Protein AF-A0A7C2QPD0-F1 (afdb_monomer_lite)

Secondary structure (DSSP, 8-state):
---HHHHHHHHHHHHHHHHHHHHHHHHHTTHHHHHHHHIIIIIHHHT-HHHHHHHHHHHHHHHHHHHHHHHHHHHHHHHHHHHHHHHHHHHHHHHHHHHT--HHHHHHHHHHHHHHHHHHHTTTTHHHHHHTTHHHHHHHHHHH-HHHHHHHHHHHHHHHHHHHHHHHHHHHHHHHHHHHHHHHHHHHHHHHTT-S-SS-HHHHHHHHHHHHHHHHHHHHHHHHHHHHHHHHHHHHHHHHHHHHHHHHHHHHTTSS-HHHHHHHHHHHHHHHHHHHHHHHHHHHHHHHHHHHHHHHTTPPP--------GGGGGS-PPPPPPP---HHHHHHHHHHHHHHHHHHHHHHHHTTS--TTSSS-------EE--PPPS----EEE---TT-EE-TT-EEEEE--HHHHHHHHHHHHHHHHHHHHHHHHHHHHHHHHTTTTT-HHHHHHHHHHHHHHHHHHHHHHHHHHHHHHHHHHHHTTEEEPSS-EEEEEEEE----TTS----EEEEEE----TTHHHH-SPP------PPPP-

pLDDT: mean 78.25, std 19.65, range [29.42, 98.0]

Foldseek 3Di:
DDWLVVLVVLLVVLLVLLLVLLLLLLVLLLLVLVLLLCCVVPCVVVVDPVVVVVSVVVNVLSVVLSVLSVVLSLVSLQLSLVLQLVQVLVVLVVCCVVVVNDPVVSVLLNVLSNLLSCCSNVVLCSLVSSLVCLVVLLVVLVVQPPVLSVLLVVLLVVLVVLLVCLVPPLPVLVVQLVVLVVVLVVLVVCVVVCVDPPPDPVSVVVSVVSVVSNCVSVCVSCVSLVVSLVVNVVSLVVSLVVLLVVLVVCVVVVNHDPSSSVSSSSSSNSSSVSSSSCSVSVVSVVSNVVSSCVSNVPGDDPDPPPDDDVVVPVPDDPDDRDRSPSPVSSVSSVVSVVVVVVVVVVVVVVVVDVPCDDDPDRDDPFPWPFDFDDDDADAKDAPDDAFDWAAFFAFGIAGPCVVLVVVLVVLVVVLVVLVVVLVVLVVVLVVLVVVVVPDVVSVVVNVVSVVVNVVSVVVNVVSVVVSVVSVVVVVVRTDGHNHTAGWHDWDFPPPPPPDDDTGTTTTGDDDDDPPVVVVPDDDDPPDDDDDDDD

Structure (mmCIF, N/CA/C/O backbone):
data_AF-A0A7C2QPD0-F1
#
_entry.id   AF-A0A7C2QPD0-F1
#
loop_
_atom_site.group_PDB
_atom_site.id
_atom_site.type_symbol
_atom_site.label_atom_id
_atom_site.label_alt_id
_atom_site.label_comp_id
_atom_site.label_asym_id
_atom_site.label_entity_id
_atom_site.label_seq_id
_atom_site.pdbx_PDB_ins_code
_atom_site.Cartn_x
_atom_site.Cartn_y
_atom_site.Cartn_z
_atom_site.occupancy
_atom_site.B_iso_or_equiv
_atom_site.auth_seq_id
_atom_site.auth_comp_id
_atom_site.auth_asym_id
_atom_site.auth_atom_id
_atom_site.pdbx_PDB_model_num
ATOM 1 N N . MET A 1 1 ? 4.799 -20.841 -35.575 1.00 41.41 1 MET A N 1
ATOM 2 C CA . MET A 1 1 ? 5.253 -19.435 -35.485 1.00 41.41 1 MET A CA 1
ATOM 3 C C . MET A 1 1 ? 4.624 -18.821 -34.237 1.00 41.41 1 MET A C 1
ATOM 5 O O . MET A 1 1 ? 3.403 -18.747 -34.174 1.00 41.41 1 MET A O 1
ATOM 9 N N . TYR A 1 2 ? 5.396 -18.494 -33.196 1.00 49.56 2 TYR A N 1
ATOM 10 C CA . TYR A 1 2 ? 4.813 -18.019 -31.934 1.00 49.56 2 TYR A CA 1
ATOM 11 C C . TYR A 1 2 ? 4.486 -16.518 -32.009 1.00 49.56 2 TYR A C 1
ATOM 13 O O . TYR A 1 2 ? 5.311 -15.688 -32.401 1.00 49.56 2 TYR A O 1
ATOM 21 N N . LYS A 1 3 ? 3.243 -16.165 -31.673 1.00 58.84 3 LYS A N 1
ATOM 22 C CA . LYS A 1 3 ? 2.810 -14.771 -31.524 1.00 58.84 3 LYS A CA 1
ATOM 23 C C . LYS A 1 3 ? 3.420 -14.210 -30.230 1.00 58.84 3 LYS A C 1
ATOM 25 O O . LYS A 1 3 ? 3.575 -14.941 -29.256 1.00 58.84 3 LYS A O 1
ATOM 30 N N . SER A 1 4 ? 3.769 -12.929 -30.208 1.00 61.91 4 SER A N 1
ATOM 31 C CA . SER A 1 4 ? 4.230 -12.237 -28.992 1.00 61.91 4 SER A CA 1
ATOM 32 C C . SER A 1 4 ? 3.077 -12.047 -27.990 1.00 61.91 4 SER A C 1
ATOM 34 O O . SER A 1 4 ? 3.295 -12.115 -26.780 1.00 61.91 4 SER A O 1
ATOM 36 N N . GLY A 1 5 ? 1.837 -11.922 -28.477 1.00 71.25 5 GLY A N 1
ATOM 37 C CA . GLY A 1 5 ? 0.610 -11.819 -27.687 1.00 71.25 5 GLY A CA 1
ATOM 38 C C . GLY A 1 5 ? 0.409 -12.882 -26.599 1.00 71.25 5 GLY A C 1
ATOM 39 O O . GLY A 1 5 ? 0.185 -12.498 -25.454 1.00 71.25 5 GLY A O 1
ATOM 40 N N . PRO A 1 6 ? 0.517 -14.202 -26.861 1.00 77.88 6 PRO A N 1
ATOM 41 C CA . PRO A 1 6 ? 0.337 -15.227 -25.829 1.00 77.88 6 PRO A CA 1
ATOM 42 C C . PRO A 1 6 ? 1.372 -15.161 -24.696 1.00 77.88 6 PRO A C 1
ATOM 44 O O . PRO A 1 6 ? 1.030 -15.512 -23.566 1.00 77.88 6 PRO A O 1
ATOM 47 N N . ILE A 1 7 ? 2.599 -14.691 -24.958 1.00 81.38 7 ILE A N 1
ATOM 48 C CA . ILE A 1 7 ? 3.638 -14.520 -23.925 1.00 81.38 7 ILE A CA 1
ATOM 49 C C . ILE A 1 7 ? 3.271 -13.337 -23.017 1.00 81.38 7 ILE A C 1
ATOM 51 O O . ILE A 1 7 ? 3.192 -13.475 -21.795 1.00 81.38 7 ILE A O 1
ATOM 55 N N . LEU A 1 8 ? 2.946 -12.191 -23.623 1.00 83.00 8 LEU A N 1
ATOM 56 C CA . LEU A 1 8 ? 2.502 -10.986 -22.914 1.00 83.00 8 LEU A CA 1
ATOM 57 C C . LEU A 1 8 ? 1.200 -11.231 -22.132 1.00 83.00 8 LEU A C 1
ATOM 59 O O . LEU A 1 8 ? 1.041 -10.743 -21.015 1.00 83.00 8 LEU A O 1
ATOM 63 N N . HIS A 1 9 ? 0.284 -12.042 -22.666 1.00 86.06 9 HIS A N 1
ATOM 64 C CA . HIS A 1 9 ? -0.959 -12.423 -21.992 1.00 86.06 9 HIS A CA 1
ATOM 65 C C . HIS A 1 9 ? -0.722 -13.255 -20.727 1.00 86.06 9 HIS A C 1
ATOM 67 O O . HIS A 1 9 ? -1.377 -13.027 -19.709 1.00 86.06 9 HIS A O 1
ATOM 73 N N . GLN A 1 10 ? 0.239 -14.186 -20.744 1.00 86.88 10 GLN A N 1
ATOM 74 C CA . GLN A 1 10 ? 0.616 -14.941 -19.541 1.00 86.88 10 GLN A CA 1
ATOM 75 C C . GLN A 1 10 ? 1.220 -14.032 -18.464 1.00 86.88 10 GLN A C 1
ATOM 77 O O . GLN A 1 10 ? 0.851 -14.154 -17.296 1.00 86.88 10 GLN A O 1
ATOM 82 N N . ALA A 1 11 ? 2.064 -13.070 -18.849 1.00 86.56 11 ALA A N 1
ATOM 83 C CA . ALA A 1 11 ? 2.591 -12.075 -17.916 1.00 86.56 11 ALA A CA 1
ATOM 84 C C . ALA A 1 11 ? 1.470 -11.208 -17.306 1.00 86.56 11 ALA A C 1
ATOM 86 O O . ALA A 1 11 ? 1.447 -10.993 -16.096 1.00 86.56 11 ALA A O 1
ATOM 87 N N . ARG A 1 12 ? 0.475 -10.782 -18.101 1.00 89.38 12 ARG A N 1
ATOM 88 C CA . ARG A 1 12 ? -0.701 -10.042 -17.592 1.00 89.38 12 ARG A CA 1
ATOM 89 C C . ARG A 1 12 ? -1.521 -10.859 -16.597 1.00 89.38 12 ARG A C 1
ATOM 91 O O . ARG A 1 12 ? -1.946 -10.317 -15.581 1.00 89.38 12 ARG A O 1
ATOM 98 N N . ARG A 1 13 ? -1.718 -12.157 -16.851 1.00 91.19 13 ARG A N 1
ATOM 99 C CA . ARG A 1 13 ? -2.384 -13.067 -15.901 1.00 91.19 13 ARG A CA 1
ATOM 100 C C . ARG A 1 13 ? -1.611 -13.189 -14.589 1.00 91.19 13 ARG A C 1
ATOM 102 O O . ARG A 1 13 ? -2.234 -13.218 -13.535 1.00 91.19 13 ARG A O 1
ATOM 109 N N . ALA A 1 14 ? -0.279 -13.214 -14.641 1.00 91.88 14 ALA A N 1
ATOM 110 C CA . ALA A 1 14 ? 0.558 -13.219 -13.443 1.00 91.88 14 ALA A CA 1
ATOM 111 C C . ALA A 1 14 ? 0.399 -11.926 -12.626 1.00 91.88 14 ALA A C 1
ATOM 113 O O . ALA A 1 14 ? 0.211 -11.987 -11.414 1.00 91.88 14 ALA A O 1
ATOM 114 N N . VAL A 1 15 ? 0.401 -10.767 -13.294 1.00 93.62 15 VAL A N 1
ATOM 115 C CA . VAL A 1 15 ? 0.155 -9.464 -12.651 1.00 93.62 15 VAL A CA 1
ATOM 116 C C . VAL A 1 15 ? -1.249 -9.405 -12.041 1.00 93.62 15 VAL A C 1
ATOM 118 O O . VAL A 1 15 ? -1.397 -8.944 -10.914 1.00 93.62 15 VAL A O 1
ATOM 121 N N . LEU A 1 16 ? -2.271 -9.925 -12.731 1.00 95.06 16 LEU A N 1
ATOM 122 C CA . LEU A 1 16 ? -3.634 -10.010 -12.197 1.00 95.06 16 LEU A CA 1
ATOM 123 C C . LEU A 1 16 ? -3.716 -10.926 -10.966 1.00 95.06 16 LEU A C 1
ATOM 125 O O . LEU A 1 16 ? -4.346 -10.567 -9.978 1.00 95.06 16 LEU A O 1
ATOM 129 N N . ALA A 1 17 ? -3.055 -12.085 -10.988 1.00 93.38 17 ALA A N 1
ATOM 130 C CA . ALA A 1 17 ? -3.003 -12.974 -9.829 1.00 93.38 17 ALA A CA 1
ATOM 131 C C . ALA A 1 17 ? -2.316 -12.301 -8.628 1.00 93.38 17 ALA A C 1
ATOM 133 O O . ALA A 1 17 ? -2.823 -12.362 -7.509 1.00 93.38 17 ALA A O 1
ATOM 134 N N . ALA A 1 18 ? -1.202 -11.601 -8.865 1.00 94.75 18 ALA A N 1
ATOM 135 C CA . ALA A 1 18 ? -0.532 -10.809 -7.837 1.00 94.75 18 ALA A CA 1
ATOM 136 C C . ALA A 1 18 ? -1.420 -9.664 -7.310 1.00 94.75 18 ALA A C 1
ATOM 138 O O . ALA A 1 18 ? -1.370 -9.374 -6.118 1.00 94.75 18 ALA A O 1
ATOM 139 N N . PHE A 1 19 ? -2.261 -9.055 -8.157 1.00 95.75 19 PHE A N 1
ATOM 140 C CA . PHE A 1 19 ? -3.236 -8.029 -7.762 1.00 95.75 19 PHE A CA 1
ATOM 141 C C . PHE A 1 19 ? -4.303 -8.575 -6.823 1.00 95.75 19 PHE A C 1
ATOM 143 O O . PHE A 1 19 ? -4.539 -7.991 -5.771 1.00 95.75 19 PHE A O 1
ATOM 150 N N . VAL A 1 20 ? -4.901 -9.716 -7.163 1.00 95.31 20 VAL A N 1
ATOM 151 C CA . VAL A 1 20 ? -5.933 -10.341 -6.327 1.00 95.31 20 VAL A CA 1
ATOM 152 C C . VAL A 1 20 ? -5.361 -10.733 -4.961 1.00 95.31 20 VAL A C 1
ATOM 154 O O . VAL A 1 20 ? -5.935 -10.374 -3.936 1.00 95.31 20 VAL A O 1
ATOM 157 N N . LEU A 1 21 ? -4.196 -11.392 -4.925 1.00 94.50 21 LEU A N 1
ATOM 158 C CA . LEU A 1 21 ? -3.529 -11.737 -3.661 1.00 94.50 21 LEU A CA 1
ATOM 159 C C . LEU A 1 21 ? -3.105 -10.490 -2.868 1.00 94.50 21 LEU A C 1
ATOM 161 O O . LEU A 1 21 ? -3.245 -10.460 -1.646 1.00 94.50 21 LEU A O 1
ATOM 165 N N . GLY A 1 22 ? -2.623 -9.450 -3.556 1.00 93.06 22 GLY A N 1
ATOM 166 C CA . GLY A 1 22 ? -2.299 -8.153 -2.960 1.00 93.06 22 GLY A CA 1
ATOM 167 C C . GLY A 1 22 ? -3.514 -7.448 -2.358 1.00 93.06 22 GLY A C 1
ATOM 168 O O . GLY A 1 22 ? -3.383 -6.789 -1.331 1.00 93.06 22 GLY A O 1
ATOM 169 N N . GLY A 1 23 ? -4.700 -7.660 -2.930 1.00 93.56 23 GLY A N 1
ATOM 170 C CA . GLY A 1 23 ? -5.963 -7.207 -2.362 1.00 93.56 23 GLY A CA 1
ATOM 171 C C . GLY A 1 23 ? -6.265 -7.844 -1.020 1.00 93.56 23 GLY A C 1
ATOM 172 O O . GLY A 1 23 ? -6.415 -7.132 -0.034 1.00 93.56 23 GLY A O 1
ATOM 173 N N . PHE A 1 24 ? -6.247 -9.176 -0.936 1.00 94.75 24 PHE A N 1
ATOM 174 C CA . PHE A 1 24 ? -6.425 -9.866 0.348 1.00 94.75 24 PHE A CA 1
ATOM 175 C C . PHE A 1 24 ? -5.377 -9.436 1.381 1.00 94.75 24 PHE A C 1
ATOM 177 O O . PHE A 1 24 ? -5.726 -9.161 2.526 1.00 94.75 24 PHE A O 1
ATOM 184 N N . ALA A 1 25 ? -4.114 -9.294 0.969 1.00 94.44 25 ALA A N 1
ATOM 185 C CA . ALA A 1 25 ? -3.067 -8.746 1.828 1.00 94.44 25 ALA A CA 1
ATOM 186 C C . ALA A 1 25 ? -3.374 -7.304 2.282 1.00 94.44 25 ALA A C 1
ATOM 188 O O . ALA A 1 25 ? -3.113 -6.950 3.426 1.00 94.44 25 ALA A O 1
ATOM 189 N N . SER A 1 26 ? -3.954 -6.464 1.423 1.00 94.38 26 SER A N 1
ATOM 190 C CA . SER A 1 26 ? -4.369 -5.106 1.795 1.00 94.38 26 SER A CA 1
ATOM 191 C C . SER A 1 26 ? -5.485 -5.120 2.835 1.00 94.38 26 SER A C 1
ATOM 193 O O . SER A 1 26 ? -5.367 -4.435 3.846 1.00 94.38 26 SER A O 1
ATOM 195 N N . LEU A 1 27 ? -6.517 -5.953 2.665 1.00 92.88 27 LEU A N 1
ATOM 196 C CA . LEU A 1 27 ? -7.580 -6.077 3.667 1.00 92.88 27 LEU A CA 1
ATOM 197 C C . LEU A 1 27 ? -7.049 -6.603 5.008 1.00 92.88 27 LEU A C 1
ATOM 199 O O . LEU A 1 27 ? -7.440 -6.103 6.059 1.00 92.88 27 LEU A O 1
ATOM 203 N N . LEU A 1 28 ? -6.126 -7.569 4.991 1.00 94.44 28 LEU A N 1
ATOM 204 C CA . LEU A 1 28 ? -5.553 -8.142 6.212 1.00 94.44 28 LEU A CA 1
ATOM 205 C C . LEU A 1 28 ? -4.758 -7.134 7.049 1.00 94.44 28 LEU A C 1
ATOM 207 O O . LEU A 1 28 ? -4.637 -7.313 8.259 1.00 94.44 28 LEU A O 1
ATOM 211 N N . GLN A 1 29 ? -4.255 -6.054 6.447 1.00 94.94 29 GLN A N 1
ATOM 212 C CA . GLN A 1 29 ? -3.592 -4.983 7.197 1.00 94.94 29 GLN A CA 1
ATOM 213 C C . GLN A 1 29 ? -4.542 -4.267 8.170 1.00 94.94 29 GLN A C 1
ATOM 215 O O . GLN A 1 29 ? -4.069 -3.662 9.130 1.00 94.94 29 GLN A O 1
ATOM 220 N N . LEU A 1 30 ? -5.863 -4.373 7.980 1.00 94.00 30 LEU A N 1
ATOM 221 C CA . LEU A 1 30 ? -6.857 -3.853 8.921 1.00 94.00 30 LEU A CA 1
ATOM 222 C C . LEU A 1 30 ? -6.935 -4.658 10.226 1.00 94.00 30 LEU A C 1
ATOM 224 O O . LEU A 1 30 ? -7.460 -4.142 11.210 1.00 94.00 30 LEU A O 1
ATOM 228 N N . ALA A 1 31 ? -6.387 -5.877 10.274 1.00 92.88 31 ALA A N 1
ATOM 229 C CA . ALA A 1 31 ? -6.432 -6.717 11.471 1.00 92.88 31 ALA A CA 1
ATOM 230 C C . ALA A 1 31 ? -5.805 -6.030 12.696 1.00 92.88 31 ALA A C 1
ATOM 232 O O . ALA A 1 31 ? -6.354 -6.112 13.791 1.00 92.88 31 ALA A O 1
ATOM 233 N N . LEU A 1 32 ? -4.692 -5.308 12.515 1.00 92.38 32 LEU A N 1
ATOM 234 C CA . LEU A 1 32 ? -4.007 -4.622 13.613 1.00 92.38 32 LEU A CA 1
ATOM 235 C C . LEU A 1 32 ? -4.788 -3.396 14.142 1.00 92.38 32 LEU A C 1
ATOM 237 O O . LEU A 1 32 ? -4.926 -3.265 15.355 1.00 92.38 32 LEU A O 1
ATOM 241 N N . PRO A 1 33 ? -5.346 -2.505 13.303 1.00 93.06 33 PRO A N 1
ATOM 242 C CA . PRO A 1 33 ? -6.289 -1.499 13.786 1.00 93.06 33 PRO A CA 1
ATOM 243 C C . PRO A 1 33 ? -7.522 -2.075 14.493 1.00 93.06 33 PRO A C 1
ATOM 245 O O . PRO A 1 33 ? -7.914 -1.566 15.540 1.00 93.06 33 PRO A O 1
ATOM 248 N N . PHE A 1 34 ? -8.115 -3.154 13.967 1.00 90.38 34 PHE A N 1
ATOM 249 C CA . PHE A 1 34 ? -9.255 -3.803 14.622 1.00 90.38 34 PHE A CA 1
ATOM 250 C C . PHE A 1 34 ? -8.878 -4.407 15.977 1.00 90.38 34 PHE A C 1
ATOM 252 O O . PHE A 1 34 ? -9.668 -4.323 16.915 1.00 90.38 34 PHE A O 1
ATOM 259 N N . TYR A 1 35 ? -7.667 -4.954 16.104 1.00 89.12 35 TYR A N 1
ATOM 260 C CA . TYR A 1 35 ? -7.107 -5.392 17.382 1.00 89.12 35 TYR A CA 1
ATOM 261 C C . TYR A 1 35 ? -7.059 -4.261 18.404 1.00 89.12 35 TYR A C 1
ATOM 263 O O . TYR A 1 35 ? -7.524 -4.431 19.527 1.00 89.12 35 TYR A O 1
ATOM 271 N N . ALA A 1 36 ? -6.527 -3.102 18.003 1.00 89.44 36 ALA A N 1
ATOM 272 C CA . ALA A 1 36 ? -6.412 -1.939 18.877 1.00 89.44 36 ALA A CA 1
ATOM 273 C C . ALA A 1 36 ? -7.783 -1.461 19.385 1.00 89.44 36 ALA A C 1
ATOM 275 O O . ALA A 1 36 ? -7.899 -1.083 20.549 1.00 89.44 36 ALA A O 1
ATOM 276 N N . LEU A 1 37 ? -8.818 -1.542 18.539 1.00 87.44 37 LEU A N 1
ATOM 277 C CA . LEU A 1 37 ? -10.197 -1.252 18.932 1.00 87.44 37 LEU A CA 1
ATOM 278 C C . LEU A 1 37 ? -10.697 -2.246 20.002 1.00 87.44 37 LEU A C 1
ATOM 280 O O . LEU A 1 37 ? -11.118 -1.848 21.085 1.00 87.44 37 LEU A O 1
ATOM 284 N N . HIS A 1 38 ? -10.577 -3.549 19.726 1.00 85.38 38 HIS A N 1
ATOM 285 C CA . HIS A 1 38 ? -11.170 -4.605 20.556 1.00 85.38 38 HIS A CA 1
ATOM 286 C C . HIS A 1 38 ? -10.423 -4.866 21.869 1.00 85.38 38 HIS A C 1
ATOM 288 O O . HIS A 1 38 ? -11.054 -5.215 22.864 1.00 85.38 38 HIS A O 1
ATOM 294 N N . VAL A 1 39 ? -9.096 -4.714 21.907 1.00 84.06 39 VAL A N 1
ATOM 295 C CA . VAL A 1 39 ? -8.308 -4.916 23.137 1.00 84.06 39 VAL A CA 1
ATOM 296 C C . VAL A 1 39 ? -8.798 -4.011 24.253 1.00 84.06 39 VAL A C 1
ATOM 298 O O . VAL A 1 39 ? -9.044 -4.471 25.365 1.00 84.06 39 VAL A O 1
ATOM 301 N N . VAL A 1 40 ? -8.938 -2.723 23.956 1.00 77.06 40 VAL A N 1
ATOM 302 C CA . VAL A 1 40 ? -9.286 -1.721 24.962 1.00 77.06 40 VAL A CA 1
ATOM 303 C C . VAL A 1 40 ? -10.757 -1.845 25.355 1.00 77.06 40 VAL A C 1
ATOM 305 O O . VAL A 1 40 ? -11.081 -1.744 26.533 1.00 77.06 40 VAL A O 1
ATOM 308 N N . GLU A 1 41 ? -11.642 -2.124 24.399 1.00 74.19 41 GLU A N 1
ATOM 309 C CA . GLU A 1 41 ? -13.083 -2.197 24.663 1.00 74.19 41 GLU A CA 1
ATOM 310 C C . GLU A 1 41 ? -13.515 -3.510 25.324 1.00 74.19 41 GLU A C 1
ATOM 312 O O . GLU A 1 41 ? -14.395 -3.499 26.175 1.00 74.19 41 GLU A O 1
ATOM 317 N N . SER A 1 42 ? -12.906 -4.643 24.965 1.00 71.06 42 SER A N 1
ATOM 318 C CA . SER A 1 42 ? -13.308 -5.958 25.485 1.00 71.06 42 SER A CA 1
ATOM 319 C C . SER A 1 42 ? -12.341 -6.508 26.528 1.00 71.06 42 SER A C 1
ATOM 321 O O . SER A 1 42 ? -12.769 -6.855 27.623 1.00 71.06 42 SER A O 1
ATOM 323 N N . ALA A 1 43 ? -11.040 -6.580 26.232 1.00 63.66 43 ALA A N 1
ATOM 324 C CA . ALA A 1 43 ? -10.093 -7.256 27.125 1.00 63.66 43 ALA A CA 1
ATOM 325 C C . ALA A 1 43 ? -9.789 -6.438 28.389 1.00 63.66 43 ALA A C 1
ATOM 327 O O . ALA A 1 43 ? -9.750 -6.994 29.486 1.00 63.66 43 ALA A O 1
ATOM 328 N N . LEU A 1 44 ? -9.621 -5.116 28.257 1.00 64.88 44 LEU A N 1
ATOM 329 C CA . LEU A 1 44 ? -9.412 -4.239 29.415 1.00 64.88 44 LEU A CA 1
ATOM 330 C C . LEU A 1 44 ? -10.693 -4.078 30.245 1.00 64.88 44 LEU A C 1
ATOM 332 O O . LEU A 1 44 ? -10.612 -4.047 31.469 1.00 64.88 44 LEU A O 1
ATOM 336 N N . SER A 1 45 ? -11.864 -4.022 29.603 1.00 68.50 45 SER A N 1
ATOM 337 C CA . SER A 1 45 ? -13.145 -3.896 30.311 1.00 68.50 45 SER A CA 1
ATOM 338 C C . SER A 1 45 ? -13.516 -5.165 31.086 1.00 68.50 45 SER A C 1
ATOM 340 O O . SER A 1 45 ? -13.993 -5.070 32.214 1.00 68.50 45 SER A O 1
ATOM 342 N N . GLN A 1 46 ? -13.260 -6.349 30.519 1.00 69.81 46 GLN A N 1
ATOM 343 C CA . GLN A 1 46 ? -13.544 -7.637 31.167 1.00 69.81 46 GLN A CA 1
ATOM 344 C C . GLN A 1 46 ? -12.426 -8.104 32.113 1.00 69.81 46 GLN A C 1
ATOM 346 O O . GLN A 1 46 ? -12.600 -9.113 32.794 1.00 69.81 46 GLN A O 1
ATOM 351 N N . ALA A 1 47 ? -11.279 -7.410 32.135 1.00 70.12 47 ALA A N 1
ATOM 352 C CA . ALA A 1 47 ? -10.064 -7.803 32.856 1.00 70.12 47 ALA A CA 1
ATOM 353 C C . ALA A 1 47 ? -9.668 -9.282 32.641 1.00 70.12 47 ALA A C 1
ATOM 355 O O . ALA A 1 47 ? -9.087 -9.919 33.522 1.00 70.12 47 ALA A O 1
ATOM 356 N N . SER A 1 48 ? -9.987 -9.846 31.471 1.00 78.19 48 SER A N 1
ATOM 357 C CA . SER A 1 48 ? -9.803 -11.264 31.175 1.00 78.19 48 SER A CA 1
ATOM 358 C C . SER A 1 48 ? -8.574 -11.482 30.293 1.00 78.19 48 SER A C 1
ATOM 360 O O . SER A 1 48 ? -8.501 -11.083 29.126 1.00 78.19 48 SER A O 1
ATOM 362 N N . LEU A 1 49 ? -7.580 -12.164 30.860 1.00 82.56 49 LEU A N 1
ATOM 363 C CA . LEU A 1 49 ? -6.365 -12.545 30.139 1.00 82.56 49 LEU A CA 1
ATOM 364 C C . LEU A 1 49 ? -6.672 -13.529 28.996 1.00 82.56 49 LEU A C 1
ATOM 366 O O . LEU A 1 49 ? -5.996 -13.519 27.971 1.00 82.56 49 LEU A O 1
ATOM 370 N N . GLU A 1 50 ? -7.735 -14.322 29.134 1.00 77.88 50 GLU A N 1
ATOM 371 C CA . GLU A 1 50 ? -8.202 -15.266 28.115 1.00 77.88 50 GLU A CA 1
ATOM 372 C C . GLU A 1 50 ? -8.649 -14.561 26.824 1.00 77.88 50 GLU A C 1
ATOM 374 O O . GLU A 1 50 ? -8.166 -14.906 25.744 1.00 77.88 50 GLU A O 1
ATOM 379 N N . THR A 1 51 ? -9.492 -13.523 26.916 1.00 80.81 51 THR A N 1
ATOM 380 C CA . THR A 1 51 ? -9.935 -12.741 25.746 1.00 80.81 51 THR A CA 1
ATOM 381 C C . THR A 1 51 ? -8.756 -12.035 25.078 1.00 80.81 51 THR A C 1
ATOM 383 O O . THR A 1 51 ? -8.669 -11.995 23.848 1.00 80.81 51 THR A O 1
ATOM 386 N N . LEU A 1 52 ? -7.814 -11.517 25.876 1.00 81.31 52 LEU A N 1
ATOM 387 C CA . LEU A 1 52 ? -6.597 -10.890 25.364 1.00 81.31 52 LEU A CA 1
ATOM 388 C C . LEU A 1 52 ? -5.747 -11.882 24.557 1.00 81.31 52 LEU A C 1
ATOM 390 O O . LEU A 1 52 ? -5.347 -11.572 23.434 1.00 81.31 52 LEU A O 1
ATOM 394 N N . LEU A 1 53 ? -5.492 -13.074 25.108 1.00 84.69 53 LEU A N 1
ATOM 395 C CA . LEU A 1 53 ? -4.716 -14.120 24.441 1.00 84.69 53 LEU A CA 1
ATOM 396 C C . LEU A 1 53 ? -5.398 -14.602 23.161 1.00 84.69 53 LEU A C 1
ATOM 398 O O . LEU A 1 53 ? -4.737 -14.708 22.128 1.00 84.69 53 LEU A O 1
ATOM 402 N N . LEU A 1 54 ? -6.710 -14.848 23.201 1.00 84.69 54 LEU A N 1
ATOM 403 C CA . LEU A 1 54 ? -7.478 -15.256 22.026 1.00 84.69 54 LEU A CA 1
ATOM 404 C C . LEU A 1 54 ? -7.339 -14.229 20.897 1.00 84.69 54 LEU A C 1
ATOM 406 O O . LEU A 1 54 ? -7.020 -14.575 19.758 1.00 84.69 54 LEU A O 1
ATOM 410 N N . LEU A 1 55 ? -7.541 -12.953 21.220 1.00 84.38 55 LEU A N 1
ATOM 411 C CA . LEU A 1 55 ? -7.472 -11.879 20.244 1.00 84.38 55 LEU A CA 1
ATOM 412 C C . LEU A 1 55 ? -6.040 -11.695 19.702 1.00 84.38 55 LEU A C 1
ATOM 414 O O . LEU A 1 55 ? -5.856 -11.498 18.498 1.00 84.38 55 LEU A O 1
ATOM 418 N N . ALA A 1 56 ? -5.022 -11.837 20.556 1.00 87.44 56 ALA A N 1
ATOM 419 C CA . ALA A 1 56 ? -3.622 -11.822 20.142 1.00 87.44 56 ALA A CA 1
ATOM 420 C C . ALA A 1 56 ? -3.292 -12.973 19.175 1.00 87.44 56 ALA A C 1
ATOM 422 O O . ALA A 1 56 ? -2.636 -12.744 18.159 1.00 87.44 56 ALA A O 1
ATOM 423 N N . VAL A 1 57 ? -3.787 -14.191 19.432 1.00 90.00 57 VAL A N 1
ATOM 424 C CA . VAL A 1 57 ? -3.607 -15.352 18.541 1.00 90.00 57 VAL A CA 1
ATOM 425 C C . VAL A 1 57 ? -4.275 -15.122 17.185 1.00 90.00 57 VAL A C 1
ATOM 427 O O . VAL A 1 57 ? -3.661 -15.394 16.151 1.00 90.00 57 VAL A O 1
ATOM 430 N N . ILE A 1 58 ? -5.492 -14.571 17.159 1.00 87.38 58 ILE A N 1
ATOM 431 C CA . ILE A 1 58 ? -6.199 -14.244 15.909 1.00 87.38 58 ILE A CA 1
ATOM 432 C C . ILE A 1 58 ? -5.382 -13.256 15.070 1.00 87.38 58 ILE A C 1
ATOM 434 O O . ILE A 1 58 ? -5.187 -13.458 13.869 1.00 87.38 58 ILE A O 1
ATOM 438 N N . VAL A 1 59 ? -4.863 -12.200 15.695 1.00 90.62 59 VAL A N 1
ATOM 439 C CA . VAL A 1 59 ? -4.106 -11.147 15.002 1.00 90.62 59 VAL A CA 1
ATOM 440 C C . VAL A 1 59 ? -2.723 -11.634 14.586 1.00 90.62 59 VAL A C 1
ATOM 442 O O . VAL A 1 59 ? -2.269 -11.301 13.491 1.00 90.62 59 VAL A O 1
ATOM 445 N N . ALA A 1 60 ? -2.079 -12.483 15.388 1.00 93.12 60 ALA A N 1
ATOM 446 C CA . ALA A 1 60 ? -0.851 -13.171 15.001 1.00 93.12 60 ALA A CA 1
ATOM 447 C C . ALA A 1 60 ? -1.083 -14.082 13.782 1.00 93.12 60 ALA A C 1
ATOM 449 O O . ALA A 1 60 ? -0.300 -14.048 12.831 1.00 93.12 60 ALA A O 1
ATOM 450 N N . GLY A 1 61 ? -2.193 -14.828 13.756 1.00 93.69 61 GLY A N 1
ATOM 451 C CA . GLY A 1 61 ? -2.615 -15.630 12.606 1.00 93.69 61 GLY A CA 1
ATOM 452 C C . GLY A 1 61 ? -2.875 -14.782 11.357 1.00 93.69 61 GLY A C 1
ATOM 453 O O . GLY A 1 61 ? -2.390 -15.113 10.272 1.00 93.69 61 GLY A O 1
ATOM 454 N N . ALA A 1 62 ? -3.558 -13.642 11.503 1.00 92.69 62 ALA A N 1
ATOM 455 C CA . ALA A 1 62 ? -3.752 -12.680 10.418 1.00 92.69 62 ALA A CA 1
ATOM 456 C C . ALA A 1 62 ? -2.415 -12.103 9.918 1.00 92.69 62 ALA A C 1
ATOM 458 O O . ALA A 1 62 ? -2.205 -11.994 8.711 1.00 92.69 62 ALA A O 1
ATOM 459 N N . GLY A 1 63 ? -1.474 -11.802 10.817 1.00 95.19 63 GLY A N 1
ATOM 460 C CA . GLY A 1 63 ? -0.119 -11.366 10.472 1.00 95.19 63 GLY A CA 1
ATOM 461 C C . GLY A 1 63 ? 0.675 -12.431 9.707 1.00 95.19 63 GLY A C 1
ATOM 462 O O . GLY A 1 63 ? 1.304 -12.127 8.691 1.00 95.19 63 GLY A O 1
ATOM 463 N N . ALA A 1 64 ? 0.597 -13.695 10.130 1.00 96.19 64 ALA A N 1
ATOM 464 C CA . ALA A 1 64 ? 1.221 -14.816 9.428 1.00 96.19 64 ALA A CA 1
ATOM 465 C C . ALA A 1 64 ? 0.628 -15.004 8.023 1.00 96.19 64 ALA A C 1
ATOM 467 O O . ALA A 1 64 ? 1.359 -15.178 7.042 1.00 96.19 64 ALA A O 1
ATOM 468 N N . ALA A 1 65 ? -0.695 -14.901 7.898 1.00 95.88 65 ALA A N 1
ATOM 469 C CA . ALA A 1 65 ? -1.372 -14.987 6.615 1.00 95.88 65 ALA A CA 1
ATOM 470 C C . ALA A 1 65 ? -1.038 -13.799 5.695 1.00 95.88 65 ALA A C 1
ATOM 472 O O . ALA A 1 65 ? -0.798 -13.995 4.502 1.00 95.88 65 ALA A O 1
ATOM 473 N N . LEU A 1 66 ? -0.930 -12.585 6.247 1.00 95.69 66 LEU A N 1
ATOM 474 C CA . LEU A 1 66 ? -0.467 -11.396 5.531 1.00 95.69 66 LEU A CA 1
ATOM 475 C C . LEU A 1 66 ? 0.932 -11.623 4.945 1.00 95.69 66 LEU A C 1
ATOM 477 O O . LEU A 1 66 ? 1.148 -11.370 3.759 1.00 95.69 66 LEU A O 1
ATOM 481 N N . ALA A 1 67 ? 1.865 -12.150 5.744 1.00 95.88 67 ALA A N 1
ATOM 482 C CA . ALA A 1 67 ? 3.220 -12.468 5.297 1.00 95.88 67 ALA A CA 1
ATOM 483 C C . ALA A 1 67 ? 3.232 -13.542 4.194 1.00 95.88 67 ALA A C 1
ATOM 485 O O . ALA A 1 67 ? 3.957 -13.408 3.204 1.00 95.88 67 ALA A O 1
ATOM 486 N N . CYS A 1 68 ? 2.394 -14.577 4.314 1.00 96.56 68 CYS A N 1
ATOM 487 C CA . CYS A 1 68 ? 2.259 -15.622 3.296 1.00 96.56 68 CYS A CA 1
ATOM 488 C C . CYS A 1 68 ? 1.729 -15.063 1.967 1.00 96.56 68 CYS A C 1
ATOM 490 O O . CYS A 1 68 ? 2.320 -15.319 0.915 1.00 96.56 68 CYS A O 1
ATOM 492 N N . LEU A 1 69 ? 0.666 -14.254 2.004 1.00 95.94 69 LEU A N 1
ATOM 493 C CA . LEU A 1 69 ? 0.091 -13.611 0.818 1.00 95.94 69 LEU A CA 1
ATOM 494 C C . LEU A 1 69 ? 1.073 -12.632 0.167 1.00 95.94 69 LEU A C 1
ATOM 496 O O . LEU A 1 69 ? 1.236 -12.644 -1.056 1.00 95.94 69 LEU A O 1
ATOM 500 N N . ALA A 1 70 ? 1.772 -11.831 0.977 1.00 94.56 70 ALA A N 1
ATOM 501 C CA . ALA A 1 70 ? 2.813 -10.922 0.509 1.00 94.56 70 ALA A CA 1
ATOM 502 C C . ALA A 1 70 ? 3.981 -11.683 -0.150 1.00 94.56 70 ALA A C 1
ATOM 504 O O . ALA A 1 70 ? 4.439 -11.316 -1.231 1.00 94.56 70 ALA A O 1
ATOM 505 N N . SER A 1 71 ? 4.417 -12.803 0.432 1.00 95.31 71 SER A N 1
ATOM 506 C CA . SER A 1 71 ? 5.464 -13.636 -0.171 1.00 95.31 71 SER A CA 1
ATOM 507 C C . SER A 1 71 ? 4.996 -14.290 -1.475 1.00 95.31 71 SER A C 1
ATOM 509 O O . SER A 1 71 ? 5.739 -14.328 -2.459 1.00 95.31 71 SER A O 1
ATOM 511 N N . ALA A 1 72 ? 3.755 -14.781 -1.517 1.00 94.44 72 ALA A N 1
ATOM 512 C CA . ALA A 1 72 ? 3.167 -15.383 -2.707 1.00 94.44 72 ALA A CA 1
ATOM 513 C C . ALA A 1 72 ? 3.099 -14.385 -3.873 1.00 94.44 72 ALA A C 1
ATOM 515 O O . ALA A 1 72 ? 3.581 -14.701 -4.967 1.00 94.44 72 ALA A O 1
ATOM 516 N N . ARG A 1 73 ? 2.573 -13.169 -3.645 1.00 95.56 73 ARG A N 1
ATOM 517 C CA . ARG A 1 73 ? 2.495 -12.126 -4.687 1.00 95.56 73 ARG A CA 1
ATOM 518 C C . ARG A 1 73 ? 3.884 -11.710 -5.183 1.00 95.56 73 ARG A C 1
ATOM 520 O O . ARG A 1 73 ? 4.089 -11.623 -6.393 1.00 95.56 73 ARG A O 1
ATOM 527 N N . ASP A 1 74 ? 4.856 -11.552 -4.283 1.00 94.06 74 ASP A N 1
ATOM 528 C CA . ASP A 1 74 ? 6.217 -11.137 -4.637 1.00 94.06 74 ASP A CA 1
ATOM 529 C C . ASP A 1 74 ? 6.917 -12.190 -5.501 1.00 94.06 74 ASP A C 1
ATOM 531 O O . ASP A 1 74 ? 7.530 -11.869 -6.522 1.00 94.06 74 ASP A O 1
ATOM 535 N N . ARG A 1 75 ? 6.775 -13.472 -5.138 1.00 94.00 75 ARG A N 1
ATOM 536 C CA . ARG A 1 75 ? 7.321 -14.596 -5.913 1.00 94.00 75 ARG A CA 1
ATOM 537 C C . ARG A 1 75 ? 6.665 -14.718 -7.287 1.00 94.00 75 ARG A C 1
ATOM 539 O O . ARG A 1 75 ? 7.355 -15.074 -8.242 1.00 94.00 75 ARG A O 1
ATOM 546 N N . ILE A 1 76 ? 5.364 -14.440 -7.406 1.00 94.62 76 ILE A N 1
ATOM 547 C CA . ILE A 1 76 ? 4.657 -14.442 -8.698 1.00 94.62 76 ILE A CA 1
ATOM 548 C C . ILE A 1 76 ? 5.246 -13.379 -9.626 1.00 94.62 76 ILE A C 1
ATOM 550 O O . ILE A 1 76 ? 5.584 -13.703 -10.764 1.00 94.62 76 ILE A O 1
ATOM 554 N N . LEU A 1 77 ? 5.414 -12.143 -9.147 1.00 94.81 77 LEU A N 1
ATOM 555 C CA . LEU A 1 77 ? 5.967 -11.050 -9.954 1.00 94.81 77 LEU A CA 1
ATOM 556 C C . LEU A 1 77 ? 7.432 -11.288 -10.328 1.00 94.81 77 LEU A C 1
ATOM 558 O O . LEU A 1 77 ? 7.798 -11.106 -11.489 1.00 94.81 77 LEU A O 1
ATOM 562 N N . LEU A 1 78 ? 8.243 -11.781 -9.387 1.00 94.62 78 LEU A N 1
ATOM 563 C CA . LEU A 1 78 ? 9.635 -12.147 -9.645 1.00 94.62 78 LEU A CA 1
ATOM 564 C C . LEU A 1 78 ? 9.744 -13.214 -10.741 1.00 94.62 78 LEU A C 1
ATOM 566 O O . LEU A 1 78 ? 10.466 -13.029 -11.720 1.00 94.62 78 LEU A O 1
ATOM 570 N N . ARG A 1 79 ? 8.996 -14.317 -10.607 1.00 93.81 79 ARG A N 1
ATOM 571 C CA . ARG A 1 79 ? 8.992 -15.396 -11.605 1.00 93.81 79 ARG A CA 1
ATOM 572 C C . ARG A 1 79 ? 8.466 -14.918 -12.952 1.00 93.81 79 ARG A C 1
ATOM 574 O O . ARG A 1 79 ? 9.022 -15.305 -13.972 1.00 93.81 79 ARG A O 1
ATOM 581 N N . ALA A 1 80 ? 7.426 -14.085 -12.962 1.00 92.81 80 ALA A N 1
ATOM 582 C CA . ALA A 1 80 ? 6.888 -13.511 -14.189 1.00 92.81 80 ALA A CA 1
ATOM 583 C C . ALA A 1 80 ? 7.918 -12.627 -14.905 1.00 92.81 80 ALA A C 1
ATOM 585 O O . ALA A 1 80 ? 8.052 -12.744 -16.118 1.00 92.81 80 ALA A O 1
ATOM 586 N N . GLY A 1 81 ? 8.666 -11.799 -14.168 1.00 92.88 81 GLY A N 1
ATOM 587 C CA . GLY A 1 81 ? 9.725 -10.955 -14.722 1.00 92.88 81 GLY A CA 1
ATOM 588 C C . GLY A 1 81 ? 10.874 -11.759 -15.331 1.00 92.88 81 GLY A C 1
ATOM 589 O O . GLY A 1 81 ? 11.205 -11.545 -16.492 1.00 92.88 81 GLY A O 1
ATOM 590 N N . LEU A 1 82 ? 11.421 -12.734 -14.594 1.00 92.94 82 LEU A N 1
ATOM 591 C CA . LEU A 1 82 ? 12.511 -13.599 -15.079 1.00 92.94 82 LEU A CA 1
ATOM 592 C C . LEU A 1 82 ? 12.091 -14.450 -16.283 1.00 92.94 82 LEU A C 1
ATOM 594 O O . LEU A 1 82 ? 12.831 -14.603 -17.250 1.00 92.94 82 LEU A O 1
ATOM 598 N N . TRP A 1 83 ? 10.880 -15.003 -16.235 1.00 93.06 83 TRP A N 1
ATOM 599 C CA . TRP A 1 83 ? 10.338 -15.783 -17.339 1.00 93.06 83 TRP A CA 1
ATOM 600 C C . TRP A 1 83 ? 10.100 -14.932 -18.585 1.00 93.06 83 TRP A C 1
ATOM 602 O O . TRP A 1 83 ? 10.366 -15.396 -19.696 1.00 93.06 83 TRP A O 1
ATOM 612 N N . LEU A 1 84 ? 9.596 -13.707 -18.407 1.00 91.25 84 LEU A N 1
ATOM 613 C CA . LEU A 1 84 ? 9.388 -12.767 -19.500 1.00 91.25 84 LEU A CA 1
ATOM 614 C C . LEU A 1 84 ? 10.724 -12.410 -20.151 1.00 91.25 84 LEU A C 1
ATOM 616 O O . LEU A 1 84 ? 10.814 -12.484 -21.370 1.00 91.25 84 LEU A O 1
ATOM 620 N N . ASP A 1 85 ? 11.744 -12.096 -19.352 1.00 91.31 85 ASP A N 1
ATOM 621 C CA . ASP A 1 85 ? 13.096 -11.784 -19.823 1.00 91.31 85 ASP A CA 1
ATOM 622 C C . ASP A 1 85 ? 13.681 -12.925 -20.667 1.00 91.31 85 ASP A C 1
ATOM 624 O O . ASP A 1 85 ? 14.020 -12.745 -21.836 1.00 91.31 85 ASP A O 1
ATOM 628 N N . HIS A 1 86 ? 13.668 -14.147 -20.132 1.00 89.81 86 HIS A N 1
ATOM 629 C CA . HIS A 1 86 ? 14.196 -15.317 -20.828 1.00 89.81 86 HIS A CA 1
ATOM 630 C C . HIS A 1 86 ? 13.405 -15.664 -22.104 1.00 89.81 86 HIS A C 1
ATOM 632 O O . HIS A 1 86 ? 13.970 -15.825 -23.187 1.00 89.81 86 HIS A O 1
ATOM 638 N N . THR A 1 87 ? 12.077 -15.767 -21.994 1.00 87.94 87 THR A N 1
ATOM 639 C CA . THR A 1 87 ? 11.222 -16.293 -23.072 1.00 87.94 87 THR A CA 1
ATOM 640 C C . THR A 1 87 ? 11.017 -15.269 -24.182 1.00 87.94 87 THR A C 1
ATOM 642 O O . THR A 1 87 ? 11.075 -15.608 -25.366 1.00 87.94 87 THR A O 1
ATOM 645 N N . LEU A 1 88 ? 10.761 -14.008 -23.820 1.00 86.06 88 LEU A N 1
ATOM 646 C CA . LEU A 1 88 ? 10.585 -12.945 -24.804 1.00 86.06 88 LEU A CA 1
ATOM 647 C C . LEU A 1 88 ? 11.935 -12.535 -25.404 1.00 86.06 88 LEU A C 1
ATOM 649 O O . LEU A 1 88 ? 11.974 -12.230 -26.592 1.00 86.06 88 LEU A O 1
ATOM 653 N N . GLY A 1 89 ? 13.033 -12.606 -24.644 1.00 87.00 89 GLY A N 1
ATOM 654 C CA . GLY A 1 89 ? 14.387 -12.344 -25.139 1.00 87.00 89 GLY A CA 1
ATOM 655 C C . GLY A 1 89 ? 14.804 -13.307 -26.248 1.00 87.00 89 GLY A C 1
ATOM 656 O O . GLY A 1 89 ? 15.138 -12.866 -27.350 1.00 87.00 89 GLY A O 1
ATOM 657 N N . ALA A 1 90 ? 14.678 -14.619 -26.012 1.00 86.44 90 ALA A N 1
ATOM 658 C CA . ALA A 1 90 ? 14.952 -15.638 -27.031 1.00 86.44 90 ALA A CA 1
ATOM 659 C C . ALA A 1 90 ? 14.104 -15.426 -28.298 1.00 86.44 90 ALA A C 1
ATOM 661 O O . ALA A 1 90 ? 14.586 -15.532 -29.427 1.00 86.44 90 ALA A O 1
ATOM 662 N N . HIS A 1 91 ? 12.833 -15.063 -28.114 1.00 84.25 91 HIS A N 1
ATOM 663 C CA . HIS A 1 91 ? 11.910 -14.800 -29.214 1.00 84.25 91 HIS A CA 1
ATOM 664 C C . HIS A 1 91 ? 12.281 -13.557 -30.036 1.00 84.25 91 HIS A C 1
ATOM 666 O O . HIS A 1 91 ? 12.186 -13.583 -31.264 1.00 84.25 91 HIS A O 1
ATOM 672 N N . LEU A 1 92 ? 12.717 -12.475 -29.385 1.00 85.12 92 LEU A N 1
ATOM 673 C CA . LEU A 1 92 ? 13.175 -11.259 -30.063 1.00 85.12 92 LEU A CA 1
ATOM 674 C C . LEU A 1 92 ? 14.452 -11.516 -30.874 1.00 85.12 92 LEU A C 1
ATOM 676 O O . LEU A 1 92 ? 14.529 -11.081 -32.021 1.00 85.12 92 LEU A O 1
ATOM 680 N N . LEU A 1 93 ? 15.406 -12.278 -30.330 1.00 85.94 93 LEU A N 1
ATOM 681 C CA . LEU A 1 93 ? 16.662 -12.605 -31.014 1.00 85.94 93 LEU A CA 1
ATOM 682 C C . LEU A 1 93 ? 16.443 -13.503 -32.246 1.00 85.94 93 LEU A C 1
ATOM 684 O O . LEU A 1 93 ? 16.982 -13.245 -33.325 1.00 85.94 93 LEU A O 1
ATOM 688 N N . HIS A 1 94 ? 15.586 -14.521 -32.126 1.00 83.44 94 HIS A N 1
ATOM 689 C CA . HIS A 1 94 ? 15.205 -15.366 -33.264 1.00 83.44 94 HIS A CA 1
ATOM 690 C C . HIS A 1 94 ? 14.473 -14.595 -34.367 1.00 83.44 94 HIS A C 1
ATOM 692 O O . HIS A 1 94 ? 14.596 -14.928 -35.544 1.00 83.44 94 HIS A O 1
ATOM 698 N N . ARG A 1 95 ? 13.690 -13.572 -34.008 1.00 78.69 95 ARG A N 1
ATOM 699 C CA . ARG A 1 95 ? 13.054 -12.698 -35.000 1.00 78.69 95 ARG A CA 1
ATOM 700 C C . ARG A 1 95 ? 14.066 -11.789 -35.680 1.00 78.69 95 ARG A C 1
ATOM 702 O O . ARG A 1 95 ? 14.031 -11.691 -36.898 1.00 78.69 95 ARG A O 1
ATOM 709 N N . ALA A 1 96 ? 14.951 -11.157 -34.914 1.00 83.00 96 ALA A N 1
ATOM 710 C CA . ALA A 1 96 ? 15.950 -10.243 -35.455 1.00 83.00 96 ALA A CA 1
ATOM 711 C C . ALA A 1 96 ? 16.896 -10.940 -36.443 1.00 83.00 96 ALA A C 1
ATOM 713 O O . ALA A 1 96 ? 17.128 -10.416 -37.526 1.00 83.00 96 ALA A O 1
ATOM 714 N N . SER A 1 97 ? 17.346 -12.156 -36.116 1.00 82.12 97 SER A N 1
ATOM 715 C CA . SER A 1 97 ? 18.181 -12.972 -37.013 1.00 82.12 97 SER A CA 1
ATOM 716 C C . SER A 1 97 ? 17.478 -13.365 -38.316 1.00 82.12 97 SER A C 1
ATOM 718 O O . SER A 1 97 ? 18.114 -13.391 -39.361 1.00 82.12 97 SER A O 1
ATOM 720 N N . ARG A 1 98 ? 16.167 -13.640 -38.286 1.00 78.81 98 ARG A N 1
ATOM 721 C CA . ARG A 1 98 ? 15.392 -13.995 -39.490 1.00 78.81 98 ARG A CA 1
ATOM 722 C C . ARG A 1 98 ? 14.962 -12.801 -40.333 1.00 78.81 98 ARG A C 1
ATOM 724 O O . ARG A 1 98 ? 14.828 -12.938 -41.540 1.00 78.81 98 ARG A O 1
ATOM 731 N N . ALA A 1 99 ? 14.686 -11.670 -39.696 1.00 78.25 99 ALA A N 1
ATOM 732 C CA . ALA A 1 99 ? 14.221 -10.464 -40.371 1.00 78.25 99 ALA A CA 1
ATOM 733 C C . ALA A 1 99 ? 15.370 -9.574 -40.871 1.00 78.25 99 ALA A C 1
ATOM 735 O O . ALA A 1 99 ? 15.091 -8.550 -41.483 1.00 78.25 99 ALA A O 1
ATOM 736 N N . GLY A 1 100 ? 16.631 -9.923 -40.575 1.00 76.94 100 GLY A N 1
ATOM 737 C CA . GLY A 1 100 ? 17.777 -9.052 -40.847 1.00 76.94 100 GLY A CA 1
ATOM 738 C C . GLY A 1 100 ? 17.655 -7.707 -40.128 1.00 76.94 100 GLY A C 1
ATOM 739 O O . GLY A 1 100 ? 17.959 -6.673 -40.708 1.00 76.94 100 GLY A O 1
ATOM 740 N N . ALA A 1 101 ? 17.124 -7.707 -38.900 1.00 76.25 101 ALA A N 1
ATOM 741 C CA . ALA A 1 101 ? 16.811 -6.467 -38.198 1.00 76.25 101 ALA A CA 1
ATOM 742 C C . ALA A 1 101 ? 18.080 -5.656 -37.898 1.00 76.25 101 ALA A C 1
ATOM 744 O O . ALA A 1 101 ? 19.081 -6.209 -37.438 1.00 76.25 101 ALA A O 1
ATOM 745 N N . GLU A 1 102 ? 17.990 -4.340 -38.088 1.00 81.62 102 GLU A N 1
ATOM 746 C CA . GLU A 1 102 ? 19.071 -3.403 -37.786 1.00 81.62 102 GLU A CA 1
ATOM 747 C C . GLU A 1 102 ? 19.542 -3.542 -36.321 1.00 81.62 102 GLU A C 1
ATOM 749 O O . GLU A 1 102 ? 18.704 -3.647 -35.408 1.00 81.62 102 GLU A O 1
ATOM 754 N N . PRO A 1 103 ? 20.862 -3.494 -36.042 1.00 78.50 103 PRO A N 1
ATOM 755 C CA . PRO A 1 103 ? 21.406 -3.632 -34.687 1.00 78.50 103 PRO A CA 1
ATOM 756 C C . PRO A 1 103 ? 20.803 -2.641 -33.683 1.00 78.50 103 PRO A C 1
ATOM 758 O O . PRO A 1 103 ? 20.593 -2.970 -32.511 1.00 78.50 103 PRO A O 1
ATOM 761 N N . GLU A 1 104 ? 20.472 -1.431 -34.142 1.00 79.94 104 GLU A N 1
ATOM 762 C CA . GLU A 1 104 ? 19.852 -0.399 -33.312 1.00 79.94 104 GLU A CA 1
ATOM 763 C C . GLU A 1 104 ? 18.422 -0.776 -32.887 1.00 79.94 104 GLU A C 1
ATOM 765 O O . GLU A 1 104 ? 18.009 -0.539 -31.747 1.00 79.94 104 GLU A O 1
ATOM 770 N N . GLU A 1 105 ? 17.655 -1.414 -33.774 1.00 82.06 105 GLU A N 1
ATOM 771 C CA . GLU A 1 105 ? 16.296 -1.855 -33.470 1.00 82.06 105 GLU A CA 1
ATOM 772 C C . GLU A 1 105 ? 16.273 -3.030 -32.493 1.00 82.06 105 GLU A C 1
ATOM 774 O O . GLU A 1 105 ? 15.401 -3.084 -31.610 1.00 82.06 105 GLU A O 1
ATOM 779 N N . LEU A 1 106 ? 17.231 -3.951 -32.623 1.00 84.38 106 LEU A N 1
ATOM 780 C CA . LEU A 1 106 ? 17.413 -5.058 -31.690 1.00 84.38 106 LEU A CA 1
ATOM 781 C C . LEU A 1 106 ? 17.794 -4.537 -30.299 1.00 84.38 106 LEU A C 1
ATOM 783 O O . LEU A 1 106 ? 17.127 -4.891 -29.325 1.00 84.38 106 LEU A O 1
ATOM 787 N N . SER A 1 107 ? 18.773 -3.630 -30.217 1.00 84.56 107 SER A N 1
ATOM 788 C CA . SER A 1 107 ? 19.191 -2.985 -28.963 1.00 84.56 107 SER A CA 1
ATOM 789 C C . SER A 1 107 ? 18.020 -2.275 -28.270 1.00 84.56 107 SER A C 1
ATOM 791 O O . SER A 1 107 ? 17.700 -2.548 -27.113 1.00 84.56 107 SER A O 1
ATOM 793 N N . ARG A 1 108 ? 17.244 -1.481 -29.022 1.00 85.38 108 ARG A N 1
ATOM 794 C CA . ARG A 1 108 ? 16.042 -0.796 -28.511 1.00 85.38 108 ARG A CA 1
ATOM 795 C C . ARG A 1 108 ? 14.989 -1.764 -27.954 1.00 85.38 108 ARG A C 1
ATOM 797 O O . ARG A 1 108 ? 14.270 -1.421 -27.011 1.00 85.38 108 ARG A O 1
ATOM 804 N N . SER A 1 109 ? 14.862 -2.949 -28.553 1.00 88.06 109 SER A N 1
ATOM 805 C CA . SER A 1 109 ? 13.929 -3.998 -28.117 1.00 88.06 109 SER A CA 1
ATOM 806 C C . SER A 1 109 ? 14.421 -4.709 -26.858 1.00 88.06 109 SER A C 1
ATOM 808 O O . SER A 1 109 ? 13.619 -4.959 -25.958 1.00 88.06 109 SER A O 1
ATOM 810 N N . ALA A 1 110 ? 15.724 -4.986 -26.779 1.00 89.06 110 ALA A N 1
ATOM 811 C CA . ALA A 1 110 ? 16.372 -5.559 -25.604 1.00 89.06 110 ALA A CA 1
ATOM 812 C C . ALA A 1 110 ? 16.266 -4.613 -24.396 1.00 89.06 110 ALA A C 1
ATOM 814 O O . ALA A 1 110 ? 15.812 -5.028 -23.332 1.00 89.06 110 ALA A O 1
ATOM 815 N N . ASP A 1 111 ? 16.528 -3.317 -24.584 1.00 89.44 111 ASP A N 1
ATOM 816 C CA . ASP A 1 111 ? 16.360 -2.294 -23.543 1.00 89.44 111 ASP A CA 1
ATOM 817 C C . ASP A 1 111 ? 14.913 -2.179 -23.047 1.00 89.44 111 ASP A C 1
ATOM 819 O O . ASP A 1 111 ? 14.650 -1.866 -21.882 1.00 89.44 111 ASP A O 1
ATOM 823 N N . ALA A 1 112 ? 13.938 -2.342 -23.946 1.00 91.25 112 ALA A N 1
ATOM 824 C CA . ALA A 1 112 ? 12.527 -2.343 -23.577 1.00 91.25 112 ALA A CA 1
ATOM 825 C C . ALA A 1 112 ? 12.178 -3.593 -22.757 1.00 91.25 112 ALA A C 1
ATOM 827 O O . ALA A 1 112 ? 11.522 -3.480 -21.720 1.00 91.25 112 ALA A O 1
ATOM 828 N N . LEU A 1 113 ? 12.645 -4.767 -23.186 1.00 92.94 113 LEU A N 1
ATOM 829 C CA . LEU A 1 113 ? 12.461 -6.016 -22.453 1.00 92.94 113 LEU A CA 1
ATOM 830 C C . LEU A 1 113 ? 13.066 -5.932 -21.048 1.00 92.94 113 LEU A C 1
ATOM 832 O O . LEU A 1 113 ? 12.350 -6.185 -20.081 1.00 92.94 113 LEU A O 1
ATOM 836 N N . GLY A 1 114 ? 14.320 -5.487 -20.938 1.00 93.06 114 GLY A N 1
ATOM 837 C CA . GLY A 1 114 ? 15.017 -5.336 -19.662 1.00 93.06 114 GLY A CA 1
ATOM 838 C C . GLY A 1 114 ? 14.269 -4.411 -18.703 1.00 93.06 114 GLY A C 1
ATOM 839 O O . GLY A 1 114 ? 14.025 -4.780 -17.558 1.00 93.06 114 GLY A O 1
ATOM 840 N N . ARG A 1 115 ? 13.784 -3.252 -19.177 1.00 92.62 115 ARG A N 1
ATOM 841 C CA . ARG A 1 115 ? 12.971 -2.330 -18.357 1.00 92.62 115 ARG A CA 1
ATOM 842 C C . ARG A 1 115 ? 11.656 -2.949 -17.882 1.00 92.62 115 ARG A C 1
ATOM 844 O O . ARG A 1 115 ? 11.262 -2.746 -16.734 1.00 92.62 115 ARG A O 1
ATOM 851 N N . LEU A 1 116 ? 10.968 -3.698 -18.744 1.00 94.19 116 LEU A N 1
ATOM 852 C CA . LEU A 1 116 ? 9.710 -4.359 -18.392 1.00 94.19 116 LEU A CA 1
ATOM 853 C C . LEU A 1 116 ? 9.931 -5.509 -17.397 1.00 94.19 116 LEU A C 1
ATOM 855 O O . LEU A 1 116 ? 9.202 -5.610 -16.409 1.00 94.19 116 LEU A O 1
ATOM 859 N N . ALA A 1 117 ? 10.943 -6.346 -17.628 1.00 94.19 117 ALA A N 1
ATOM 860 C CA . ALA A 1 117 ? 11.319 -7.430 -16.729 1.00 94.19 117 ALA A CA 1
ATOM 861 C C . ALA A 1 117 ? 11.771 -6.889 -15.367 1.00 94.19 117 ALA A C 1
ATOM 863 O O . ALA A 1 117 ? 11.271 -7.342 -14.338 1.00 94.19 117 ALA A O 1
ATOM 864 N N . GLN A 1 118 ? 12.628 -5.863 -15.355 1.00 94.31 118 GLN A N 1
ATOM 865 C CA . GLN A 1 118 ? 13.099 -5.198 -14.141 1.00 94.31 118 GLN A CA 1
ATOM 866 C C . GLN A 1 118 ? 11.942 -4.616 -13.323 1.00 94.31 118 GLN A C 1
ATOM 868 O O . GLN A 1 118 ? 11.922 -4.762 -12.103 1.00 94.31 118 GLN A O 1
ATOM 873 N N . ALA A 1 119 ? 10.943 -4.008 -13.966 1.00 95.06 119 ALA A N 1
ATOM 874 C CA . ALA A 1 119 ? 9.782 -3.477 -13.255 1.00 95.06 119 ALA A CA 1
ATOM 875 C C . ALA A 1 119 ? 8.985 -4.564 -12.511 1.00 95.06 119 ALA A C 1
ATOM 877 O O . ALA A 1 119 ? 8.477 -4.313 -11.414 1.00 95.06 119 ALA A O 1
ATOM 878 N N . LEU A 1 120 ? 8.903 -5.773 -13.076 1.00 94.31 120 LEU A N 1
ATOM 879 C CA . LEU A 1 120 ? 8.253 -6.921 -12.441 1.00 94.31 120 LEU A CA 1
ATOM 880 C C . LEU A 1 120 ? 9.127 -7.538 -11.341 1.00 94.31 120 LEU A C 1
ATOM 882 O O . LEU A 1 120 ? 8.639 -7.758 -10.233 1.00 94.31 120 LEU A O 1
ATOM 886 N N . THR A 1 121 ? 10.416 -7.771 -11.603 1.00 94.50 121 THR A N 1
ATOM 887 C CA . THR A 1 121 ? 11.330 -8.385 -10.624 1.00 94.50 121 THR A CA 1
ATOM 888 C C . THR A 1 121 ? 11.577 -7.488 -9.411 1.00 94.50 121 THR A C 1
ATOM 890 O O . THR A 1 121 ? 11.653 -7.981 -8.286 1.00 94.50 121 THR A O 1
ATOM 893 N N . GLN A 1 122 ? 11.616 -6.168 -9.611 1.00 94.12 122 GLN A N 1
ATOM 894 C CA . GLN A 1 122 ? 11.767 -5.172 -8.547 1.00 94.12 122 GLN A CA 1
ATOM 895 C C . GLN A 1 122 ? 10.435 -4.762 -7.901 1.00 94.12 122 GLN A C 1
ATOM 897 O O . GLN A 1 122 ? 10.424 -3.875 -7.052 1.00 94.12 122 GLN A O 1
ATOM 902 N N . ARG A 1 123 ? 9.310 -5.407 -8.256 1.00 93.19 123 ARG A N 1
ATOM 903 C CA . ARG A 1 123 ? 7.977 -5.158 -7.666 1.00 93.19 123 ARG A CA 1
ATOM 904 C C . ARG A 1 123 ? 7.533 -3.692 -7.769 1.00 93.19 123 ARG A C 1
ATOM 906 O O . ARG A 1 123 ? 6.819 -3.184 -6.911 1.00 93.19 123 ARG A O 1
ATOM 913 N N . MET A 1 124 ? 7.904 -2.999 -8.844 1.00 93.31 124 MET A N 1
ATOM 914 C CA . MET A 1 124 ? 7.653 -1.556 -8.984 1.00 93.31 124 MET A CA 1
ATOM 915 C C . MET A 1 124 ? 6.165 -1.220 -9.166 1.00 93.31 124 MET A C 1
ATOM 917 O O . MET A 1 124 ? 5.772 -0.067 -9.029 1.00 93.31 124 MET A O 1
ATOM 921 N N . LEU A 1 125 ? 5.334 -2.222 -9.466 1.00 92.62 125 LEU A N 1
ATOM 922 C CA . LEU A 1 125 ? 3.886 -2.079 -9.616 1.00 92.62 125 LEU A CA 1
ATOM 923 C C . LEU A 1 125 ? 3.131 -2.211 -8.281 1.00 92.62 125 LEU A C 1
ATOM 925 O O . LEU A 1 125 ? 1.981 -1.782 -8.213 1.00 92.62 125 LEU A O 1
ATOM 929 N N . LEU A 1 126 ? 3.747 -2.766 -7.225 1.00 92.81 126 LEU A N 1
ATOM 930 C CA . LEU A 1 126 ? 3.067 -3.040 -5.947 1.00 92.81 126 LEU A CA 1
ATOM 931 C C . LEU A 1 126 ? 2.407 -1.800 -5.332 1.00 92.81 126 LEU A C 1
ATOM 933 O O . LEU A 1 126 ? 1.224 -1.879 -5.015 1.00 92.81 126 LEU A O 1
ATOM 937 N N . PRO A 1 127 ? 3.090 -0.643 -5.217 1.00 94.06 127 PRO A N 1
ATOM 938 C CA . PRO A 1 127 ? 2.472 0.544 -4.631 1.00 94.06 127 PRO A CA 1
ATOM 939 C C . PRO A 1 127 ? 1.231 1.013 -5.398 1.00 94.06 127 PRO A C 1
ATOM 941 O O . PRO A 1 127 ? 0.258 1.445 -4.791 1.00 94.06 127 PRO A O 1
ATOM 944 N N . ALA A 1 128 ? 1.232 0.887 -6.730 1.00 93.50 128 ALA A N 1
ATOM 945 C CA . ALA A 1 128 ? 0.076 1.223 -7.558 1.00 93.50 128 ALA A CA 1
ATOM 946 C C . ALA A 1 128 ? -1.086 0.239 -7.360 1.00 93.50 128 ALA A C 1
ATOM 948 O O . ALA A 1 128 ? -2.242 0.649 -7.365 1.00 93.50 128 ALA A O 1
ATOM 949 N N . MET A 1 129 ? -0.777 -1.047 -7.183 1.00 94.19 129 MET A N 1
ATOM 950 C CA . MET A 1 129 ? -1.761 -2.102 -6.927 1.00 94.19 129 MET A CA 1
ATOM 951 C C . MET A 1 129 ? -2.406 -1.929 -5.548 1.00 94.19 129 MET A C 1
ATOM 953 O O . MET A 1 129 ? -3.628 -1.989 -5.436 1.00 94.19 129 MET A O 1
ATOM 957 N N . ASP A 1 130 ? -1.597 -1.647 -4.526 1.00 94.00 130 ASP A N 1
ATOM 958 C CA . ASP A 1 130 ? -2.058 -1.436 -3.153 1.00 94.00 130 ASP A CA 1
ATOM 959 C C . ASP A 1 130 ? -2.826 -0.097 -3.021 1.00 94.00 130 ASP A C 1
ATOM 961 O O . ASP A 1 130 ? -3.800 -0.011 -2.276 1.00 94.00 130 ASP A O 1
ATOM 965 N N . ALA A 1 131 ? -2.484 0.930 -3.815 1.00 94.00 131 ALA A N 1
ATOM 966 C CA . ALA A 1 131 ? -3.202 2.211 -3.839 1.00 94.00 131 ALA A CA 1
ATOM 967 C C . ALA A 1 131 ? -4.670 2.103 -4.298 1.00 94.00 131 ALA A C 1
ATOM 969 O O . ALA A 1 131 ? -5.483 2.944 -3.916 1.00 94.00 131 ALA A O 1
ATOM 970 N N . VAL A 1 132 ? -5.043 1.071 -5.070 1.00 95.38 132 VAL A N 1
ATOM 971 C CA . VAL A 1 132 ? -6.444 0.829 -5.477 1.00 95.38 132 VAL A CA 1
ATOM 972 C C . VAL A 1 132 ? -7.341 0.532 -4.270 1.00 95.38 132 VAL A C 1
ATOM 974 O O . VAL A 1 132 ? -8.538 0.800 -4.320 1.00 95.38 132 VAL A O 1
ATOM 977 N N . TRP A 1 133 ? -6.768 0.031 -3.173 1.00 95.00 133 TRP A N 1
ATOM 978 C CA . TRP A 1 133 ? -7.493 -0.319 -1.948 1.00 95.00 133 TRP A CA 1
ATOM 979 C C . TRP A 1 133 ? -7.665 0.855 -0.983 1.00 95.00 133 TRP A C 1
ATOM 981 O O . TRP A 1 133 ? -8.368 0.721 0.016 1.00 95.00 133 TRP A O 1
ATOM 991 N N . LEU A 1 134 ? -7.098 2.026 -1.294 1.00 95.88 134 LEU A N 1
ATOM 992 C CA . LEU A 1 134 ? -7.269 3.252 -0.512 1.00 95.88 134 LEU A CA 1
ATOM 993 C C . LEU A 1 134 ? -8.741 3.562 -0.161 1.00 95.88 134 LEU A C 1
ATOM 995 O O . LEU A 1 134 ? -8.992 3.878 1.002 1.00 95.88 134 LEU A O 1
ATOM 999 N N . PRO A 1 135 ? -9.728 3.451 -1.079 1.00 96.56 135 PRO A N 1
ATOM 1000 C CA . PRO A 1 135 ? -11.126 3.726 -0.748 1.00 96.56 135 PRO A CA 1
ATOM 1001 C C . PRO A 1 135 ? -11.671 2.826 0.364 1.00 96.56 135 PRO A C 1
ATOM 1003 O O . PRO A 1 135 ? -12.479 3.285 1.160 1.00 96.56 135 PRO A O 1
ATOM 1006 N N . VAL A 1 136 ? -11.202 1.577 0.466 1.00 96.19 136 VAL A N 1
ATOM 1007 C CA . VAL A 1 136 ? -11.605 0.654 1.540 1.00 96.19 136 VAL A CA 1
ATOM 1008 C C . VAL A 1 136 ? -11.085 1.143 2.893 1.00 96.19 136 VAL A C 1
ATOM 1010 O O . VAL A 1 136 ? -11.834 1.151 3.865 1.00 96.19 136 VAL A O 1
ATOM 1013 N N . PHE A 1 137 ? -9.837 1.621 2.957 1.00 95.44 137 PHE A N 1
ATOM 1014 C CA . PHE A 1 137 ? -9.284 2.212 4.182 1.00 95.44 137 PHE A CA 1
ATOM 1015 C C . PHE A 1 137 ? -9.981 3.521 4.566 1.00 95.44 137 PHE A C 1
ATOM 1017 O O . PHE A 1 137 ? -10.262 3.735 5.741 1.00 95.44 137 PHE A O 1
ATOM 1024 N N . LEU A 1 138 ? -10.287 4.384 3.591 1.00 97.31 138 LEU A N 1
ATOM 1025 C CA . LEU A 1 138 ? -11.025 5.626 3.838 1.00 97.31 138 LEU A CA 1
ATOM 1026 C C . LEU A 1 138 ? -12.461 5.353 4.292 1.00 97.31 138 LEU A C 1
ATOM 1028 O O . LEU A 1 138 ? -12.938 6.030 5.195 1.00 97.31 138 LEU A O 1
ATOM 1032 N N . ALA A 1 139 ? -13.129 4.350 3.719 1.00 97.31 139 ALA A N 1
ATOM 1033 C CA . ALA A 1 139 ? -14.450 3.918 4.163 1.00 97.31 139 ALA A CA 1
ATOM 1034 C C . ALA A 1 139 ? -14.400 3.374 5.597 1.00 97.31 139 ALA A C 1
ATOM 1036 O O . ALA A 1 139 ? -15.213 3.774 6.422 1.00 97.31 139 ALA A O 1
ATOM 1037 N N . ALA A 1 140 ? -13.412 2.535 5.924 1.00 94.88 140 ALA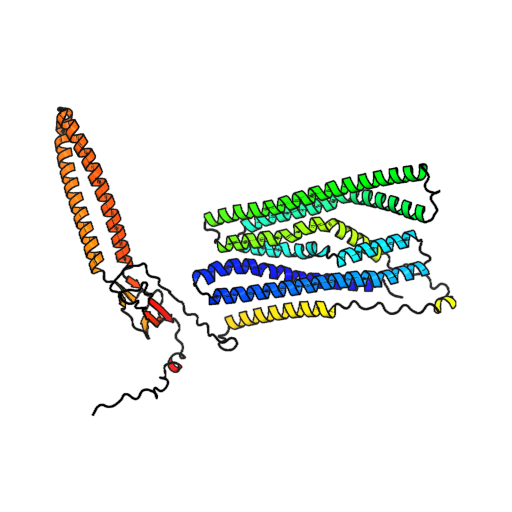 A N 1
ATOM 1038 C CA . ALA A 1 140 ? -13.218 2.043 7.287 1.00 94.88 140 ALA A CA 1
ATOM 1039 C C . ALA A 1 140 ? -12.958 3.190 8.283 1.00 94.88 140 ALA A C 1
ATOM 1041 O O . ALA A 1 140 ? -13.567 3.223 9.346 1.00 94.88 140 ALA A O 1
ATOM 1042 N N . LEU A 1 141 ? -12.130 4.174 7.917 1.00 96.00 141 LEU A N 1
ATOM 1043 C CA . LEU A 1 141 ? -11.930 5.391 8.712 1.00 96.00 141 LEU A CA 1
ATOM 1044 C C . LEU A 1 141 ? -13.208 6.222 8.846 1.00 96.00 141 LEU A C 1
ATOM 1046 O O . LEU A 1 141 ? -13.447 6.779 9.910 1.00 96.00 141 LEU A O 1
ATOM 1050 N N . ALA A 1 142 ? -14.026 6.314 7.796 1.00 96.25 142 ALA A N 1
ATOM 1051 C CA . ALA A 1 142 ? -15.271 7.079 7.821 1.00 96.25 142 ALA A CA 1
ATOM 1052 C C . ALA A 1 142 ? -16.317 6.432 8.735 1.00 96.25 142 ALA A C 1
ATOM 1054 O O . ALA A 1 142 ? -17.083 7.155 9.366 1.00 96.25 142 ALA A O 1
ATOM 1055 N N . LEU A 1 143 ? -16.308 5.096 8.837 1.00 95.00 143 LEU A N 1
ATOM 1056 C CA . LEU A 1 143 ? -17.109 4.350 9.809 1.00 95.00 143 LEU A CA 1
ATOM 1057 C C . LEU A 1 143 ? -16.674 4.624 11.255 1.00 95.00 143 LEU A C 1
ATOM 1059 O O . LEU A 1 143 ? -17.523 4.597 12.137 1.00 95.00 143 LEU A O 1
ATOM 1063 N N . LEU A 1 144 ? -15.384 4.889 11.500 1.00 92.75 144 LEU A N 1
ATOM 1064 C CA . LEU A 1 144 ? -14.910 5.339 12.814 1.00 92.75 144 LEU A CA 1
ATOM 1065 C C . LEU A 1 144 ? -15.312 6.795 13.061 1.00 92.75 144 LEU A C 1
ATOM 1067 O O . LEU A 1 144 ? -15.976 7.096 14.045 1.00 92.75 144 LEU A O 1
ATOM 1071 N N . HIS A 1 145 ? -14.885 7.704 12.183 1.00 95.62 145 HIS A N 1
ATOM 1072 C CA . HIS A 1 145 ? -15.273 9.106 12.240 1.00 95.62 145 HIS A CA 1
ATOM 1073 C C . HIS A 1 145 ? -15.049 9.809 10.885 1.00 95.62 145 HIS A C 1
ATOM 1075 O O . HIS A 1 145 ? -13.917 9.836 10.379 1.00 95.62 145 HIS A O 1
ATOM 1081 N N . PRO A 1 146 ? -16.065 10.476 10.303 1.00 96.56 146 PRO A N 1
ATOM 1082 C CA . PRO A 1 146 ? -15.961 11.090 8.976 1.00 96.56 146 PRO A CA 1
ATOM 1083 C C . PRO A 1 146 ? -14.890 12.187 8.895 1.00 96.56 146 PRO A C 1
ATOM 1085 O O . PRO A 1 146 ? -14.240 12.331 7.860 1.00 96.56 146 PRO A O 1
ATOM 1088 N N . ALA A 1 147 ? -14.635 12.924 9.983 1.00 96.19 147 ALA A N 1
ATOM 1089 C CA . ALA A 1 147 ? -13.583 13.946 9.996 1.00 96.19 147 ALA A CA 1
ATOM 1090 C C . ALA A 1 147 ? -12.171 13.352 9.818 1.00 96.19 147 ALA A C 1
ATOM 1092 O O . ALA A 1 147 ? -11.347 13.929 9.112 1.00 96.19 147 ALA A O 1
ATOM 1093 N N . LEU A 1 148 ? -11.892 12.173 10.388 1.00 97.12 148 LEU A N 1
ATOM 1094 C CA . LEU A 1 148 ? -10.587 11.510 10.249 1.00 97.12 148 LEU A CA 1
ATOM 1095 C C . LEU A 1 148 ? -10.388 10.956 8.835 1.00 97.12 148 LEU A C 1
ATOM 1097 O O . LEU A 1 148 ? -9.292 11.044 8.269 1.00 97.12 148 LEU A O 1
ATOM 1101 N N . ALA A 1 149 ? -11.466 10.450 8.230 1.00 97.69 149 ALA A N 1
ATOM 1102 C CA . ALA A 1 149 ? -11.477 10.083 6.820 1.00 97.69 149 ALA A CA 1
ATOM 1103 C C . ALA A 1 149 ? -11.260 11.299 5.911 1.00 97.69 149 ALA A C 1
ATOM 1105 O O . ALA A 1 149 ? -10.516 11.192 4.939 1.00 97.69 149 ALA A O 1
ATOM 1106 N N . ALA A 1 150 ? -11.841 12.457 6.238 1.00 97.62 150 ALA A N 1
ATOM 1107 C CA . ALA A 1 150 ? -11.634 13.694 5.489 1.00 97.62 150 ALA A CA 1
ATOM 1108 C C . ALA A 1 150 ? -10.177 14.180 5.571 1.00 97.62 150 ALA A C 1
ATOM 1110 O O . ALA A 1 150 ? -9.589 14.498 4.539 1.00 97.62 150 ALA A O 1
ATOM 1111 N N . VAL A 1 151 ? -9.560 14.163 6.761 1.00 97.88 151 VAL A N 1
ATOM 1112 C CA . VAL A 1 151 ? -8.136 14.509 6.940 1.00 97.88 151 VAL A CA 1
ATOM 1113 C C . VAL A 1 151 ? -7.246 13.564 6.132 1.00 97.88 151 VAL A C 1
ATOM 1115 O O . VAL A 1 151 ? -6.456 14.012 5.301 1.00 97.88 151 VAL A O 1
ATOM 1118 N N . THR A 1 152 ? -7.407 12.249 6.308 1.00 97.81 152 THR A N 1
ATOM 1119 C CA . THR A 1 152 ? -6.624 11.249 5.561 1.00 97.81 152 THR A CA 1
ATOM 1120 C C . THR A 1 152 ? -6.866 11.371 4.054 1.00 97.81 152 THR A C 1
ATOM 1122 O O . THR A 1 152 ? -5.925 11.318 3.265 1.00 97.81 152 THR A O 1
ATOM 1125 N N . GLY A 1 153 ? -8.115 11.594 3.645 1.00 97.69 153 GLY A N 1
ATOM 1126 C CA . GLY A 1 153 ? -8.521 11.799 2.259 1.00 97.69 153 GLY A CA 1
ATOM 1127 C C . GLY A 1 153 ? -7.900 13.046 1.632 1.00 97.69 153 GLY A C 1
ATOM 1128 O O . GLY A 1 153 ? -7.461 12.986 0.486 1.00 97.69 153 GLY A O 1
ATOM 1129 N N . ALA A 1 154 ? -7.779 14.148 2.377 1.00 98.00 154 ALA A N 1
ATOM 1130 C CA . ALA A 1 154 ? -7.126 15.369 1.910 1.00 98.00 154 ALA A CA 1
ATOM 1131 C C . ALA A 1 154 ? -5.631 15.141 1.633 1.00 98.00 154 ALA A C 1
ATOM 1133 O O . ALA A 1 154 ? -5.135 15.502 0.563 1.00 98.00 154 ALA A O 1
ATOM 1134 N N . PHE A 1 155 ? -4.918 14.469 2.542 1.00 97.56 155 PHE A N 1
ATOM 1135 C CA . PHE A 1 155 ? -3.516 14.102 2.316 1.00 97.56 155 PHE A CA 1
ATOM 1136 C C . PHE A 1 155 ? -3.357 13.065 1.201 1.00 97.56 155 PHE A C 1
ATOM 1138 O O . PHE A 1 155 ? -2.428 13.160 0.398 1.00 97.56 155 PHE A O 1
ATOM 1145 N N . ALA A 1 156 ? -4.280 12.111 1.088 1.00 97.19 156 ALA A N 1
ATOM 1146 C CA . ALA A 1 156 ? -4.296 11.169 -0.020 1.00 97.19 156 ALA A CA 1
ATOM 1147 C C . ALA A 1 156 ? -4.480 11.883 -1.368 1.00 97.19 156 ALA A C 1
ATOM 1149 O O . ALA A 1 156 ? -3.742 11.614 -2.316 1.00 97.19 156 ALA A O 1
ATOM 1150 N N . ALA A 1 157 ? -5.411 12.837 -1.445 1.00 96.62 157 ALA A N 1
ATOM 1151 C CA . ALA A 1 157 ? -5.633 13.666 -2.623 1.00 96.62 157 ALA A CA 1
ATOM 1152 C C . ALA A 1 157 ? -4.403 14.523 -2.955 1.00 96.62 157 ALA A C 1
ATOM 1154 O O . ALA A 1 157 ? -4.026 14.612 -4.122 1.00 96.62 157 ALA A O 1
ATOM 1155 N N . LEU A 1 158 ? -3.729 15.086 -1.947 1.00 95.94 158 LEU A N 1
ATOM 1156 C CA . LEU A 1 158 ? -2.477 15.827 -2.118 1.00 95.94 158 LEU A CA 1
ATOM 1157 C C . LEU A 1 158 ? -1.369 14.945 -2.717 1.00 95.94 158 LEU A C 1
ATOM 1159 O O . LEU A 1 158 ? -0.706 15.350 -3.674 1.00 95.94 158 LEU A O 1
ATOM 1163 N N . LEU A 1 159 ? -1.189 13.725 -2.203 1.00 94.88 159 LEU A N 1
ATOM 1164 C CA . LEU A 1 159 ? -0.211 12.769 -2.732 1.00 94.88 159 LEU A CA 1
ATOM 1165 C C . LEU A 1 159 ? -0.569 12.323 -4.156 1.00 94.88 159 LEU A C 1
ATOM 1167 O O . LEU A 1 159 ? 0.296 12.286 -5.032 1.00 94.88 159 LEU A O 1
ATOM 1171 N N . LEU A 1 160 ? -1.844 12.042 -4.427 1.00 94.06 160 LEU A N 1
ATOM 1172 C CA . LEU A 1 160 ? -2.314 11.730 -5.777 1.00 94.06 160 LEU A CA 1
ATOM 1173 C C . LEU A 1 160 ? -2.066 12.902 -6.733 1.00 94.06 160 LEU A C 1
ATOM 1175 O O . LEU A 1 160 ? -1.542 12.695 -7.827 1.00 94.06 160 LEU A O 1
ATOM 1179 N N . LEU A 1 161 ? -2.356 14.136 -6.319 1.00 93.44 161 LEU A N 1
ATOM 1180 C CA . LEU A 1 161 ? -2.084 15.335 -7.107 1.00 93.44 161 LEU A CA 1
ATOM 1181 C C . LEU A 1 161 ? -0.588 15.488 -7.397 1.00 93.44 161 LEU A C 1
ATOM 1183 O O . LEU A 1 161 ? -0.217 15.770 -8.537 1.00 93.44 161 LEU A O 1
ATOM 1187 N N . ALA A 1 162 ? 0.279 15.242 -6.413 1.00 92.56 162 ALA A N 1
ATOM 1188 C CA . ALA A 1 162 ? 1.725 15.254 -6.606 1.00 92.56 162 ALA A CA 1
ATOM 1189 C C . ALA A 1 162 ? 2.176 14.179 -7.616 1.00 92.56 162 ALA A C 1
ATOM 1191 O O . ALA A 1 162 ? 2.9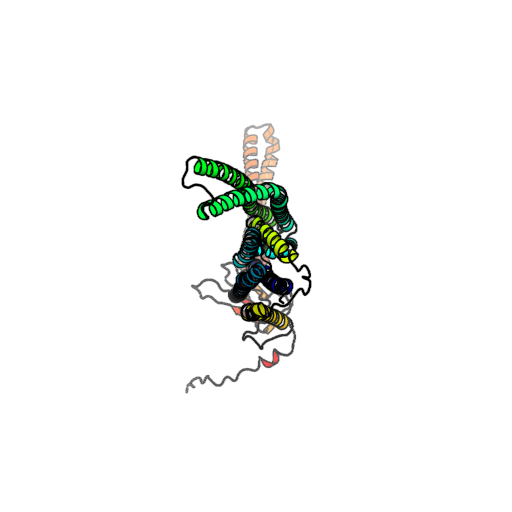76 14.472 -8.510 1.00 92.56 162 ALA A O 1
ATOM 1192 N N . ALA A 1 163 ? 1.601 12.971 -7.562 1.00 91.81 163 ALA A N 1
ATOM 1193 C CA . ALA A 1 163 ? 1.839 11.921 -8.554 1.00 91.81 163 ALA A CA 1
ATOM 1194 C C . ALA A 1 163 ? 1.362 12.333 -9.962 1.00 91.81 163 ALA A C 1
ATOM 1196 O O . ALA A 1 163 ? 2.079 12.132 -10.948 1.00 91.81 163 ALA A O 1
ATOM 1197 N N . LEU A 1 164 ? 0.190 12.968 -10.081 1.00 91.12 164 LEU A N 1
ATOM 1198 C CA . LEU A 1 164 ? -0.320 13.508 -11.348 1.00 91.12 164 LEU A CA 1
ATOM 1199 C C . LEU A 1 164 ? 0.578 14.630 -11.890 1.00 91.12 164 LEU A C 1
ATOM 1201 O O . LEU A 1 164 ? 0.878 14.665 -13.089 1.00 91.12 164 LEU A O 1
ATOM 1205 N N . LEU A 1 165 ? 1.044 15.531 -11.024 1.00 90.00 165 LEU A N 1
ATOM 1206 C CA . LEU A 1 165 ? 1.942 16.623 -11.387 1.00 90.00 165 LEU A CA 1
ATOM 1207 C C . LEU A 1 165 ? 3.286 16.078 -11.876 1.00 90.00 165 LEU A C 1
ATOM 1209 O O . LEU A 1 165 ? 3.774 16.500 -12.928 1.00 90.00 165 LEU A O 1
ATOM 1213 N N . GLN A 1 166 ? 3.848 15.082 -11.187 1.00 90.12 166 GLN A N 1
ATOM 1214 C CA . GLN A 1 166 ? 5.031 14.349 -11.636 1.00 90.12 166 GLN A CA 1
ATOM 1215 C C . GLN A 1 166 ? 4.778 13.694 -13.001 1.00 90.12 166 GLN A C 1
ATOM 1217 O O . GLN A 1 166 ? 5.612 13.791 -13.906 1.00 90.12 166 GLN A O 1
ATOM 1222 N N . ALA A 1 167 ? 3.608 13.077 -13.194 1.00 86.81 167 ALA A N 1
ATOM 1223 C CA . ALA A 1 167 ? 3.252 12.429 -14.449 1.00 86.81 167 ALA A CA 1
ATOM 1224 C C . ALA A 1 167 ? 3.187 13.420 -15.629 1.00 86.81 167 ALA A C 1
ATOM 1226 O O . ALA A 1 167 ? 3.708 13.139 -16.716 1.00 86.81 167 ALA A O 1
ATOM 1227 N N . ARG A 1 168 ? 2.594 14.600 -15.435 1.00 85.31 168 ARG A N 1
ATOM 1228 C CA . ARG A 1 168 ? 2.470 15.602 -16.505 1.00 85.31 168 ARG A CA 1
ATOM 1229 C C . ARG A 1 168 ? 3.770 16.341 -16.776 1.00 85.31 168 ARG A C 1
ATOM 1231 O O . ARG A 1 168 ? 4.165 16.507 -17.927 1.00 85.31 168 ARG A O 1
ATOM 1238 N N . THR A 1 169 ? 4.454 16.766 -15.726 1.00 79.69 169 THR A N 1
ATOM 1239 C CA . THR A 1 169 ? 5.524 17.752 -15.858 1.00 79.69 169 THR A CA 1
ATOM 1240 C C . THR A 1 169 ? 6.906 17.145 -16.075 1.00 79.69 169 THR A C 1
ATOM 1242 O O . THR A 1 169 ? 7.737 17.735 -16.766 1.00 79.69 169 THR A O 1
ATOM 1245 N N . ALA A 1 170 ? 7.144 15.928 -15.575 1.00 80.88 170 ALA A N 1
ATOM 1246 C CA . ALA A 1 170 ? 8.406 15.230 -15.798 1.00 80.88 170 ALA A CA 1
ATOM 1247 C C . ALA A 1 170 ? 8.497 14.602 -17.199 1.00 80.88 170 ALA A C 1
ATOM 1249 O O . ALA A 1 170 ? 9.563 14.137 -17.575 1.00 80.88 170 ALA A O 1
ATOM 1250 N N . GLY A 1 171 ? 7.418 14.583 -17.994 1.00 80.00 171 GLY A N 1
ATOM 1251 C CA . GLY A 1 171 ? 7.402 13.911 -19.299 1.00 80.00 171 GLY A CA 1
ATOM 1252 C C . GLY A 1 171 ? 8.392 14.496 -20.313 1.00 80.00 171 GLY A C 1
ATOM 1253 O O . GLY A 1 171 ? 9.105 13.741 -20.970 1.00 80.00 171 GLY A O 1
ATOM 1254 N N . ARG A 1 172 ? 8.472 15.831 -20.419 1.00 84.50 172 ARG A N 1
ATOM 1255 C CA . ARG A 1 172 ? 9.409 16.512 -21.335 1.00 84.50 172 ARG A CA 1
ATOM 1256 C C . ARG A 1 172 ? 10.863 16.323 -20.896 1.00 84.50 172 ARG A C 1
ATOM 1258 O O . ARG A 1 172 ? 11.668 15.849 -21.690 1.00 84.50 172 ARG A O 1
ATOM 1265 N N . LEU A 1 173 ? 11.160 16.591 -19.622 1.00 87.38 173 LEU A N 1
ATOM 1266 C CA . LEU A 1 173 ? 12.501 16.406 -19.056 1.00 87.38 173 LEU A CA 1
ATOM 1267 C C . LEU A 1 173 ? 12.946 14.936 -19.124 1.00 87.38 173 LEU A C 1
ATOM 1269 O O . LEU A 1 173 ? 14.095 14.657 -19.432 1.00 87.38 173 LEU A O 1
ATOM 1273 N N . SER A 1 174 ? 12.034 13.983 -18.908 1.00 88.38 174 SER A N 1
ATOM 1274 C CA . SER A 1 174 ? 12.335 12.550 -19.012 1.00 88.38 174 SER A CA 1
ATOM 1275 C C . SER A 1 174 ? 12.678 12.129 -20.437 1.00 88.38 174 SER A C 1
ATOM 1277 O O . SER A 1 174 ? 13.524 11.258 -20.618 1.00 88.38 174 SER A O 1
ATOM 1279 N N . ARG A 1 175 ? 12.050 12.738 -21.453 1.00 87.44 175 ARG A N 1
ATOM 1280 C CA . ARG A 1 175 ? 12.421 12.512 -22.857 1.00 87.44 175 ARG A CA 1
ATOM 1281 C C . ARG A 1 175 ? 13.791 13.108 -23.167 1.00 87.44 175 ARG A C 1
ATOM 1283 O O . ARG A 1 175 ? 14.603 12.407 -23.750 1.00 87.44 175 ARG A O 1
ATOM 1290 N N . GLN A 1 176 ? 14.059 14.344 -22.743 1.00 90.81 176 GLN A N 1
ATOM 1291 C CA . GLN A 1 176 ? 15.360 14.999 -22.939 1.00 90.81 176 GLN A CA 1
ATOM 1292 C C . GLN A 1 176 ? 16.498 14.220 -22.271 1.00 90.81 176 GLN A C 1
ATOM 1294 O O . GLN A 1 176 ? 17.475 13.883 -22.930 1.00 90.81 176 GLN A O 1
ATOM 1299 N N . ALA A 1 177 ? 16.337 13.851 -20.997 1.00 91.81 177 ALA A N 1
ATOM 1300 C CA . ALA A 1 177 ? 17.309 13.030 -20.280 1.00 91.81 177 ALA A CA 1
ATOM 1301 C C . ALA A 1 177 ? 17.486 11.652 -20.936 1.00 91.81 177 ALA A C 1
ATOM 1303 O O . ALA A 1 177 ? 18.606 11.159 -21.042 1.00 91.81 177 ALA A O 1
ATOM 1304 N N . GLY A 1 178 ? 16.397 11.044 -21.419 1.00 89.69 178 GLY A N 1
ATOM 1305 C CA . GLY A 1 178 ? 16.441 9.772 -22.140 1.00 89.69 178 GLY A CA 1
ATOM 1306 C C . GLY A 1 178 ? 17.178 9.853 -23.480 1.00 89.69 178 GLY A C 1
ATOM 1307 O O . GLY A 1 178 ? 17.934 8.940 -23.797 1.00 89.69 178 GLY A O 1
ATOM 1308 N N . LEU A 1 179 ? 16.990 10.930 -24.250 1.00 90.62 179 LEU A N 1
ATOM 1309 C CA . LEU A 1 179 ? 17.719 11.175 -25.500 1.00 90.62 179 LEU A CA 1
ATOM 1310 C C . LEU A 1 179 ? 19.206 11.408 -25.234 1.00 90.62 179 LEU A C 1
ATOM 1312 O O . LEU A 1 179 ? 20.019 10.680 -25.788 1.00 90.62 179 LEU A O 1
ATOM 1316 N N . ALA A 1 180 ? 19.552 12.309 -24.310 1.00 93.12 180 ALA A N 1
ATOM 1317 C CA . ALA A 1 180 ? 20.945 12.576 -23.956 1.00 93.12 180 ALA A CA 1
ATOM 1318 C C . ALA A 1 180 ? 21.658 11.314 -23.432 1.00 93.12 180 ALA A C 1
ATOM 1320 O O . ALA A 1 180 ? 22.793 11.036 -23.799 1.00 93.12 180 ALA A O 1
ATOM 1321 N N . THR A 1 181 ? 20.968 10.485 -22.638 1.00 92.69 181 THR A N 1
ATOM 1322 C CA . THR A 1 181 ? 21.517 9.198 -22.172 1.00 92.69 181 THR A CA 1
ATOM 1323 C C . THR A 1 181 ? 21.775 8.231 -23.331 1.00 92.69 181 THR A C 1
ATOM 1325 O O . THR A 1 181 ? 22.796 7.546 -23.337 1.00 92.69 181 THR A O 1
ATOM 1328 N N . ARG A 1 182 ? 20.880 8.176 -24.327 1.00 89.75 182 ARG A N 1
ATOM 1329 C CA . ARG A 1 182 ? 21.065 7.340 -25.525 1.00 89.75 182 ARG A CA 1
ATOM 1330 C C . ARG A 1 182 ? 22.185 7.849 -26.418 1.00 89.75 182 ARG A C 1
ATOM 1332 O O . ARG A 1 182 ? 22.952 7.032 -26.909 1.00 89.75 182 ARG A O 1
ATOM 1339 N N . GLU A 1 183 ? 22.302 9.159 -26.604 1.00 91.00 183 GLU A N 1
ATOM 1340 C CA . GLU A 1 183 ? 23.394 9.762 -27.372 1.00 91.00 183 GLU A CA 1
ATOM 1341 C C . GLU A 1 183 ? 24.747 9.410 -26.748 1.00 91.00 183 GLU A C 1
ATOM 1343 O O . GLU A 1 183 ? 25.610 8.863 -27.437 1.00 91.00 183 GLU A O 1
ATOM 1348 N N . THR A 1 184 ? 24.908 9.584 -25.431 1.00 92.94 184 THR A N 1
ATOM 1349 C CA . THR A 1 184 ? 26.136 9.176 -24.729 1.00 92.94 184 THR A CA 1
ATOM 1350 C C . THR A 1 184 ? 26.390 7.667 -24.834 1.00 92.94 184 THR A C 1
ATOM 1352 O O . THR A 1 184 ? 27.527 7.254 -25.056 1.00 92.94 184 THR A O 1
ATOM 1355 N N . ALA A 1 185 ? 25.357 6.822 -24.727 1.00 89.50 185 ALA A N 1
ATOM 1356 C CA . ALA A 1 185 ? 25.503 5.372 -24.895 1.00 89.50 185 ALA A CA 1
ATOM 1357 C C . ALA A 1 185 ? 25.911 4.981 -26.329 1.00 89.50 185 ALA A C 1
ATOM 1359 O O . ALA A 1 185 ? 26.761 4.112 -26.520 1.00 89.50 185 ALA A O 1
ATOM 1360 N N . SER A 1 186 ? 25.348 5.647 -27.342 1.00 88.38 186 SER A N 1
ATOM 1361 C CA . SER A 1 186 ? 25.690 5.431 -28.752 1.00 88.38 186 SER A CA 1
ATOM 1362 C C . SER A 1 186 ? 27.121 5.865 -29.079 1.00 88.38 186 SER A C 1
ATOM 1364 O O . SER A 1 186 ? 27.799 5.210 -29.877 1.00 88.38 186 SER A O 1
ATOM 1366 N N . TRP A 1 187 ? 27.609 6.917 -28.410 1.00 91.25 187 TRP A N 1
ATOM 1367 C CA . TRP A 1 187 ? 28.998 7.352 -28.494 1.00 91.25 187 TRP A CA 1
ATOM 1368 C C . TRP A 1 187 ? 29.937 6.275 -27.939 1.00 91.25 187 TRP A C 1
ATOM 1370 O O . TRP A 1 187 ? 30.852 5.857 -28.644 1.00 91.25 187 TRP A O 1
ATOM 1380 N N . TRP A 1 188 ? 29.649 5.728 -26.750 1.00 89.44 188 TRP A N 1
ATOM 1381 C CA . TRP A 1 188 ? 30.423 4.618 -26.173 1.00 89.44 188 TRP A CA 1
ATOM 1382 C C . TRP A 1 188 ? 30.435 3.375 -27.065 1.00 89.44 188 TRP A C 1
ATOM 1384 O O . TRP A 1 188 ? 31.495 2.804 -27.314 1.00 89.44 188 TRP A O 1
ATOM 1394 N N . ALA A 1 189 ? 29.277 2.979 -27.598 1.00 87.50 189 ALA A N 1
ATOM 1395 C CA . ALA A 1 189 ? 29.185 1.845 -28.517 1.00 87.50 189 ALA A CA 1
ATOM 1396 C C . ALA A 1 189 ? 30.008 2.070 -29.799 1.00 87.50 189 ALA A C 1
ATOM 1398 O O . ALA A 1 189 ? 30.589 1.133 -30.345 1.00 87.50 189 ALA A O 1
ATOM 1399 N N . SER A 1 190 ? 30.078 3.312 -30.281 1.00 87.12 190 SER A N 1
ATOM 1400 C CA . SER A 1 190 ? 30.881 3.677 -31.453 1.00 87.12 190 SER A CA 1
ATOM 1401 C C . SER A 1 190 ? 32.376 3.733 -31.149 1.00 87.12 190 SER A C 1
ATOM 1403 O O . SER A 1 190 ? 33.167 3.307 -31.987 1.00 87.12 190 SER A O 1
ATOM 1405 N N . ALA A 1 191 ? 32.761 4.185 -29.954 1.00 87.75 191 ALA A N 1
ATOM 1406 C CA . ALA A 1 191 ? 34.148 4.184 -29.501 1.00 87.75 191 ALA A CA 1
ATOM 1407 C C . ALA A 1 191 ? 34.697 2.757 -29.357 1.00 87.75 191 ALA A C 1
ATOM 1409 O O . ALA A 1 191 ? 35.748 2.447 -29.910 1.00 87.75 191 ALA A O 1
ATOM 1410 N N . VAL A 1 192 ? 33.947 1.860 -28.705 1.00 86.00 192 VAL A N 1
ATOM 1411 C CA . VAL A 1 192 ? 34.315 0.436 -28.581 1.00 86.00 192 VAL A CA 1
ATOM 1412 C C . VAL A 1 192 ? 34.345 -0.257 -29.946 1.00 86.00 192 VAL A C 1
ATOM 1414 O O . VAL A 1 192 ? 35.211 -1.087 -30.199 1.00 86.00 192 VAL A O 1
ATOM 1417 N N . GLY A 1 193 ? 33.435 0.111 -30.852 1.00 84.94 193 GLY A N 1
ATOM 1418 C CA . GLY A 1 193 ? 33.393 -0.410 -32.219 1.00 84.94 193 GLY A CA 1
ATOM 1419 C C . GLY A 1 193 ? 34.485 0.124 -33.154 1.00 84.94 193 GLY A C 1
ATOM 1420 O O . GLY A 1 193 ? 34.396 -0.121 -34.354 1.00 84.94 193 GLY A O 1
ATOM 1421 N N . GLY A 1 194 ? 35.459 0.896 -32.652 1.00 82.62 194 GLY A N 1
ATOM 1422 C CA . GLY A 1 194 ? 36.559 1.451 -33.449 1.00 82.62 194 GLY A CA 1
ATOM 1423 C C . GLY A 1 194 ? 36.143 2.538 -34.447 1.00 82.62 194 GLY A C 1
ATOM 1424 O O . GLY A 1 194 ? 36.936 2.924 -35.300 1.00 82.62 194 GLY A O 1
ATOM 1425 N N . ARG A 1 195 ? 34.906 3.048 -34.355 1.00 81.12 195 ARG A N 1
ATOM 1426 C CA . ARG A 1 195 ? 34.377 4.110 -35.233 1.00 81.12 195 ARG A CA 1
ATOM 1427 C C . ARG A 1 195 ? 34.767 5.516 -34.777 1.00 81.12 195 ARG A C 1
ATOM 1429 O O . ARG A 1 195 ? 34.516 6.478 -35.495 1.00 81.12 195 ARG A O 1
ATOM 1436 N N . VAL A 1 196 ? 35.352 5.640 -33.586 1.00 83.12 196 VAL A N 1
ATOM 1437 C CA . VAL A 1 196 ? 35.934 6.886 -33.078 1.00 83.12 196 VAL A CA 1
ATOM 1438 C C . VAL A 1 196 ? 37.458 6.767 -33.191 1.00 83.12 196 VAL A C 1
ATOM 1440 O O . VAL A 1 196 ? 38.008 5.781 -32.696 1.00 83.12 196 VAL A O 1
ATOM 1443 N N . PRO A 1 197 ? 38.150 7.721 -33.841 1.00 70.50 197 PRO A N 1
ATOM 1444 C CA . PRO A 1 197 ? 39.596 7.665 -34.035 1.00 70.50 197 PRO A CA 1
ATOM 1445 C C . PRO A 1 197 ? 40.342 7.861 -32.706 1.00 70.50 197 PRO A C 1
ATOM 1447 O O . PRO A 1 197 ? 40.669 8.986 -32.331 1.00 70.50 197 PRO A O 1
ATOM 1450 N N . GLY A 1 198 ? 40.589 6.747 -32.006 1.00 72.25 198 GLY A N 1
ATOM 1451 C CA . GLY A 1 198 ? 41.442 6.625 -30.818 1.00 72.25 198 GLY A CA 1
ATOM 1452 C C . GLY A 1 198 ? 41.122 7.579 -29.653 1.00 72.25 198 GLY A C 1
ATOM 1453 O O . GLY A 1 198 ? 40.185 8.378 -29.715 1.00 72.25 198 GLY A O 1
ATOM 1454 N N . PRO A 1 199 ? 41.898 7.525 -28.555 1.00 72.25 199 PRO A N 1
ATOM 1455 C CA . PRO A 1 199 ? 41.860 8.550 -27.517 1.00 72.25 199 PRO A CA 1
ATOM 1456 C C . PRO A 1 199 ? 42.501 9.843 -28.051 1.00 72.25 199 PRO A C 1
ATOM 1458 O O . PRO A 1 199 ? 43.673 10.122 -27.817 1.00 72.25 199 PRO A O 1
ATOM 1461 N N . SER A 1 200 ? 41.736 10.613 -28.823 1.00 84.19 200 SER A N 1
ATOM 1462 C CA . SER A 1 200 ? 42.116 11.939 -29.318 1.00 84.19 200 SER A CA 1
ATOM 1463 C C . SER A 1 200 ? 41.474 13.047 -28.479 1.00 84.19 200 SER A C 1
ATOM 1465 O O . SER A 1 200 ? 40.371 12.879 -27.954 1.00 84.19 200 SER A O 1
ATOM 1467 N N . THR A 1 201 ? 42.122 14.213 -28.392 1.00 87.12 201 THR A N 1
ATOM 1468 C CA . THR A 1 201 ? 41.574 15.391 -27.691 1.00 87.12 201 THR A CA 1
ATOM 1469 C C . THR A 1 201 ? 40.190 15.771 -28.230 1.00 87.12 201 THR A C 1
ATOM 1471 O O . THR A 1 201 ? 39.278 16.032 -27.455 1.00 87.12 201 THR A O 1
ATOM 1474 N N . ALA A 1 202 ? 39.982 15.678 -29.549 1.00 88.06 202 ALA A N 1
ATOM 1475 C CA . ALA A 1 202 ? 38.687 15.936 -30.181 1.00 88.06 202 ALA A CA 1
ATOM 1476 C C . ALA A 1 202 ? 37.590 14.934 -29.764 1.00 88.06 202 ALA A C 1
ATOM 1478 O O . ALA A 1 202 ? 36.441 15.331 -29.554 1.00 88.06 202 ALA A O 1
ATOM 1479 N N . ALA A 1 203 ? 37.926 13.645 -29.619 1.00 89.56 203 ALA A N 1
ATOM 1480 C CA . ALA A 1 203 ? 36.988 12.627 -29.146 1.00 89.56 203 ALA A CA 1
ATOM 1481 C C . ALA A 1 203 ? 36.609 12.846 -27.672 1.00 89.56 203 ALA A C 1
ATOM 1483 O O . ALA A 1 203 ? 35.433 12.729 -27.322 1.00 89.56 203 ALA A O 1
ATOM 1484 N N . ILE A 1 204 ? 37.583 13.217 -26.833 1.00 90.00 204 ILE A N 1
ATOM 1485 C CA . ILE A 1 204 ? 37.362 13.561 -25.421 1.00 90.00 204 ILE A CA 1
ATOM 1486 C C . ILE A 1 204 ? 36.460 14.793 -25.317 1.00 90.00 204 ILE A C 1
ATOM 1488 O O . ILE A 1 204 ? 35.440 14.738 -24.637 1.00 90.00 204 ILE A O 1
ATOM 1492 N N . GLU A 1 205 ? 36.752 15.870 -26.048 1.00 92.75 205 GLU A N 1
ATOM 1493 C CA . GLU A 1 205 ? 35.919 17.079 -26.058 1.00 92.75 205 GLU A CA 1
ATOM 1494 C C . GLU A 1 205 ? 34.490 16.807 -26.544 1.00 92.75 205 GLU A C 1
ATOM 1496 O O . GLU A 1 205 ? 33.522 17.357 -26.009 1.00 92.75 205 GLU A O 1
ATOM 1501 N N . GLN A 1 206 ? 34.329 15.959 -27.565 1.00 92.00 206 GLN A N 1
ATOM 1502 C CA . GLN A 1 206 ? 33.009 15.556 -28.042 1.00 92.00 206 GLN A CA 1
ATOM 1503 C C . GLN A 1 206 ? 32.241 14.789 -26.964 1.00 92.00 206 GLN A C 1
ATOM 1505 O O . GLN A 1 206 ? 31.073 15.103 -26.717 1.00 92.00 206 GLN A O 1
ATOM 1510 N N . TRP A 1 207 ? 32.883 13.813 -26.321 1.00 92.31 207 TRP A N 1
ATOM 1511 C CA . TRP A 1 207 ? 32.289 13.079 -25.211 1.00 92.31 207 TRP A CA 1
ATOM 1512 C C . TRP A 1 207 ? 31.918 14.010 -24.062 1.00 92.31 207 TRP A C 1
ATOM 1514 O O . TRP A 1 207 ? 30.785 13.957 -23.599 1.00 92.31 207 TRP A O 1
ATOM 1524 N N . GLU A 1 208 ? 32.806 14.919 -23.661 1.00 94.94 208 GLU A N 1
ATOM 1525 C CA . GLU A 1 208 ? 32.532 15.879 -22.594 1.00 94.94 208 GLU A CA 1
ATOM 1526 C C . GLU A 1 208 ? 31.315 16.756 -22.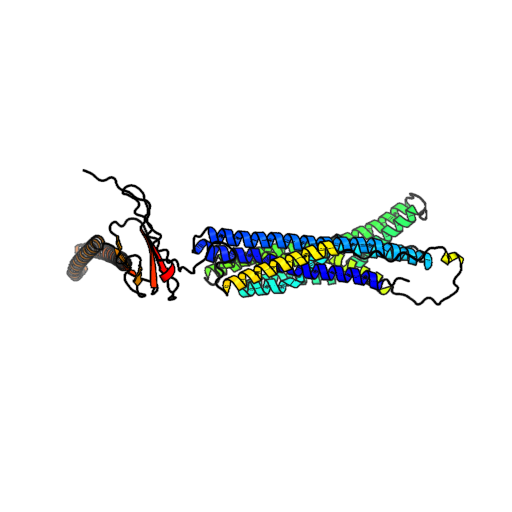902 1.00 94.94 208 GLU A C 1
ATOM 1528 O O . GLU A 1 208 ? 30.518 17.045 -22.011 1.00 94.94 208 GLU A O 1
ATOM 1533 N N . ARG A 1 209 ? 31.133 17.193 -24.158 1.00 95.81 209 ARG A N 1
ATOM 1534 C CA . ARG A 1 209 ? 29.931 17.946 -24.556 1.00 95.81 209 ARG A CA 1
ATOM 1535 C C . ARG A 1 209 ? 28.661 17.111 -24.378 1.00 95.81 209 ARG A C 1
ATOM 1537 O O . ARG A 1 209 ? 27.692 17.611 -23.804 1.00 95.81 209 ARG A O 1
ATOM 1544 N N . LEU A 1 210 ? 28.672 15.858 -24.836 1.00 95.38 210 LEU A N 1
ATOM 1545 C CA . LEU A 1 210 ? 27.541 14.937 -24.679 1.00 95.38 210 LEU A CA 1
ATOM 1546 C C . LEU A 1 210 ? 27.275 14.622 -23.203 1.00 95.38 210 LEU A C 1
ATOM 1548 O O . LEU A 1 210 ? 26.125 14.596 -22.767 1.00 95.38 210 LEU A O 1
ATOM 1552 N N . ASP A 1 211 ? 28.331 14.422 -22.420 1.00 95.62 211 ASP A N 1
ATOM 1553 C CA . ASP A 1 211 ? 28.234 14.082 -21.009 1.00 95.62 211 ASP A CA 1
ATOM 1554 C C . ASP A 1 211 ? 27.724 15.259 -20.173 1.00 95.62 211 ASP A C 1
ATOM 1556 O O . ASP A 1 211 ? 26.792 15.087 -19.389 1.00 95.62 211 ASP A O 1
ATOM 1560 N N . ARG A 1 212 ? 28.214 16.482 -20.418 1.00 96.88 212 ARG A N 1
ATOM 1561 C CA . ARG A 1 212 ? 27.674 17.704 -19.796 1.00 96.88 212 ARG A CA 1
ATOM 1562 C C . ARG A 1 212 ? 26.185 17.879 -20.101 1.00 96.88 212 ARG A C 1
ATOM 1564 O O . ARG A 1 212 ? 25.409 18.171 -19.190 1.00 96.88 212 ARG A O 1
ATOM 1571 N N . ALA A 1 213 ? 25.763 17.648 -21.348 1.00 95.25 213 ALA A N 1
ATOM 1572 C CA . ALA A 1 213 ? 24.350 17.702 -21.728 1.00 95.25 213 ALA A CA 1
ATOM 1573 C C . ALA A 1 213 ? 23.514 16.622 -21.012 1.00 95.25 213 ALA A C 1
ATOM 1575 O O . ALA A 1 213 ? 22.438 16.918 -20.481 1.00 95.25 213 ALA A O 1
ATOM 1576 N N . ARG A 1 214 ? 24.026 15.386 -20.929 1.00 96.56 214 ARG A N 1
ATOM 1577 C CA . ARG A 1 214 ? 23.400 14.275 -20.196 1.00 96.56 214 ARG A CA 1
ATOM 1578 C C . ARG A 1 214 ? 23.273 14.578 -18.706 1.00 96.56 214 ARG A C 1
ATOM 1580 O O . ARG A 1 214 ? 22.180 14.428 -18.160 1.00 96.56 214 ARG A O 1
ATOM 1587 N N . ILE A 1 215 ? 24.349 15.018 -18.055 1.00 96.62 215 ILE A N 1
ATOM 1588 C CA . ILE A 1 215 ? 24.366 15.376 -16.631 1.00 96.62 215 ILE A CA 1
ATOM 1589 C C . ILE A 1 215 ? 23.353 16.486 -16.361 1.00 96.62 215 ILE A C 1
ATOM 1591 O O . ILE A 1 215 ? 22.529 16.334 -15.461 1.00 96.62 215 ILE A O 1
ATOM 1595 N N . ALA A 1 216 ? 23.345 17.556 -17.161 1.00 96.25 216 ALA A N 1
ATOM 1596 C CA . ALA A 1 216 ? 22.401 18.659 -16.994 1.00 96.25 216 ALA A CA 1
ATOM 1597 C C . ALA A 1 216 ? 20.937 18.197 -17.128 1.00 96.25 216 ALA A C 1
ATOM 1599 O O . ALA A 1 216 ? 20.095 18.543 -16.294 1.00 96.25 216 ALA A O 1
ATOM 1600 N N . ALA A 1 217 ? 20.630 17.371 -18.135 1.00 94.19 217 ALA A N 1
ATOM 1601 C CA . ALA A 1 217 ? 19.281 16.859 -18.362 1.00 94.19 217 ALA A CA 1
ATOM 1602 C C . ALA A 1 217 ? 18.813 15.899 -17.249 1.00 94.19 217 ALA A C 1
ATOM 1604 O O . ALA A 1 217 ? 17.680 16.011 -16.770 1.00 94.19 217 ALA A O 1
ATOM 1605 N N . VAL A 1 218 ? 19.678 14.977 -16.808 1.00 93.56 218 VAL A N 1
ATOM 1606 C CA . VAL A 1 218 ? 19.388 14.042 -15.707 1.00 93.56 218 VAL A CA 1
ATOM 1607 C C . VAL A 1 218 ? 19.243 14.791 -14.384 1.00 93.56 218 VAL A C 1
ATOM 1609 O O . VAL A 1 218 ? 18.286 14.544 -13.651 1.00 93.56 218 VAL A O 1
ATOM 1612 N N . TYR A 1 219 ? 20.126 15.751 -14.100 1.00 95.31 219 TYR A N 1
ATOM 1613 C CA . TYR A 1 219 ? 20.056 16.575 -12.897 1.00 95.31 219 TYR A CA 1
ATOM 1614 C C . TYR A 1 219 ? 18.761 17.389 -12.842 1.00 95.31 219 TYR A C 1
ATOM 1616 O O . TYR A 1 219 ? 18.068 17.361 -11.828 1.00 95.31 219 TYR A O 1
ATOM 1624 N N . ALA A 1 220 ? 18.374 18.065 -13.929 1.00 93.00 220 ALA A N 1
ATOM 1625 C CA . ALA A 1 220 ? 17.124 18.824 -13.972 1.00 93.00 220 ALA A CA 1
ATOM 1626 C C . ALA A 1 220 ? 15.894 17.928 -13.731 1.00 93.00 220 ALA A C 1
ATOM 1628 O O . ALA A 1 220 ? 14.959 18.312 -13.020 1.00 93.00 220 ALA A O 1
ATOM 1629 N N . LEU A 1 221 ? 15.898 16.717 -14.300 1.00 92.69 221 LEU A N 1
ATOM 1630 C CA . LEU A 1 221 ? 14.837 15.731 -14.108 1.00 92.69 221 LEU A CA 1
ATOM 1631 C C . LEU A 1 221 ? 14.763 15.239 -12.659 1.00 92.69 221 LEU A C 1
ATOM 1633 O O . LEU A 1 221 ? 13.679 15.248 -12.068 1.00 92.69 221 LEU A O 1
ATOM 1637 N N . GLU A 1 222 ? 15.889 14.809 -12.090 1.00 92.12 222 GLU A N 1
ATOM 1638 C CA . GLU A 1 222 ? 15.932 14.259 -10.735 1.00 92.12 222 GLU A CA 1
ATOM 1639 C C . GLU A 1 222 ? 15.767 15.336 -9.667 1.00 92.12 222 GLU A C 1
ATOM 1641 O O . GLU A 1 222 ? 15.081 15.075 -8.689 1.00 92.12 222 GLU A O 1
ATOM 1646 N N . ARG A 1 223 ? 16.235 16.573 -9.874 1.00 93.06 223 ARG A N 1
ATOM 1647 C CA . ARG A 1 223 ? 15.922 17.704 -8.983 1.00 93.06 223 ARG A CA 1
ATOM 1648 C C . ARG A 1 223 ? 14.412 17.911 -8.872 1.00 93.06 223 ARG A C 1
ATOM 1650 O O . ARG A 1 223 ? 13.882 18.092 -7.779 1.00 93.06 223 ARG A O 1
ATOM 1657 N N . ARG A 1 224 ? 13.696 17.839 -9.999 1.00 89.56 224 ARG A N 1
ATOM 1658 C CA . ARG A 1 224 ? 12.237 18.005 -10.022 1.00 89.56 224 ARG A CA 1
ATOM 1659 C C . ARG A 1 224 ? 11.493 16.819 -9.410 1.00 89.56 224 ARG A C 1
ATOM 1661 O O . ARG A 1 224 ? 10.525 17.020 -8.682 1.00 89.56 224 ARG A O 1
ATOM 1668 N N . ARG A 1 225 ? 11.920 15.588 -9.709 1.00 90.69 225 ARG A N 1
ATOM 1669 C CA . ARG A 1 225 ? 11.342 14.372 -9.109 1.00 90.69 225 ARG A CA 1
ATOM 1670 C C . ARG A 1 225 ? 11.634 14.298 -7.611 1.00 90.69 225 ARG A C 1
ATOM 1672 O O . ARG A 1 225 ? 10.731 13.971 -6.853 1.00 90.69 225 ARG A O 1
ATOM 1679 N N . GLY A 1 226 ? 12.859 14.623 -7.208 1.00 90.44 226 GLY A N 1
ATOM 1680 C CA . GLY A 1 226 ? 13.327 14.671 -5.826 1.00 90.44 226 GLY A CA 1
ATOM 1681 C C . GLY A 1 226 ? 12.481 15.618 -4.990 1.00 90.44 226 GLY A C 1
ATOM 1682 O O . GLY A 1 226 ? 11.834 15.157 -4.060 1.00 90.44 226 GLY A O 1
ATOM 1683 N N . GLY A 1 227 ? 12.330 16.876 -5.420 1.00 90.56 227 GLY A N 1
ATOM 1684 C CA . GLY A 1 227 ? 11.494 17.843 -4.700 1.00 90.56 227 GLY A CA 1
ATOM 1685 C C . GLY A 1 227 ? 10.044 17.379 -4.496 1.00 90.56 227 GLY A C 1
ATOM 1686 O O . GLY A 1 227 ? 9.484 17.565 -3.421 1.00 90.56 227 GLY A O 1
ATOM 1687 N N . LEU A 1 228 ? 9.435 16.707 -5.483 1.00 90.31 228 LEU A N 1
ATOM 1688 C CA . LEU A 1 228 ? 8.090 16.131 -5.325 1.00 90.31 228 LEU A CA 1
ATOM 1689 C C . LEU A 1 228 ? 8.058 14.946 -4.346 1.00 90.31 228 LEU A C 1
ATOM 1691 O O . LEU A 1 228 ? 7.100 14.818 -3.586 1.00 90.31 228 LEU A O 1
ATOM 1695 N N . ARG A 1 229 ? 9.088 14.089 -4.342 1.00 90.00 229 ARG A N 1
ATOM 1696 C CA . ARG A 1 229 ? 9.211 12.987 -3.371 1.00 90.00 229 ARG A CA 1
ATOM 1697 C C . ARG A 1 229 ? 9.426 13.517 -1.950 1.00 90.00 229 ARG A C 1
ATOM 1699 O O . ARG A 1 229 ? 8.836 12.974 -1.018 1.00 90.00 229 ARG A O 1
ATOM 1706 N N . ASP A 1 230 ? 10.215 14.575 -1.790 1.00 91.56 230 ASP A N 1
ATOM 1707 C CA . ASP A 1 230 ? 10.480 15.207 -0.495 1.00 91.56 230 ASP A CA 1
ATOM 1708 C C . ASP A 1 230 ? 9.215 15.871 0.060 1.00 91.56 230 ASP A C 1
ATOM 1710 O O . ASP A 1 230 ? 8.846 15.632 1.209 1.00 91.56 230 ASP A O 1
ATOM 1714 N N . LEU A 1 231 ? 8.472 16.601 -0.782 1.00 91.56 231 LEU A N 1
ATOM 1715 C CA . LEU A 1 231 ? 7.159 17.147 -0.425 1.00 91.56 231 LEU A CA 1
ATOM 1716 C C . LEU A 1 231 ? 6.153 16.049 -0.057 1.00 91.56 231 LEU A C 1
ATOM 1718 O O . LEU A 1 231 ? 5.396 16.210 0.894 1.00 91.56 231 LEU A O 1
ATOM 1722 N N . ALA A 1 232 ? 6.150 14.918 -0.765 1.00 90.62 232 ALA A N 1
ATOM 1723 C CA . ALA A 1 232 ? 5.288 13.787 -0.425 1.00 90.62 232 ALA A CA 1
ATOM 1724 C C . ALA A 1 232 ? 5.667 13.134 0.911 1.00 90.62 232 ALA A C 1
ATOM 1726 O O . ALA A 1 232 ? 4.787 12.748 1.680 1.00 90.62 232 ALA A O 1
ATOM 1727 N N . ARG A 1 233 ? 6.964 13.041 1.225 1.00 90.62 233 ARG A N 1
ATOM 1728 C CA . ARG A 1 233 ? 7.432 12.569 2.534 1.00 90.62 233 ARG A CA 1
ATOM 1729 C C . ARG A 1 233 ? 6.999 13.526 3.645 1.00 90.62 233 ARG A C 1
ATOM 1731 O O . ARG A 1 233 ? 6.493 13.066 4.665 1.00 90.62 233 ARG A O 1
ATOM 1738 N N . LEU A 1 234 ? 7.140 14.834 3.424 1.00 94.12 234 LEU A N 1
ATOM 1739 C CA . LEU A 1 234 ? 6.659 15.858 4.350 1.00 94.12 234 LEU A CA 1
ATOM 1740 C C . LEU A 1 234 ? 5.141 15.762 4.545 1.00 94.12 234 LEU A C 1
ATOM 1742 O O . LEU A 1 234 ? 4.675 15.785 5.678 1.00 94.12 234 LEU A O 1
ATOM 1746 N N . ALA A 1 235 ? 4.376 15.582 3.466 1.00 93.44 235 ALA A N 1
ATOM 1747 C CA . ALA A 1 235 ? 2.930 15.396 3.528 1.00 93.44 235 ALA A CA 1
ATOM 1748 C C . ALA A 1 235 ? 2.535 14.137 4.316 1.00 93.44 235 ALA A C 1
ATOM 1750 O O . ALA A 1 235 ? 1.571 14.181 5.068 1.00 93.44 235 ALA A O 1
ATOM 1751 N N . ALA A 1 236 ? 3.280 13.034 4.199 1.00 90.50 236 ALA A N 1
ATOM 1752 C CA . ALA A 1 236 ? 3.018 11.820 4.975 1.00 90.50 236 ALA A CA 1
ATOM 1753 C C . ALA A 1 236 ? 3.237 12.032 6.485 1.00 90.50 236 ALA A C 1
ATOM 1755 O O . ALA A 1 236 ? 2.415 11.602 7.292 1.00 90.50 236 ALA A O 1
ATOM 1756 N N . VAL A 1 237 ? 4.308 12.737 6.868 1.00 94.25 237 VAL A N 1
ATOM 1757 C CA . VAL A 1 237 ? 4.553 13.114 8.273 1.00 94.25 237 VAL A CA 1
ATOM 1758 C C . VAL A 1 237 ? 3.495 14.110 8.757 1.00 94.25 237 VAL A C 1
ATOM 1760 O O . VAL A 1 237 ? 2.934 13.941 9.837 1.00 94.25 237 VAL A O 1
ATOM 1763 N N . GLY A 1 238 ? 3.160 15.106 7.934 1.00 95.94 238 GLY A N 1
ATOM 1764 C CA . GLY A 1 238 ? 2.105 16.079 8.213 1.00 95.94 238 GLY A CA 1
ATOM 1765 C C . GLY A 1 238 ? 0.738 15.424 8.407 1.00 95.94 238 GLY A C 1
ATOM 1766 O O . GLY A 1 238 ? 0.011 15.808 9.317 1.00 95.94 238 GLY A O 1
ATOM 1767 N N . ALA A 1 239 ? 0.422 14.386 7.631 1.00 95.50 239 ALA A N 1
ATOM 1768 C CA . ALA A 1 239 ? -0.795 13.603 7.803 1.00 95.50 239 ALA A CA 1
ATOM 1769 C C . ALA A 1 239 ? -0.837 12.906 9.162 1.00 95.50 239 ALA A C 1
ATOM 1771 O O . ALA A 1 239 ? -1.880 12.897 9.804 1.00 95.50 239 ALA A O 1
ATOM 1772 N N . GLN A 1 240 ? 0.290 12.360 9.627 1.00 95.75 240 GLN A N 1
ATOM 1773 C CA . GLN A 1 240 ? 0.368 11.722 10.938 1.00 95.75 240 GLN A CA 1
ATOM 1774 C C . GLN A 1 240 ? 0.164 12.735 12.072 1.00 95.75 240 GLN A C 1
ATOM 1776 O O . GLN A 1 240 ? -0.605 12.468 12.990 1.00 95.75 240 GLN A O 1
ATOM 1781 N N . ILE A 1 241 ? 0.779 13.918 11.978 1.00 96.69 241 ILE A N 1
ATOM 1782 C CA . ILE A 1 241 ? 0.583 15.009 12.948 1.00 96.69 241 ILE A CA 1
ATOM 1783 C C . ILE A 1 241 ? -0.876 15.486 12.940 1.00 96.69 241 ILE A C 1
ATOM 1785 O O . ILE A 1 241 ? -1.493 15.599 13.997 1.00 96.69 241 ILE A O 1
ATOM 1789 N N . ALA A 1 242 ? -1.446 15.727 11.756 1.00 97.00 242 ALA A N 1
ATOM 1790 C CA . ALA A 1 242 ? -2.828 16.173 11.602 1.00 97.00 242 ALA A CA 1
ATOM 1791 C C . ALA A 1 242 ? -3.825 15.137 12.132 1.00 97.00 242 ALA A C 1
ATOM 1793 O O . ALA A 1 242 ? -4.792 15.500 12.793 1.00 97.00 242 ALA A O 1
ATOM 1794 N N . MET A 1 243 ? -3.569 13.852 11.885 1.00 96.69 243 MET A N 1
ATOM 1795 C CA . MET A 1 243 ? -4.363 12.754 12.422 1.00 96.69 243 MET A CA 1
ATOM 1796 C C . MET A 1 243 ? -4.292 12.721 13.953 1.00 96.69 243 MET A C 1
ATOM 1798 O O . MET A 1 243 ? -5.340 12.660 14.590 1.00 96.69 243 MET A O 1
ATOM 1802 N N . ILE A 1 244 ? -3.103 12.843 14.554 1.00 96.19 244 ILE A N 1
ATOM 1803 C CA . ILE A 1 244 ? -2.956 12.882 16.019 1.00 96.19 244 ILE A CA 1
ATOM 1804 C C . ILE A 1 244 ? -3.729 14.070 16.605 1.00 96.19 244 ILE A C 1
ATOM 1806 O O . ILE A 1 244 ? -4.502 13.886 17.541 1.00 96.19 244 ILE A O 1
ATOM 1810 N N . GLY A 1 245 ? -3.569 15.268 16.033 1.00 96.31 245 GLY A N 1
ATOM 1811 C CA . GLY A 1 245 ? -4.260 16.474 16.494 1.00 96.31 245 GLY A CA 1
ATOM 1812 C C . GLY A 1 245 ? -5.782 16.387 16.351 1.00 96.31 245 GLY A C 1
ATOM 1813 O O . GLY A 1 245 ? -6.505 16.635 17.313 1.00 96.31 245 GLY A O 1
ATOM 1814 N N . ALA A 1 246 ? -6.276 15.982 15.176 1.00 96.38 246 ALA A N 1
ATOM 1815 C CA . ALA A 1 246 ? -7.708 15.814 14.927 1.00 96.38 246 ALA A CA 1
ATOM 1816 C C . ALA A 1 246 ? -8.310 14.716 15.812 1.00 96.38 246 ALA A C 1
ATOM 1818 O O . ALA A 1 246 ? -9.387 14.889 16.370 1.00 96.38 246 ALA A O 1
ATOM 1819 N N . GLY A 1 247 ? -7.602 13.601 15.978 1.00 95.19 247 GLY A N 1
ATOM 1820 C CA . GLY A 1 247 ? -8.036 12.498 16.821 1.00 95.19 247 GLY A CA 1
ATOM 1821 C C . GLY A 1 247 ? -8.092 12.872 18.303 1.00 95.19 247 GLY A C 1
ATOM 1822 O O . GLY A 1 247 ? -9.091 12.586 18.952 1.00 95.19 247 GLY A O 1
ATOM 1823 N N . ALA A 1 248 ? -7.078 13.570 18.825 1.00 95.12 248 ALA A N 1
ATOM 1824 C CA . ALA A 1 248 ? -7.080 14.060 20.204 1.00 95.12 248 ALA A CA 1
ATOM 1825 C C . ALA A 1 248 ? -8.228 15.049 20.453 1.00 95.12 248 ALA A C 1
ATOM 1827 O O . ALA A 1 248 ? -8.923 14.945 21.460 1.00 95.12 248 ALA A O 1
ATOM 1828 N N . TRP A 1 249 ? -8.476 15.959 19.507 1.00 96.94 249 TRP A N 1
ATOM 1829 C CA . TRP A 1 249 ? -9.598 16.893 19.582 1.00 96.94 249 TRP A CA 1
ATOM 1830 C C . TRP A 1 249 ? -10.962 16.182 19.621 1.00 96.94 249 TRP A C 1
ATOM 1832 O O . TRP A 1 249 ? -11.829 16.578 20.394 1.00 96.94 249 TRP A O 1
ATOM 1842 N N . LEU A 1 250 ? -11.144 15.104 18.848 1.00 95.25 250 LEU A N 1
ATOM 1843 C CA . LEU A 1 250 ? -12.374 14.299 18.871 1.00 95.25 250 LEU A CA 1
ATOM 1844 C C . LEU A 1 250 ? -12.545 13.510 20.175 1.00 95.25 250 LEU A C 1
ATOM 1846 O O . LEU A 1 250 ? -13.658 13.406 20.683 1.00 95.25 250 LEU A O 1
ATOM 1850 N N . VAL A 1 251 ? -11.451 12.997 20.747 1.00 95.12 251 VAL A N 1
ATOM 1851 C CA . VAL A 1 251 ? -11.476 12.331 22.060 1.00 95.12 251 VAL A CA 1
ATOM 1852 C C . VAL A 1 251 ? -11.854 13.319 23.166 1.00 95.12 251 VAL A C 1
ATOM 1854 O O . VAL A 1 251 ? -12.672 12.992 24.018 1.00 95.12 251 VAL A O 1
ATOM 1857 N N . MET A 1 252 ? -11.325 14.549 23.132 1.00 94.75 252 MET A N 1
ATOM 1858 C CA . MET A 1 252 ? -11.691 15.608 24.089 1.00 94.75 252 MET A CA 1
ATOM 1859 C C . MET A 1 252 ? -13.173 15.996 24.024 1.00 94.75 252 MET A C 1
ATOM 1861 O O . MET A 1 252 ? -13.711 16.502 25.003 1.00 94.75 252 MET A O 1
ATOM 1865 N N . ARG A 1 253 ? -13.821 15.784 22.874 1.00 95.25 253 ARG A N 1
ATOM 1866 C CA . ARG A 1 253 ? -15.256 16.018 22.670 1.00 95.25 253 ARG A CA 1
ATOM 1867 C C . ARG A 1 253 ? -16.127 14.806 22.996 1.00 95.25 253 ARG A C 1
ATOM 1869 O O . ARG A 1 253 ? -17.328 14.873 22.772 1.00 95.25 253 ARG A O 1
ATOM 1876 N N . GLU A 1 254 ? -15.533 13.709 23.467 1.00 92.81 254 GLU A N 1
ATOM 1877 C CA . GLU A 1 254 ? -16.220 12.437 23.730 1.00 92.81 254 GLU A CA 1
ATOM 1878 C C . GLU A 1 254 ? -16.886 11.818 22.477 1.00 92.81 254 GLU A C 1
ATOM 1880 O O . GLU A 1 254 ? -17.698 10.903 22.580 1.00 92.81 254 GLU A O 1
ATOM 1885 N N . GLU A 1 255 ? -16.514 12.269 21.271 1.00 91.56 255 GLU A N 1
ATOM 1886 C CA . GLU A 1 255 ? -17.040 11.761 19.989 1.00 91.56 255 GLU A CA 1
ATOM 1887 C C . GLU A 1 255 ? -16.281 10.522 19.495 1.00 91.56 255 GLU A C 1
ATOM 1889 O O . GLU A 1 255 ? -16.759 9.785 18.632 1.00 91.56 255 GLU A O 1
ATOM 1894 N N . LEU A 1 256 ? -15.079 10.295 20.028 1.00 92.50 256 LEU A N 1
ATOM 1895 C CA . LEU A 1 256 ? -14.218 9.174 19.679 1.00 92.50 256 LEU A CA 1
ATOM 1896 C C . LEU A 1 256 ? -13.637 8.547 20.946 1.00 92.50 256 LEU A C 1
ATOM 1898 O O . LEU A 1 256 ? -13.081 9.239 21.798 1.00 92.50 256 LEU A O 1
ATOM 1902 N N . SER A 1 257 ? -13.714 7.223 21.052 1.00 91.44 257 SER A N 1
ATOM 1903 C CA . SER A 1 257 ? -13.065 6.478 22.129 1.00 91.44 257 SER A CA 1
ATOM 1904 C C . SER A 1 257 ? -11.537 6.517 21.996 1.00 91.44 257 SER A C 1
ATOM 1906 O O . SER A 1 257 ? -10.984 6.654 20.902 1.00 91.44 257 SER A O 1
ATOM 1908 N N . LEU A 1 258 ? -10.818 6.327 23.107 1.00 89.31 258 LEU A N 1
ATOM 1909 C CA . LEU A 1 258 ? -9.352 6.227 23.087 1.00 89.31 258 LEU A CA 1
ATOM 1910 C C . LEU A 1 258 ? -8.865 5.061 22.197 1.00 89.31 258 LEU A C 1
ATOM 1912 O O . LEU A 1 258 ? -7.855 5.174 21.503 1.00 89.31 258 LEU A O 1
ATOM 1916 N N . SER A 1 259 ? -9.610 3.954 22.181 1.00 89.00 259 SER A N 1
ATOM 1917 C CA . SER A 1 259 ? -9.393 2.793 21.307 1.00 89.00 259 SER A CA 1
ATOM 1918 C C . SER A 1 259 ? -9.585 3.146 19.828 1.00 89.00 259 SER A C 1
ATOM 1920 O O . SER A 1 259 ? -8.731 2.832 18.993 1.00 89.00 259 SER A O 1
ATOM 1922 N N . GLY A 1 260 ? -10.663 3.871 19.513 1.00 92.38 260 GLY A N 1
ATOM 1923 C CA . GLY A 1 260 ? -10.961 4.396 18.184 1.00 92.38 260 GLY A CA 1
ATOM 1924 C C . GLY A 1 260 ? -9.896 5.373 17.690 1.00 92.38 260 GLY A C 1
ATOM 1925 O O . GLY A 1 260 ? -9.498 5.307 16.528 1.00 92.38 260 GLY A O 1
ATOM 1926 N N . PHE A 1 261 ? -9.355 6.215 18.575 1.00 94.06 261 PHE A N 1
ATOM 1927 C CA . PHE A 1 261 ? -8.228 7.097 18.273 1.00 94.06 261 PHE A CA 1
ATOM 1928 C C . PHE A 1 261 ? -6.996 6.315 17.805 1.00 94.06 261 PHE A C 1
ATOM 1930 O O . PHE A 1 261 ? -6.471 6.580 16.720 1.00 94.06 261 PHE A O 1
ATOM 1937 N N . VAL A 1 262 ? -6.558 5.314 18.577 1.00 93.88 262 VAL A N 1
ATOM 1938 C CA . VAL A 1 262 ? -5.389 4.491 18.223 1.00 93.88 262 VAL A CA 1
ATOM 1939 C C . VAL A 1 262 ? -5.632 3.726 16.919 1.00 93.88 262 VAL A C 1
ATOM 1941 O O . VAL A 1 262 ? -4.774 3.730 16.032 1.00 93.88 262 VAL A O 1
ATOM 1944 N N . ALA A 1 263 ? -6.808 3.113 16.762 1.00 94.06 263 ALA A N 1
ATOM 1945 C CA . ALA A 1 263 ? -7.178 2.399 15.543 1.00 94.06 263 ALA A CA 1
ATOM 1946 C C . ALA A 1 263 ? -7.155 3.321 14.310 1.00 94.06 263 ALA A C 1
ATOM 1948 O O . ALA A 1 263 ? -6.579 2.959 13.278 1.00 94.06 263 ALA A O 1
ATOM 1949 N N . ALA A 1 264 ? -7.694 4.538 14.426 1.00 95.38 264 ALA A N 1
ATOM 1950 C CA . ALA A 1 264 ? -7.690 5.517 13.347 1.00 95.38 264 ALA A CA 1
ATOM 1951 C C . ALA A 1 264 ? -6.275 6.000 12.987 1.00 95.38 264 ALA A C 1
ATOM 1953 O O . ALA A 1 264 ? -5.972 6.154 11.801 1.00 95.38 264 ALA A O 1
ATOM 1954 N N . MET A 1 265 ? -5.379 6.182 13.967 1.00 94.62 265 MET A N 1
ATOM 1955 C CA . MET A 1 265 ? -3.974 6.533 13.700 1.00 94.62 265 MET A CA 1
ATOM 1956 C C . MET A 1 265 ? -3.269 5.440 12.891 1.00 94.62 265 MET A C 1
ATOM 1958 O O . MET A 1 265 ? -2.572 5.728 11.913 1.00 94.62 265 MET A O 1
ATOM 1962 N N . LEU A 1 266 ? -3.480 4.175 13.270 1.00 95.25 266 LEU A N 1
ATOM 1963 C CA . LEU A 1 266 ? -2.919 3.024 12.565 1.00 95.25 266 LEU A CA 1
ATOM 1964 C C . LEU A 1 266 ? -3.485 2.909 11.142 1.00 95.25 266 LEU A C 1
ATOM 1966 O O . LEU A 1 266 ? -2.714 2.764 10.190 1.00 95.25 266 LEU A O 1
ATOM 1970 N N . MET A 1 267 ? -4.808 3.025 10.977 1.00 95.88 267 MET A N 1
ATOM 1971 C CA . MET A 1 267 ? -5.469 2.997 9.666 1.00 95.88 267 MET A CA 1
ATOM 1972 C C . MET A 1 267 ? -4.988 4.127 8.754 1.00 95.88 267 MET A C 1
ATOM 1974 O O . MET A 1 267 ? -4.645 3.862 7.603 1.00 95.88 267 MET A O 1
ATOM 1978 N N . GLY A 1 268 ? -4.913 5.365 9.254 1.00 95.12 268 GLY A N 1
ATOM 1979 C CA . GLY A 1 268 ? -4.452 6.523 8.481 1.00 95.12 268 GLY A CA 1
ATOM 1980 C C . GLY A 1 268 ? -3.017 6.351 7.981 1.00 95.12 268 GLY A C 1
ATOM 1981 O O . GLY A 1 268 ? -2.731 6.577 6.803 1.00 95.12 268 GLY A O 1
ATOM 1982 N N . ALA A 1 269 ? -2.122 5.855 8.842 1.00 92.81 269 ALA A N 1
ATOM 1983 C CA . ALA A 1 269 ? -0.744 5.563 8.458 1.00 92.81 269 ALA A CA 1
ATOM 1984 C C . ALA A 1 269 ? -0.658 4.464 7.387 1.00 92.81 269 ALA A C 1
ATOM 1986 O O . ALA A 1 269 ? 0.145 4.573 6.461 1.00 92.81 269 ALA A O 1
ATOM 1987 N N . ILE A 1 270 ? -1.472 3.409 7.487 1.00 94.62 270 ILE A N 1
ATOM 1988 C CA . ILE A 1 270 ? -1.513 2.328 6.491 1.00 94.62 270 ILE A CA 1
ATOM 1989 C C . ILE A 1 270 ? -2.069 2.837 5.154 1.00 94.62 270 ILE A C 1
ATOM 1991 O O . ILE A 1 270 ? -1.481 2.558 4.110 1.00 94.62 270 ILE A O 1
ATOM 1995 N N . ALA A 1 271 ? -3.139 3.634 5.185 1.00 95.56 271 ALA A N 1
ATOM 1996 C CA . ALA A 1 271 ? -3.826 4.140 4.000 1.00 95.56 271 ALA A CA 1
ATOM 1997 C C . ALA A 1 271 ? -2.914 4.970 3.078 1.00 95.56 271 ALA A C 1
ATOM 1999 O O . ALA A 1 271 ? -3.002 4.868 1.855 1.00 95.56 271 ALA A O 1
ATOM 2000 N N . LEU A 1 272 ? -2.014 5.780 3.647 1.00 94.56 272 LEU A N 1
ATOM 2001 C CA . LEU A 1 272 ? -1.167 6.702 2.878 1.00 94.56 272 LEU A CA 1
ATOM 2002 C C . LEU A 1 272 ? 0.149 6.082 2.374 1.00 94.56 272 LEU A C 1
ATOM 2004 O O . LEU A 1 272 ? 0.747 6.605 1.428 1.00 94.56 272 LEU A O 1
ATOM 2008 N N . ARG A 1 273 ? 0.604 4.957 2.949 1.00 92.62 273 ARG A N 1
ATOM 2009 C CA . ARG A 1 273 ? 1.872 4.293 2.568 1.00 92.62 273 ARG A CA 1
ATOM 2010 C C . ARG A 1 273 ? 1.969 3.964 1.068 1.00 92.62 273 ARG A C 1
ATOM 2012 O O . ARG A 1 273 ? 2.996 4.309 0.472 1.00 92.62 273 ARG A O 1
ATOM 2019 N N . PRO A 1 274 ? 0.955 3.349 0.420 1.00 92.94 274 PRO A N 1
ATOM 2020 C CA . PRO A 1 274 ? 1.034 3.012 -1.001 1.00 92.94 274 PRO A CA 1
ATOM 2021 C C . PRO A 1 274 ? 1.170 4.245 -1.897 1.00 92.94 274 PRO A C 1
ATOM 2023 O O . PRO A 1 274 ? 1.885 4.203 -2.895 1.00 92.94 274 PRO A O 1
ATOM 2026 N N . LEU A 1 275 ? 0.546 5.366 -1.522 1.00 94.19 275 LEU A N 1
ATOM 2027 C CA . LEU A 1 275 ? 0.607 6.616 -2.284 1.00 94.19 275 LEU A CA 1
ATOM 2028 C C . LEU A 1 275 ? 2.006 7.237 -2.255 1.00 94.19 275 LEU A C 1
ATOM 2030 O O . LEU A 1 275 ? 2.511 7.665 -3.292 1.00 94.19 275 LEU A O 1
ATOM 2034 N N . ALA A 1 276 ? 2.670 7.233 -1.097 1.00 90.06 276 ALA A N 1
ATOM 2035 C CA . ALA A 1 276 ? 4.058 7.682 -1.000 1.00 90.06 276 ALA A CA 1
ATOM 2036 C C . ALA A 1 276 ? 4.997 6.796 -1.846 1.00 90.06 276 ALA A C 1
ATOM 2038 O O . ALA A 1 276 ? 5.841 7.303 -2.590 1.00 90.06 276 ALA A O 1
ATOM 2039 N N . GLY A 1 277 ? 4.810 5.470 -1.798 1.00 90.88 277 GLY A N 1
ATOM 2040 C CA . GLY A 1 277 ? 5.559 4.520 -2.631 1.00 90.88 277 GLY A CA 1
ATOM 2041 C C . GLY A 1 277 ? 5.276 4.662 -4.133 1.00 90.88 277 GLY A C 1
ATOM 2042 O O . GLY A 1 277 ? 6.170 4.459 -4.963 1.00 90.88 277 GLY A O 1
ATOM 2043 N N . LEU A 1 278 ? 4.055 5.059 -4.498 1.00 93.06 278 LEU A N 1
ATOM 2044 C CA . LEU A 1 278 ? 3.658 5.297 -5.881 1.00 93.06 278 LEU A CA 1
ATOM 2045 C C . LEU A 1 278 ? 4.483 6.425 -6.506 1.00 93.06 278 LEU A C 1
ATOM 2047 O O . LEU A 1 278 ? 5.001 6.234 -7.600 1.00 93.06 278 LEU A O 1
ATOM 2051 N N . LEU A 1 279 ? 4.694 7.560 -5.827 1.00 91.50 279 LEU A N 1
ATOM 2052 C CA . LEU A 1 279 ? 5.526 8.650 -6.374 1.00 91.50 279 LEU A CA 1
ATOM 2053 C C . LEU A 1 279 ? 6.965 8.209 -6.676 1.00 91.50 279 LEU A C 1
ATOM 2055 O O . LEU A 1 279 ? 7.559 8.634 -7.676 1.00 91.50 279 LEU A O 1
ATOM 2059 N N . ALA A 1 280 ? 7.525 7.350 -5.822 1.00 88.75 280 ALA A N 1
ATOM 2060 C CA . ALA A 1 280 ? 8.876 6.831 -5.994 1.00 88.75 280 ALA A CA 1
ATOM 2061 C C . ALA A 1 280 ? 8.985 5.915 -7.226 1.00 88.75 280 ALA A C 1
ATOM 2063 O O . ALA A 1 280 ? 9.935 6.024 -8.000 1.00 88.75 280 ALA A O 1
ATOM 2064 N N . THR A 1 281 ? 7.992 5.049 -7.439 1.00 93.12 281 THR A N 1
ATOM 2065 C CA . THR A 1 281 ? 8.001 4.008 -8.485 1.00 93.12 281 THR A CA 1
ATOM 2066 C C . THR A 1 281 ? 7.354 4.437 -9.806 1.00 93.12 281 THR A C 1
ATOM 2068 O O . THR A 1 281 ? 7.588 3.815 -10.845 1.00 93.12 281 THR A O 1
ATOM 2071 N N . LEU A 1 282 ? 6.605 5.543 -9.809 1.00 91.62 282 LEU A N 1
ATOM 2072 C CA . LEU A 1 282 ? 5.865 6.050 -10.964 1.00 91.62 282 LEU A CA 1
ATOM 2073 C C . LEU A 1 282 ? 6.710 6.208 -12.243 1.00 91.62 282 LEU A C 1
ATOM 2075 O O . LEU A 1 282 ? 6.220 5.809 -13.303 1.00 91.62 282 LEU A O 1
ATOM 2079 N N . PRO A 1 283 ? 7.946 6.759 -12.214 1.00 88.81 283 PRO A N 1
ATOM 2080 C CA . PRO A 1 283 ? 8.764 6.873 -13.421 1.00 88.81 283 PRO A CA 1
ATOM 2081 C C . PRO A 1 283 ? 9.021 5.519 -14.082 1.00 88.81 283 PRO A C 1
ATOM 2083 O O . PRO A 1 283 ? 8.729 5.344 -15.262 1.00 88.81 283 PRO A O 1
ATOM 2086 N N . ALA A 1 284 ? 9.469 4.542 -13.297 1.00 88.69 284 ALA A N 1
ATOM 2087 C CA . ALA A 1 284 ? 9.792 3.219 -13.803 1.00 88.69 284 ALA A CA 1
ATOM 2088 C C . ALA A 1 284 ? 8.552 2.471 -14.300 1.00 88.69 284 ALA A C 1
ATOM 2090 O O . ALA A 1 284 ? 8.608 1.778 -15.311 1.00 88.69 284 ALA A O 1
ATOM 2091 N N . MET A 1 285 ? 7.400 2.666 -13.653 1.00 90.88 285 MET A N 1
ATOM 2092 C CA . MET A 1 285 ? 6.139 2.086 -14.111 1.00 90.88 285 MET A CA 1
ATOM 2093 C C . MET A 1 285 ? 5.709 2.655 -15.475 1.00 90.88 285 MET A C 1
ATOM 2095 O O . MET A 1 285 ? 5.210 1.923 -16.333 1.00 90.88 285 MET A O 1
ATOM 2099 N N . ARG A 1 286 ? 5.944 3.952 -15.719 1.00 89.31 286 ARG A N 1
ATOM 2100 C CA . ARG A 1 286 ? 5.702 4.573 -17.032 1.00 89.31 286 ARG A CA 1
ATOM 2101 C C . ARG A 1 286 ? 6.670 4.065 -18.090 1.00 89.31 286 ARG A C 1
ATOM 2103 O O . ARG A 1 286 ? 6.233 3.799 -19.209 1.00 89.31 286 ARG A O 1
ATOM 2110 N N . ASP A 1 287 ? 7.941 3.902 -17.738 1.00 87.62 287 ASP A N 1
ATOM 2111 C CA . ASP A 1 287 ? 8.952 3.355 -18.642 1.00 87.62 287 ASP A CA 1
ATOM 2112 C C . ASP A 1 287 ? 8.643 1.897 -19.004 1.00 87.62 287 ASP A C 1
ATOM 2114 O O . ASP A 1 287 ? 8.709 1.532 -20.178 1.00 87.62 287 ASP A O 1
ATOM 2118 N N . ALA A 1 288 ? 8.196 1.095 -18.036 1.00 91.56 288 ALA A N 1
ATOM 2119 C CA . ALA A 1 288 ? 7.722 -0.268 -18.252 1.00 91.56 288 ALA A CA 1
ATOM 2120 C C . ALA A 1 288 ? 6.467 -0.312 -19.136 1.00 91.56 288 ALA A C 1
ATOM 2122 O O . ALA A 1 288 ? 6.374 -1.144 -20.033 1.00 91.56 288 ALA A O 1
ATOM 2123 N N . MET A 1 289 ? 5.515 0.609 -18.949 1.00 90.50 289 MET A N 1
ATOM 2124 C CA . MET A 1 289 ? 4.327 0.706 -19.805 1.00 90.50 289 MET A CA 1
ATOM 2125 C C . MET A 1 289 ? 4.683 1.119 -21.241 1.00 90.50 289 MET A C 1
ATOM 2127 O O . MET A 1 289 ? 4.122 0.586 -22.198 1.00 90.50 289 MET A O 1
ATOM 2131 N N . ALA A 1 290 ? 5.624 2.051 -21.414 1.00 88.88 290 ALA A N 1
ATOM 2132 C CA . ALA A 1 290 ? 6.126 2.437 -22.730 1.00 88.88 290 ALA A CA 1
ATOM 2133 C C . ALA A 1 290 ? 6.854 1.270 -23.416 1.00 88.88 290 ALA A C 1
ATOM 2135 O O . ALA A 1 290 ? 6.629 1.021 -24.600 1.00 88.88 290 ALA A O 1
ATOM 2136 N N . ALA A 1 291 ? 7.662 0.520 -22.663 1.00 90.12 291 ALA A N 1
ATOM 2137 C CA . ALA A 1 291 ? 8.314 -0.695 -23.133 1.00 90.12 291 ALA A CA 1
ATOM 2138 C C . ALA A 1 291 ? 7.302 -1.781 -23.527 1.00 90.12 291 ALA A C 1
ATOM 2140 O O . ALA A 1 291 ? 7.392 -2.332 -24.622 1.00 90.12 291 ALA A O 1
ATOM 2141 N N . TYR A 1 292 ? 6.291 -2.030 -22.690 1.00 90.94 292 TYR A N 1
ATOM 2142 C CA . TYR A 1 292 ? 5.201 -2.959 -22.986 1.00 90.94 292 TYR A CA 1
ATOM 2143 C C . TYR A 1 292 ? 4.485 -2.585 -24.287 1.00 90.94 292 TYR A C 1
ATOM 2145 O O . TYR A 1 292 ? 4.315 -3.446 -25.143 1.00 90.94 292 TYR A O 1
ATOM 2153 N N . ARG A 1 293 ? 4.132 -1.304 -24.478 1.00 89.69 293 ARG A N 1
ATOM 2154 C CA . ARG A 1 293 ? 3.477 -0.820 -25.708 1.00 89.69 293 ARG A CA 1
ATOM 2155 C C . ARG A 1 293 ? 4.347 -1.011 -26.948 1.00 89.69 293 ARG A C 1
ATOM 2157 O O . ARG A 1 293 ? 3.836 -1.432 -27.979 1.00 89.69 293 ARG A O 1
ATOM 2164 N N . LEU A 1 294 ? 5.647 -0.727 -26.850 1.00 88.00 294 LEU A N 1
ATOM 2165 C CA . LEU A 1 294 ? 6.600 -0.928 -27.945 1.00 88.00 294 LEU A CA 1
ATOM 2166 C C . LEU A 1 294 ? 6.718 -2.411 -28.325 1.00 88.00 294 LEU A C 1
ATOM 2168 O O . LEU A 1 294 ? 6.746 -2.742 -29.508 1.00 88.00 294 LEU A O 1
ATOM 2172 N N . LEU A 1 295 ? 6.747 -3.305 -27.335 1.00 86.50 295 LEU A N 1
ATOM 2173 C CA . LEU A 1 295 ? 6.825 -4.752 -27.551 1.00 86.50 295 LEU A CA 1
ATOM 2174 C C . LEU A 1 295 ? 5.492 -5.347 -28.039 1.00 86.50 295 LEU A C 1
ATOM 2176 O O . LEU A 1 295 ? 5.502 -6.288 -28.831 1.00 86.50 295 LEU A O 1
ATOM 2180 N N . SER A 1 296 ? 4.351 -4.800 -27.606 1.00 83.25 296 SER A N 1
ATOM 2181 C CA . SER A 1 296 ? 3.018 -5.262 -28.013 1.00 83.25 296 SER A CA 1
ATOM 2182 C C . SER A 1 296 ? 2.606 -4.760 -29.395 1.00 83.25 296 SER A C 1
ATOM 2184 O O . SER A 1 296 ? 1.961 -5.494 -30.132 1.00 83.25 296 SER A O 1
ATOM 2186 N N . ALA A 1 297 ? 2.976 -3.527 -29.762 1.00 77.94 297 ALA A N 1
ATOM 2187 C CA . ALA A 1 297 ? 2.647 -2.941 -31.065 1.00 77.94 297 ALA A CA 1
ATOM 2188 C C . ALA A 1 297 ? 3.356 -3.646 -32.235 1.00 77.94 297 ALA A C 1
ATOM 2190 O O . ALA A 1 297 ? 2.944 -3.507 -33.378 1.00 77.94 297 ALA A O 1
ATOM 2191 N N . ARG A 1 298 ? 4.401 -4.431 -31.954 1.00 67.69 298 ARG A N 1
ATOM 2192 C CA . ARG A 1 298 ? 5.182 -5.191 -32.941 1.00 67.69 298 ARG A CA 1
ATOM 2193 C C . ARG A 1 298 ? 4.620 -6.604 -33.213 1.00 67.69 298 ARG A C 1
ATOM 2195 O O . ARG A 1 298 ? 5.373 -7.542 -33.488 1.00 67.69 298 ARG A O 1
ATOM 2202 N N . GLU A 1 299 ? 3.300 -6.791 -33.111 1.00 55.41 299 GLU A N 1
ATOM 2203 C CA . GLU A 1 299 ? 2.601 -7.951 -33.698 1.00 55.41 299 GLU A CA 1
ATOM 2204 C C . GLU A 1 299 ? 2.516 -7.821 -35.240 1.00 55.41 299 GLU A C 1
ATOM 2206 O O . GLU A 1 299 ? 2.605 -6.717 -35.764 1.00 55.41 299 GLU A O 1
ATOM 2211 N N . PRO A 1 300 ? 2.495 -8.938 -35.992 1.00 51.97 300 PRO A N 1
ATOM 2212 C CA . PRO A 1 300 ? 3.277 -9.087 -37.221 1.00 51.97 300 PRO A CA 1
ATOM 2213 C C . PRO A 1 300 ? 2.686 -8.386 -38.449 1.00 51.97 300 PRO A C 1
ATOM 2215 O O . PRO A 1 300 ? 1.502 -8.531 -38.750 1.00 51.97 300 PRO A O 1
ATOM 2218 N N . VAL A 1 301 ? 3.570 -7.780 -39.248 1.00 42.00 301 VAL A N 1
ATOM 2219 C CA . VAL A 1 301 ? 3.395 -7.709 -40.704 1.00 42.00 301 VAL A CA 1
ATOM 2220 C C . VAL A 1 301 ? 3.339 -9.152 -41.214 1.00 42.00 301 VAL A C 1
ATOM 2222 O O . VAL A 1 301 ? 4.231 -9.953 -40.923 1.00 42.00 301 VAL A O 1
ATOM 2225 N N . ARG A 1 302 ? 2.267 -9.507 -41.932 1.00 38.88 302 ARG A N 1
ATOM 2226 C CA . ARG A 1 302 ? 2.221 -10.722 -42.756 1.00 38.88 302 ARG A CA 1
ATOM 2227 C C . ARG A 1 302 ? 3.380 -10.635 -43.750 1.00 38.88 302 ARG A C 1
ATOM 2229 O O . ARG A 1 302 ? 3.311 -9.843 -44.682 1.00 38.88 302 ARG A O 1
ATOM 2236 N N . GLY A 1 303 ? 4.436 -11.415 -43.547 1.00 39.84 303 GLY A N 1
ATOM 2237 C CA . GLY A 1 303 ? 5.356 -11.705 -44.640 1.00 39.84 303 GLY A CA 1
ATOM 2238 C C . GLY A 1 303 ? 4.598 -12.531 -45.684 1.00 39.84 303 GLY A C 1
ATOM 2239 O O . GLY A 1 303 ? 3.880 -13.451 -45.275 1.00 39.84 303 GLY A O 1
ATOM 2240 N N . PRO A 1 304 ? 4.700 -12.219 -46.987 1.00 38.31 304 PRO A N 1
ATOM 2241 C CA . PRO A 1 304 ? 4.285 -13.148 -48.028 1.00 38.31 304 PRO A CA 1
ATOM 2242 C C . PRO A 1 304 ? 5.007 -14.476 -47.800 1.00 38.31 304 PRO A C 1
ATOM 2244 O O . PRO A 1 304 ? 6.156 -14.487 -47.355 1.00 38.31 304 PRO A O 1
ATOM 2247 N N . GLU A 1 305 ? 4.351 -15.590 -48.103 1.00 43.81 305 GLU A N 1
ATOM 2248 C CA . GLU A 1 305 ? 5.023 -16.876 -48.275 1.00 43.81 305 GLU A CA 1
ATOM 2249 C C . GLU A 1 305 ? 5.969 -16.775 -49.483 1.00 43.81 305 GLU A C 1
ATOM 2251 O O . GLU A 1 305 ? 5.648 -17.200 -50.585 1.00 43.81 305 GLU A O 1
ATOM 2256 N N . ALA A 1 306 ? 7.119 -16.128 -49.314 1.00 41.47 306 ALA A N 1
ATOM 2257 C CA . ALA A 1 306 ? 8.153 -16.056 -50.329 1.00 41.47 306 ALA A CA 1
ATOM 2258 C C . ALA A 1 306 ? 9.221 -17.095 -49.985 1.00 41.47 306 ALA A C 1
ATOM 2260 O O . ALA A 1 306 ? 10.008 -16.893 -49.066 1.00 41.47 306 ALA A O 1
ATOM 2261 N N . GLY A 1 307 ? 9.185 -18.213 -50.716 1.00 40.12 307 GLY A N 1
ATOM 2262 C CA . GLY A 1 307 ? 10.313 -19.121 -50.931 1.00 40.12 307 GLY A CA 1
ATOM 2263 C C . GLY A 1 307 ? 10.897 -19.760 -49.674 1.00 40.12 307 GLY A C 1
ATOM 2264 O O . GLY A 1 307 ? 11.839 -19.248 -49.078 1.00 40.12 307 GLY A O 1
ATOM 2265 N N . ALA A 1 308 ? 10.389 -20.933 -49.303 1.00 40.34 308 ALA A N 1
ATOM 2266 C CA . ALA A 1 308 ? 11.089 -21.803 -48.371 1.00 40.34 308 ALA A CA 1
ATOM 2267 C C . ALA A 1 308 ? 12.397 -22.302 -49.011 1.00 40.34 308 ALA A C 1
ATOM 2269 O O . ALA A 1 308 ? 12.388 -23.283 -49.750 1.00 40.34 308 ALA A O 1
ATOM 2270 N N . ASP A 1 309 ? 13.517 -21.650 -48.699 1.00 44.22 309 ASP A N 1
ATOM 2271 C CA . ASP A 1 309 ? 14.838 -22.236 -48.915 1.00 44.22 309 ASP A CA 1
ATOM 2272 C C . ASP A 1 309 ? 14.997 -23.460 -47.990 1.00 44.22 309 ASP A C 1
ATOM 2274 O O . ASP A 1 309 ? 14.892 -23.317 -46.758 1.00 44.22 309 ASP A O 1
ATOM 2278 N N . PRO A 1 310 ? 15.283 -24.663 -48.530 1.00 49.62 310 PRO A N 1
ATOM 2279 C CA . PRO A 1 310 ? 15.413 -25.893 -47.745 1.00 49.62 310 PRO A CA 1
ATOM 2280 C C . PRO A 1 310 ? 16.588 -25.851 -46.752 1.00 49.62 310 PRO A C 1
ATOM 2282 O O . PRO A 1 310 ? 16.586 -26.591 -45.769 1.00 49.62 310 PRO A O 1
ATOM 2285 N N . ALA A 1 311 ? 17.546 -24.933 -46.926 1.00 45.69 311 ALA A N 1
ATOM 2286 C CA . ALA A 1 311 ? 18.652 -24.720 -45.992 1.00 45.69 311 ALA A CA 1
ATOM 2287 C C . ALA A 1 311 ? 18.215 -24.073 -44.657 1.00 45.69 311 ALA A C 1
ATOM 2289 O O . ALA A 1 311 ? 18.824 -24.331 -43.619 1.00 45.69 311 ALA A O 1
ATOM 2290 N N . SER A 1 312 ? 17.122 -23.291 -44.629 1.00 47.25 312 SER A N 1
ATOM 2291 C CA . SER A 1 312 ? 16.610 -22.688 -43.380 1.00 47.25 312 SER A CA 1
ATOM 2292 C C . SER A 1 312 ? 15.756 -23.649 -42.538 1.00 47.25 312 SER A C 1
ATOM 2294 O O . SER A 1 312 ? 15.464 -23.363 -41.371 1.00 47.25 312 SER A O 1
ATOM 2296 N N . ALA A 1 313 ? 15.385 -24.804 -43.106 1.00 42.22 313 ALA A N 1
ATOM 2297 C CA . ALA A 1 313 ? 14.622 -25.854 -42.434 1.00 42.22 313 ALA A CA 1
ATOM 2298 C C . ALA A 1 313 ? 15.466 -26.668 -41.431 1.00 42.22 313 ALA A C 1
ATOM 2300 O O . ALA A 1 313 ? 14.900 -27.315 -40.549 1.00 42.22 313 ALA A O 1
ATOM 2301 N N . ALA A 1 314 ? 16.802 -26.595 -41.520 1.00 41.12 314 ALA A N 1
ATOM 2302 C CA . ALA A 1 314 ? 17.730 -27.255 -40.598 1.00 41.12 314 ALA A CA 1
ATOM 2303 C C . ALA A 1 314 ? 17.898 -26.513 -39.255 1.00 41.12 314 ALA A C 1
ATOM 2305 O O . ALA A 1 314 ? 18.324 -27.110 -38.266 1.00 41.12 314 ALA A O 1
ATOM 2306 N N . VAL A 1 315 ? 17.510 -25.231 -39.172 1.00 49.31 315 VAL A N 1
ATOM 2307 C CA . VAL A 1 315 ? 17.411 -24.522 -37.887 1.00 49.31 315 VAL A CA 1
ATOM 2308 C C . VAL A 1 315 ? 16.114 -24.974 -37.222 1.00 49.31 315 VAL A C 1
ATOM 2310 O O . VAL A 1 315 ? 15.032 -24.466 -37.530 1.00 49.31 315 VAL A O 1
ATOM 2313 N N . GLY A 1 316 ? 16.239 -25.989 -36.361 1.00 46.12 316 GLY A N 1
ATOM 2314 C CA . GLY A 1 316 ? 15.140 -26.691 -35.702 1.00 46.12 316 GLY A CA 1
ATOM 2315 C C . GLY A 1 316 ? 13.997 -25.775 -35.258 1.00 46.12 316 GLY A C 1
ATOM 2316 O O . GLY A 1 316 ? 14.204 -24.651 -34.791 1.00 46.12 316 GLY A O 1
ATOM 2317 N N . ARG A 1 317 ? 12.758 -26.263 -35.413 1.00 48.00 317 ARG A N 1
ATOM 2318 C CA . ARG A 1 317 ? 11.558 -25.561 -34.934 1.00 48.00 317 ARG A CA 1
ATOM 2319 C C . ARG A 1 317 ? 11.800 -25.116 -33.485 1.00 48.00 317 ARG A C 1
ATOM 2321 O O . ARG A 1 317 ? 12.119 -25.973 -32.663 1.00 48.00 317 ARG A O 1
ATOM 2328 N N . PRO A 1 318 ? 11.641 -23.820 -33.153 1.00 52.88 318 PRO A N 1
ATOM 2329 C CA . PRO A 1 318 ? 11.866 -23.359 -31.792 1.00 52.88 318 PRO A CA 1
ATOM 2330 C C . PRO A 1 318 ? 10.968 -24.164 -30.853 1.00 52.88 318 PRO A C 1
ATOM 2332 O O . PRO A 1 318 ? 9.753 -24.253 -31.080 1.00 52.88 318 PRO A O 1
ATOM 2335 N N . ALA A 1 319 ? 11.585 -24.781 -29.841 1.00 57.56 319 ALA A N 1
ATOM 2336 C CA . ALA A 1 319 ? 10.887 -25.500 -28.786 1.00 57.56 319 ALA A CA 1
ATOM 2337 C C . ALA A 1 319 ? 9.764 -24.613 -28.228 1.00 57.56 319 ALA A C 1
ATOM 2339 O O . ALA A 1 319 ? 9.897 -23.387 -28.166 1.00 57.56 319 ALA A O 1
ATOM 2340 N N . ALA A 1 320 ? 8.626 -25.218 -27.875 1.00 58.03 320 ALA A N 1
ATOM 2341 C CA . ALA A 1 320 ? 7.509 -24.466 -27.318 1.00 58.03 320 ALA A CA 1
ATOM 2342 C C . ALA A 1 320 ? 7.995 -23.621 -26.128 1.00 58.03 320 ALA A C 1
ATOM 2344 O O . ALA A 1 320 ? 8.742 -24.146 -25.299 1.00 58.03 320 ALA A O 1
ATOM 2345 N N . PRO A 1 321 ? 7.602 -22.334 -26.036 1.00 60.47 321 PRO A N 1
ATOM 2346 C CA . PRO A 1 321 ? 8.068 -21.481 -24.957 1.00 60.47 321 PRO A CA 1
ATOM 2347 C C . PRO A 1 321 ? 7.729 -22.149 -23.619 1.00 60.47 321 PRO A C 1
ATOM 2349 O O . PRO A 1 321 ? 6.597 -22.634 -23.461 1.00 60.47 321 PRO A O 1
ATOM 2352 N N . PRO A 1 322 ? 8.678 -22.206 -22.665 1.00 69.62 322 PRO A N 1
ATOM 2353 C CA . PRO A 1 322 ? 8.420 -22.808 -21.366 1.00 69.62 322 PRO A CA 1
ATOM 2354 C C . PRO A 1 322 ? 7.191 -22.134 -20.753 1.00 69.62 322 PRO A C 1
ATOM 2356 O O . PRO A 1 322 ? 7.048 -20.915 -20.818 1.00 69.62 322 PRO A O 1
ATOM 2359 N N . ARG A 1 323 ? 6.254 -22.907 -20.195 1.00 76.56 323 ARG A N 1
ATOM 2360 C CA . ARG A 1 323 ? 5.069 -22.322 -19.550 1.00 76.56 323 ARG A CA 1
ATOM 2361 C C . ARG A 1 323 ? 5.485 -21.652 -18.245 1.00 76.56 323 ARG A C 1
ATOM 2363 O O . ARG A 1 323 ? 6.238 -22.232 -17.465 1.00 76.56 323 ARG A O 1
ATOM 2370 N N . LEU A 1 324 ? 4.950 -20.463 -17.978 1.00 80.69 324 LEU A N 1
ATOM 2371 C CA . LEU A 1 324 ? 5.179 -19.775 -16.713 1.00 80.69 324 LEU A CA 1
ATOM 2372 C C . LEU A 1 324 ? 4.627 -20.616 -15.545 1.00 80.69 324 LEU A C 1
ATOM 2374 O O . LEU A 1 324 ? 3.413 -20.785 -15.401 1.00 80.69 324 LEU A O 1
ATOM 2378 N N . ASN A 1 325 ? 5.510 -21.148 -14.694 1.00 86.38 325 ASN A N 1
ATOM 2379 C CA . ASN A 1 325 ? 5.109 -21.979 -13.558 1.00 86.38 325 ASN A CA 1
ATOM 2380 C C . ASN A 1 325 ? 4.841 -21.138 -12.296 1.00 86.38 325 ASN A C 1
ATOM 2382 O O . ASN A 1 325 ? 5.726 -20.887 -11.469 1.00 86.38 325 ASN A O 1
ATOM 2386 N N . LEU A 1 326 ? 3.578 -20.737 -12.137 1.00 87.25 326 LEU A N 1
ATOM 2387 C CA . LEU A 1 326 ? 3.076 -20.024 -10.956 1.00 87.25 326 LEU A CA 1
ATOM 2388 C C . LEU A 1 326 ? 2.395 -20.939 -9.934 1.00 87.25 326 LEU A C 1
ATOM 2390 O O . LEU A 1 326 ? 1.917 -20.439 -8.922 1.00 87.25 326 LEU A O 1
ATOM 2394 N N . ARG A 1 327 ? 2.331 -22.257 -10.172 1.00 86.81 327 ARG A N 1
ATOM 2395 C CA . ARG A 1 327 ? 1.474 -23.166 -9.391 1.00 86.81 327 ARG A CA 1
ATOM 2396 C C . ARG A 1 327 ? 1.784 -23.121 -7.901 1.00 86.81 327 ARG A C 1
ATOM 2398 O O . ARG A 1 327 ? 0.871 -22.940 -7.115 1.00 86.81 327 ARG A O 1
ATOM 2405 N N . ALA A 1 328 ? 3.058 -23.220 -7.526 1.00 88.94 328 ALA A N 1
ATOM 2406 C CA . ALA A 1 328 ? 3.467 -23.225 -6.122 1.00 88.94 328 ALA A CA 1
ATOM 2407 C C . ALA A 1 328 ? 3.108 -21.924 -5.366 1.00 88.94 328 ALA A C 1
ATOM 2409 O O . ALA A 1 328 ? 2.401 -22.015 -4.366 1.00 88.94 328 ALA A O 1
ATOM 2410 N N . PRO A 1 329 ? 3.530 -20.716 -5.805 1.00 89.62 329 PRO A N 1
ATOM 2411 C CA . PRO A 1 329 ? 3.182 -19.495 -5.080 1.00 89.62 329 PRO A CA 1
ATOM 2412 C 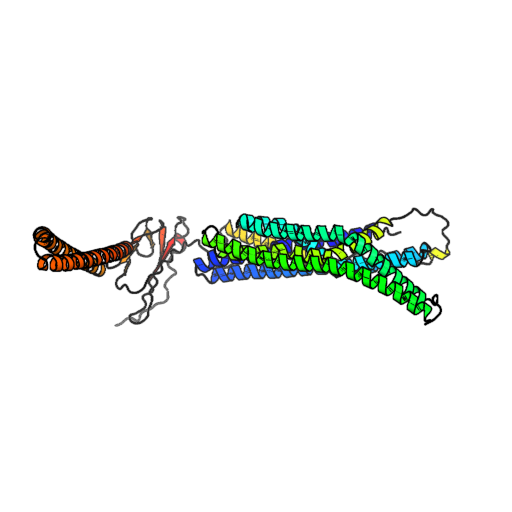C . PRO A 1 329 ? 1.684 -19.169 -5.158 1.00 89.62 329 PRO A C 1
ATOM 2414 O O . PRO A 1 329 ? 1.129 -18.667 -4.187 1.00 89.62 329 PRO A O 1
ATOM 2417 N N . LEU A 1 330 ? 1.012 -19.494 -6.268 1.00 91.19 330 LEU A N 1
ATOM 2418 C CA . LEU A 1 330 ? -0.433 -19.306 -6.389 1.00 91.19 330 LEU A CA 1
ATOM 2419 C C . LEU A 1 330 ? -1.202 -20.239 -5.445 1.00 91.19 330 LEU A C 1
ATOM 2421 O O . LEU A 1 330 ? -2.093 -19.777 -4.745 1.00 91.19 330 LEU A O 1
ATOM 2425 N N . ALA A 1 331 ? -0.842 -21.525 -5.392 1.00 91.12 331 ALA A N 1
ATOM 2426 C CA . ALA A 1 331 ? -1.465 -22.496 -4.498 1.00 91.12 331 ALA A CA 1
ATOM 2427 C C . ALA A 1 331 ? -1.250 -22.120 -3.030 1.00 91.12 331 ALA A C 1
ATOM 2429 O O . ALA A 1 331 ? -2.201 -22.175 -2.262 1.00 91.12 331 ALA A O 1
ATOM 2430 N N . ALA A 1 332 ? -0.045 -21.669 -2.662 1.00 91.12 332 ALA A N 1
ATOM 2431 C CA . ALA A 1 332 ? 0.227 -21.167 -1.318 1.00 91.12 332 ALA A CA 1
ATOM 2432 C C . ALA A 1 332 ? -0.683 -19.978 -0.968 1.00 91.12 332 ALA A C 1
ATOM 2434 O O . ALA A 1 332 ? -1.356 -20.010 0.055 1.00 91.12 332 ALA A O 1
ATOM 2435 N N . GLY A 1 333 ? -0.770 -18.970 -1.847 1.00 90.94 333 GLY A N 1
ATOM 2436 C CA . GLY A 1 333 ? -1.638 -17.811 -1.624 1.00 90.94 333 GLY A CA 1
ATOM 2437 C C . GLY A 1 333 ? -3.121 -18.182 -1.523 1.00 90.94 333 GLY A C 1
ATOM 2438 O O . GLY A 1 333 ? -3.799 -17.751 -0.597 1.00 90.94 333 GLY A O 1
ATOM 2439 N N . VAL A 1 334 ? -3.621 -19.021 -2.435 1.00 93.00 334 VAL A N 1
ATOM 2440 C CA . VAL A 1 334 ? -5.020 -19.480 -2.430 1.00 93.00 334 VAL A CA 1
ATOM 2441 C C . VAL A 1 334 ? -5.326 -20.317 -1.188 1.00 93.00 334 VAL A C 1
ATOM 2443 O O . VAL A 1 334 ? -6.356 -20.095 -0.559 1.00 93.00 334 VAL A O 1
ATOM 2446 N N . ALA A 1 335 ? -4.432 -21.224 -0.789 1.00 94.12 335 ALA A N 1
ATOM 2447 C CA . ALA A 1 335 ? -4.591 -22.014 0.429 1.00 94.12 335 ALA A CA 1
ATOM 2448 C C . ALA A 1 335 ? -4.668 -21.120 1.674 1.00 94.12 335 ALA A C 1
ATOM 2450 O O . ALA A 1 335 ? -5.525 -21.343 2.523 1.00 94.12 335 ALA A O 1
ATOM 2451 N N . THR A 1 336 ? -3.843 -20.068 1.759 1.00 93.81 336 THR A N 1
ATOM 2452 C CA . THR A 1 336 ? -3.922 -19.085 2.849 1.00 93.81 336 THR A CA 1
ATOM 2453 C C . THR A 1 336 ? -5.272 -18.361 2.876 1.00 93.81 336 THR A C 1
ATOM 2455 O O . THR A 1 336 ? -5.864 -18.233 3.945 1.00 93.81 336 THR A O 1
ATOM 2458 N N . VAL A 1 337 ? -5.795 -17.919 1.723 1.00 92.94 337 VAL A N 1
ATOM 2459 C CA . VAL A 1 337 ? -7.125 -17.277 1.656 1.00 92.94 337 VAL A CA 1
ATOM 2460 C C . VAL A 1 337 ? -8.231 -18.245 2.080 1.00 92.94 337 VAL A C 1
ATOM 2462 O O . VAL A 1 337 ? -9.101 -17.867 2.860 1.00 92.94 337 VAL A O 1
ATOM 2465 N N . LEU A 1 338 ? -8.195 -19.491 1.602 1.00 93.12 338 LEU A N 1
ATOM 2466 C CA . LEU A 1 338 ? -9.188 -20.508 1.956 1.00 93.12 338 LEU A CA 1
ATOM 2467 C C . LEU A 1 338 ? -9.150 -20.851 3.447 1.00 93.12 338 LEU A C 1
ATOM 2469 O O . LEU A 1 338 ? -10.204 -20.961 4.065 1.00 93.12 338 LEU A O 1
ATOM 2473 N N . LEU A 1 339 ? -7.956 -20.964 4.034 1.00 92.69 339 LEU A N 1
ATOM 2474 C CA . LEU A 1 339 ? -7.784 -21.205 5.466 1.00 92.69 339 LEU A CA 1
ATOM 2475 C C . LEU A 1 339 ? -8.392 -20.069 6.299 1.00 92.69 339 LEU A C 1
ATOM 2477 O O . LEU A 1 339 ? -9.124 -20.330 7.250 1.00 92.69 339 LEU A O 1
ATOM 2481 N N . LEU A 1 340 ? -8.139 -18.812 5.922 1.00 90.56 340 LEU A N 1
ATOM 2482 C CA . LEU A 1 340 ? -8.737 -17.648 6.583 1.00 90.56 340 LEU A CA 1
ATOM 2483 C C . LEU A 1 340 ? -10.259 -17.617 6.438 1.00 90.56 340 LEU A C 1
ATOM 2485 O O . LEU A 1 340 ? -10.959 -17.347 7.409 1.00 90.56 340 LEU A O 1
ATOM 2489 N N . ALA A 1 341 ? -10.775 -17.895 5.239 1.00 87.75 341 ALA A N 1
ATOM 2490 C CA . ALA A 1 341 ? -12.211 -17.938 4.991 1.00 87.75 341 ALA A CA 1
ATOM 2491 C C . ALA A 1 341 ? -12.886 -19.043 5.815 1.00 87.75 341 ALA A C 1
ATOM 2493 O O . ALA A 1 341 ? -13.938 -18.806 6.402 1.00 87.75 341 ALA A O 1
ATOM 2494 N N . ALA A 1 342 ? -12.259 -20.219 5.916 1.00 87.75 342 ALA A N 1
ATOM 2495 C CA . ALA A 1 342 ? -12.729 -21.315 6.756 1.00 87.75 342 ALA A CA 1
ATOM 2496 C C . ALA A 1 342 ? -12.698 -20.947 8.247 1.00 87.75 342 ALA A C 1
ATOM 2498 O O . ALA A 1 342 ? -13.669 -21.208 8.950 1.00 87.75 342 ALA A O 1
ATOM 2499 N N . ALA A 1 343 ? -11.635 -20.290 8.723 1.00 85.75 343 ALA A N 1
ATOM 2500 C CA . ALA A 1 343 ? -11.545 -19.817 10.104 1.00 85.75 343 ALA A CA 1
ATOM 2501 C C . ALA A 1 343 ? -12.628 -18.771 10.425 1.00 85.75 343 ALA A C 1
ATOM 2503 O O . ALA A 1 343 ? -13.310 -18.877 11.443 1.00 85.75 343 ALA A O 1
ATOM 2504 N N . ALA A 1 344 ? -12.842 -17.799 9.534 1.00 81.38 344 ALA A N 1
ATOM 2505 C CA . ALA A 1 344 ? -13.885 -16.787 9.684 1.00 81.38 344 ALA A CA 1
ATOM 2506 C C . ALA A 1 344 ? -15.297 -17.397 9.639 1.00 81.38 344 ALA A C 1
ATOM 2508 O O . ALA A 1 344 ? -16.147 -17.043 10.454 1.00 81.38 344 ALA A O 1
ATOM 2509 N N . ALA A 1 345 ? -15.545 -18.340 8.724 1.00 79.88 345 ALA A N 1
ATOM 2510 C CA . ALA A 1 345 ? -16.812 -19.062 8.638 1.00 79.88 345 ALA A CA 1
ATOM 2511 C C . ALA A 1 345 ? -17.056 -19.932 9.879 1.00 79.88 345 ALA A C 1
ATOM 2513 O O . ALA A 1 345 ? -18.160 -19.924 10.413 1.00 79.88 345 ALA A O 1
ATOM 2514 N N . GLY A 1 346 ? -16.028 -20.629 10.372 1.00 77.50 346 GLY A N 1
ATOM 2515 C CA . GLY A 1 346 ? -16.087 -21.411 11.606 1.00 77.50 346 GLY A CA 1
ATOM 2516 C C . GLY A 1 346 ? -16.434 -20.547 12.816 1.00 77.50 346 GLY A C 1
ATOM 2517 O O . GLY A 1 346 ? -17.346 -20.887 13.563 1.00 77.50 346 GLY A O 1
ATOM 2518 N N . ALA A 1 347 ? -15.794 -19.383 12.958 1.00 76.12 347 ALA A N 1
ATOM 2519 C CA . ALA A 1 347 ? -16.120 -18.421 14.011 1.00 76.12 347 ALA A CA 1
ATOM 2520 C C . ALA A 1 347 ? -17.554 -17.868 13.882 1.00 76.12 347 ALA A C 1
ATOM 2522 O O . ALA A 1 347 ? -18.269 -17.750 14.875 1.00 76.12 347 ALA A O 1
ATOM 2523 N N . ALA A 1 348 ? -18.007 -17.562 12.662 1.00 71.75 348 ALA A N 1
ATOM 2524 C CA . ALA A 1 348 ? -19.366 -17.078 12.417 1.00 71.75 348 ALA A CA 1
ATOM 2525 C C . ALA A 1 348 ? -20.438 -18.145 12.702 1.00 71.75 348 ALA A C 1
ATOM 2527 O O . ALA A 1 348 ? -21.506 -17.817 13.217 1.00 71.75 348 ALA A O 1
ATOM 2528 N N . LEU A 1 349 ? -20.154 -19.413 12.390 1.00 73.19 349 LEU A N 1
ATOM 2529 C CA . LEU A 1 349 ? -21.025 -20.550 12.691 1.00 73.19 349 LEU A CA 1
ATOM 2530 C C . LEU A 1 349 ? -21.058 -20.851 14.192 1.00 73.19 349 LEU A C 1
ATOM 2532 O O . LEU A 1 349 ? -22.144 -21.040 14.730 1.00 73.19 349 LEU A O 1
ATOM 2536 N N . ALA A 1 350 ? -19.913 -20.797 14.879 1.00 63.84 350 ALA A N 1
ATOM 2537 C CA . ALA A 1 350 ? -19.832 -20.942 16.336 1.00 63.84 350 ALA A CA 1
ATOM 2538 C C . ALA A 1 350 ? -20.591 -19.844 17.092 1.00 63.84 350 ALA A C 1
ATOM 2540 O O . ALA A 1 350 ? -21.096 -20.075 18.182 1.00 63.84 350 ALA A O 1
ATOM 2541 N N . ARG A 1 351 ? -20.728 -18.653 16.500 1.00 57.88 351 ARG A N 1
ATOM 2542 C CA . ARG A 1 351 ? -21.543 -17.569 17.064 1.00 57.88 351 ARG A CA 1
ATOM 2543 C C . ARG A 1 351 ? -23.053 -17.772 16.866 1.00 57.88 351 ARG A C 1
ATOM 2545 O O . ARG A 1 351 ? -23.841 -17.084 17.503 1.00 57.88 351 ARG A O 1
ATOM 2552 N N . ARG A 1 352 ? -23.462 -18.648 15.940 1.00 53.03 352 ARG A N 1
ATOM 2553 C CA . ARG A 1 352 ? -24.861 -18.818 15.499 1.00 53.03 352 ARG A CA 1
ATOM 2554 C C . ARG A 1 352 ? -25.484 -20.142 15.939 1.00 53.03 352 ARG A C 1
ATOM 2556 O O . ARG A 1 352 ? -26.704 -20.248 15.973 1.00 53.03 352 ARG A O 1
ATOM 2563 N N . GLY A 1 353 ? -24.658 -21.130 16.255 1.00 41.44 353 GLY A N 1
ATOM 2564 C CA . GLY A 1 353 ? -25.049 -22.380 16.880 1.00 41.44 353 GLY A CA 1
ATOM 2565 C C . GLY A 1 353 ? -24.107 -22.648 18.039 1.00 41.44 353 GLY A C 1
ATOM 2566 O O . GLY A 1 353 ? -22.894 -22.616 17.859 1.00 41.44 353 GLY A O 1
ATOM 2567 N N . ASP A 1 354 ? -24.690 -22.885 19.207 1.00 54.88 354 ASP A N 1
ATOM 2568 C CA . ASP A 1 354 ? -24.039 -23.410 20.399 1.00 54.88 354 ASP A CA 1
ATOM 2569 C C . ASP A 1 354 ? -23.094 -24.568 20.009 1.00 54.88 354 ASP A C 1
ATOM 2571 O O . ASP A 1 354 ? -23.533 -25.654 19.628 1.00 54.88 354 ASP A O 1
ATOM 2575 N N . LEU A 1 355 ? -21.783 -24.309 19.981 1.00 41.59 355 LEU A N 1
ATOM 2576 C CA . LEU A 1 355 ? -20.761 -25.286 19.599 1.00 41.59 355 LEU A CA 1
ATOM 2577 C C . LEU A 1 355 ? -19.845 -25.562 20.787 1.00 41.59 355 LEU A C 1
ATOM 2579 O O . LEU A 1 355 ? -18.648 -25.283 20.764 1.00 41.59 355 LEU A O 1
ATOM 2583 N N . ALA A 1 356 ? -20.405 -26.270 21.763 1.00 34.84 356 ALA A N 1
ATOM 2584 C CA . ALA A 1 356 ? -19.694 -27.054 22.771 1.00 34.84 356 ALA A CA 1
ATOM 2585 C C . ALA A 1 356 ? -18.808 -28.191 22.187 1.00 34.84 356 ALA A C 1
ATOM 2587 O O . ALA A 1 356 ? -18.448 -29.122 22.901 1.00 34.84 356 ALA A O 1
ATOM 2588 N N . GLY A 1 357 ? -18.466 -28.170 20.892 1.00 39.91 357 GLY A N 1
ATOM 2589 C CA . GLY A 1 357 ? -17.947 -29.345 20.182 1.00 39.91 357 GLY A CA 1
ATOM 2590 C C . GLY A 1 357 ? -16.579 -29.231 19.510 1.00 39.91 357 GLY A C 1
ATOM 2591 O O . GLY A 1 357 ? -16.033 -30.271 19.157 1.00 39.91 357 GLY A O 1
ATOM 2592 N N . LEU A 1 358 ? -16.002 -28.039 19.299 1.00 37.22 358 LEU A N 1
ATOM 2593 C CA . LEU A 1 358 ? -14.758 -27.926 18.501 1.00 37.22 358 LEU A CA 1
ATOM 2594 C C . LEU A 1 358 ? -13.612 -27.114 19.115 1.00 37.22 358 LEU A C 1
ATOM 2596 O O . LEU A 1 358 ? -12.533 -27.043 18.534 1.00 37.22 358 LEU A O 1
ATOM 2600 N N . ALA A 1 359 ? -13.780 -26.611 20.330 1.00 34.62 359 ALA A N 1
ATOM 2601 C CA . ALA A 1 359 ? -12.674 -26.266 21.211 1.00 34.62 359 ALA A CA 1
ATOM 2602 C C . ALA A 1 359 ? -13.177 -26.463 22.640 1.00 34.62 359 ALA A C 1
ATOM 2604 O O . ALA A 1 359 ? -14.210 -25.908 23.006 1.00 34.62 359 ALA A O 1
ATOM 2605 N N . GLY A 1 360 ? -12.513 -27.314 23.422 1.00 35.06 360 GLY A N 1
ATOM 2606 C CA . GLY A 1 360 ? -12.863 -27.510 24.826 1.00 35.06 360 GLY A CA 1
ATOM 2607 C C . GLY A 1 360 ? -12.847 -26.170 25.562 1.00 35.06 360 GLY A C 1
ATOM 2608 O O . GLY A 1 360 ? -11.815 -25.508 25.601 1.00 35.06 360 GLY A O 1
ATOM 2609 N N . GLY A 1 361 ? -14.001 -25.781 26.102 1.00 32.38 361 GLY A N 1
ATOM 2610 C CA . GLY A 1 361 ? -14.212 -24.509 26.789 1.00 32.38 361 GLY A CA 1
ATOM 2611 C C . GLY A 1 361 ? -15.543 -23.890 26.381 1.00 32.38 361 GLY A C 1
ATOM 2612 O O . GLY A 1 361 ? -15.585 -23.001 25.539 1.00 32.38 361 GLY A O 1
ATOM 2613 N N . ALA A 1 362 ? -16.639 -24.395 26.951 1.00 30.94 362 ALA A N 1
ATOM 2614 C CA . ALA A 1 362 ? -17.966 -23.817 26.788 1.00 30.94 362 ALA A CA 1
ATOM 2615 C C . ALA A 1 362 ? -17.975 -22.383 27.344 1.00 30.94 362 ALA A C 1
ATOM 2617 O O . ALA A 1 362 ? -17.882 -22.178 28.554 1.00 30.94 362 ALA A O 1
ATOM 2618 N N . ILE A 1 363 ? -18.071 -21.394 26.457 1.00 35.50 363 ILE A N 1
ATOM 2619 C CA . ILE A 1 363 ? -18.293 -19.999 26.833 1.00 35.50 363 ILE A CA 1
ATOM 2620 C C . ILE A 1 363 ? -19.804 -19.828 26.962 1.00 35.50 363 ILE A C 1
ATOM 2622 O O . ILE A 1 363 ? -20.500 -19.574 25.982 1.00 35.50 363 ILE A O 1
ATOM 2626 N N . PHE A 1 364 ? -20.314 -20.007 28.176 1.00 35.47 364 PHE A N 1
ATOM 2627 C CA . PHE A 1 364 ? -21.632 -19.493 28.526 1.00 35.47 364 PHE A CA 1
ATOM 2628 C C . PHE A 1 364 ? -21.582 -17.960 28.479 1.00 35.47 364 PHE A C 1
ATOM 2630 O O . PHE A 1 364 ? -20.622 -17.356 28.965 1.00 35.47 364 PHE A O 1
ATOM 2637 N N . GLU A 1 365 ? -22.621 -17.318 27.936 1.00 35.88 365 GLU A N 1
ATOM 2638 C CA . GLU A 1 365 ? -22.889 -15.896 28.186 1.00 35.88 365 GLU A CA 1
ATOM 2639 C C . GLU A 1 365 ? -23.309 -15.720 29.652 1.00 35.88 365 GLU A C 1
ATOM 2641 O O . GLU A 1 365 ? -24.462 -15.470 29.994 1.00 35.88 365 GLU A O 1
ATOM 2646 N N . THR A 1 366 ? -22.345 -15.860 30.556 1.00 37.22 366 THR A N 1
ATOM 2647 C CA . THR A 1 366 ? -22.481 -15.390 31.925 1.00 37.22 366 THR A CA 1
ATOM 2648 C C . THR A 1 366 ? -22.261 -13.886 31.870 1.00 37.22 366 THR A C 1
ATOM 2650 O O . THR A 1 366 ? -21.129 -13.425 31.708 1.00 37.22 366 THR A O 1
ATOM 2653 N N . ARG A 1 367 ? -23.327 -13.084 31.991 1.00 35.75 367 ARG A N 1
ATOM 2654 C CA . ARG A 1 367 ? -23.156 -11.658 32.303 1.00 35.75 367 ARG A CA 1
ATOM 2655 C C . ARG A 1 367 ? -22.566 -11.561 33.708 1.00 35.75 367 ARG A C 1
ATOM 2657 O O . ARG A 1 367 ? -23.275 -11.565 34.709 1.00 35.75 367 ARG A O 1
ATOM 2664 N N . LEU A 1 368 ? -21.240 -11.513 33.763 1.00 39.28 368 LEU A N 1
ATOM 2665 C CA . LEU A 1 368 ? -20.464 -11.263 34.967 1.00 39.28 368 LEU A CA 1
ATOM 2666 C C . LEU A 1 368 ? -20.689 -9.809 35.390 1.00 39.28 368 LEU A C 1
ATOM 2668 O O . LEU A 1 368 ? -20.057 -8.893 34.871 1.00 39.28 368 LEU A O 1
ATOM 2672 N N . ALA A 1 369 ? -21.585 -9.590 36.349 1.00 40.00 369 ALA A N 1
ATOM 2673 C CA . ALA A 1 369 ? -21.588 -8.358 37.124 1.00 40.00 369 ALA A CA 1
ATOM 2674 C C . ALA A 1 369 ? -20.510 -8.487 38.212 1.00 40.00 369 ALA A C 1
ATOM 2676 O O . ALA A 1 369 ? -20.790 -8.854 39.351 1.00 40.00 369 ALA A O 1
ATOM 2677 N N . ALA A 1 370 ? -19.249 -8.245 37.849 1.00 38.69 370 ALA A N 1
ATOM 2678 C CA . ALA A 1 370 ? -18.167 -8.166 38.823 1.00 38.69 370 ALA A CA 1
ATOM 2679 C C . ALA A 1 370 ? -18.308 -6.858 39.6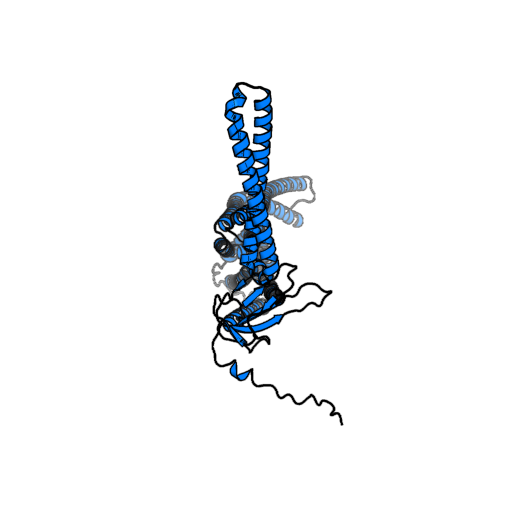21 1.00 38.69 370 ALA A C 1
ATOM 2681 O O . ALA A 1 370 ? -17.893 -5.792 39.173 1.00 38.69 370 ALA A O 1
ATOM 2682 N N . LEU A 1 371 ? -18.929 -6.926 40.798 1.00 44.84 371 LEU A N 1
ATOM 2683 C CA . LEU A 1 371 ? -18.980 -5.811 41.743 1.00 44.84 371 LEU A CA 1
ATOM 2684 C C . LEU A 1 371 ? -17.644 -5.745 42.498 1.00 44.84 371 LEU A C 1
ATOM 2686 O O . LEU A 1 371 ? -17.354 -6.588 43.342 1.00 44.84 371 LEU A O 1
ATOM 2690 N N . GLN A 1 372 ? -16.801 -4.763 42.167 1.00 40.62 372 GLN A N 1
ATOM 2691 C CA . GLN A 1 372 ? -15.575 -4.467 42.918 1.00 40.62 372 GLN A CA 1
ATOM 2692 C C . GLN A 1 372 ? -15.853 -3.485 44.064 1.00 40.62 372 GLN A C 1
ATOM 2694 O O . GLN A 1 372 ? -16.568 -2.498 43.898 1.00 40.62 372 GLN A O 1
ATOM 2699 N N . TYR A 1 373 ? -15.256 -3.755 45.228 1.00 52.19 373 TYR A N 1
ATOM 2700 C CA . TYR A 1 373 ? -15.476 -3.024 46.479 1.00 52.19 373 TYR A CA 1
ATOM 2701 C C . TYR A 1 373 ? -14.352 -2.012 46.767 1.00 52.19 373 TYR A C 1
ATOM 2703 O O . TYR A 1 373 ? -13.174 -2.365 46.666 1.00 52.19 373 TYR A O 1
ATOM 2711 N N . PRO A 1 374 ? -14.667 -0.785 47.221 1.00 40.19 374 PRO A N 1
ATOM 2712 C CA . PRO A 1 374 ? -13.703 0.082 47.891 1.00 40.19 374 PRO A CA 1
ATOM 2713 C C . PRO A 1 374 ? -13.490 -0.334 49.364 1.00 40.19 374 PRO A C 1
ATOM 2715 O O . PRO A 1 374 ? -14.394 -0.817 50.043 1.00 40.19 374 PRO A O 1
ATOM 2718 N N . LYS A 1 375 ? -12.247 -0.174 49.839 1.00 36.25 375 LYS A N 1
ATOM 2719 C CA . LYS A 1 375 ? -11.685 -0.690 51.105 1.00 36.25 375 LYS A CA 1
ATOM 2720 C C . LYS A 1 375 ? -12.471 -0.304 52.377 1.00 36.25 375 LYS A C 1
ATOM 2722 O O . LYS A 1 375 ? -12.913 0.830 52.507 1.00 36.25 375 LYS A O 1
ATOM 2727 N N . GLY A 1 376 ? -12.473 -1.202 53.376 1.00 40.72 376 GLY A N 1
ATOM 2728 C CA . GLY A 1 376 ? -12.560 -0.832 54.803 1.00 40.72 376 GLY A CA 1
ATOM 2729 C C . GLY A 1 376 ? -13.852 -1.138 55.572 1.00 40.72 376 GLY A C 1
ATOM 2730 O O . GLY A 1 376 ? -13.987 -0.668 56.698 1.00 40.72 376 GLY A O 1
ATOM 2731 N N . ARG A 1 377 ? -14.802 -1.906 55.025 1.00 48.94 37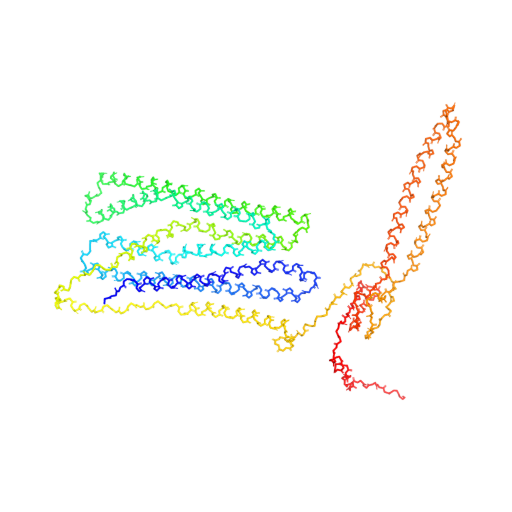7 ARG A N 1
ATOM 2732 C CA . ARG A 1 377 ? -16.090 -2.171 55.695 1.00 48.94 377 ARG A CA 1
ATOM 2733 C C . ARG A 1 377 ? -16.125 -3.557 56.344 1.00 48.94 377 ARG A C 1
ATOM 2735 O O . ARG A 1 377 ? -16.122 -4.566 55.648 1.00 48.94 377 ARG A O 1
ATOM 2742 N N . ALA A 1 378 ? -16.182 -3.598 57.673 1.00 42.03 378 ALA A N 1
ATOM 2743 C CA . ALA A 1 378 ? -16.536 -4.801 58.421 1.00 42.03 378 ALA A CA 1
ATOM 2744 C C . ALA A 1 378 ? -18.068 -4.946 58.459 1.00 42.03 378 ALA A C 1
ATOM 2746 O O . ALA A 1 378 ? -18.762 -3.974 58.743 1.00 42.03 378 ALA A O 1
ATOM 2747 N N . GLY A 1 379 ? -18.584 -6.151 58.187 1.00 50.72 379 GLY A N 1
ATOM 2748 C CA . GLY A 1 379 ? -20.009 -6.483 58.327 1.00 50.72 379 GLY A CA 1
ATOM 2749 C C . GLY A 1 379 ? -20.814 -6.418 57.027 1.00 50.72 379 GLY A C 1
ATOM 2750 O O . GLY A 1 379 ? -21.644 -5.529 56.840 1.00 50.72 379 GLY A O 1
ATOM 2751 N N . VAL A 1 380 ? -20.602 -7.389 56.135 1.00 56.00 380 VAL A N 1
ATOM 2752 C CA . VAL A 1 380 ? -21.469 -7.625 54.971 1.00 56.00 380 VAL A CA 1
ATOM 2753 C C . VAL A 1 380 ? -22.524 -8.666 55.352 1.00 56.00 380 VAL A C 1
ATOM 2755 O O . VAL A 1 380 ? -22.167 -9.780 55.725 1.00 56.00 380 VAL A O 1
ATOM 2758 N N . ARG A 1 381 ? -23.822 -8.340 55.253 1.00 57.41 381 ARG A N 1
ATOM 2759 C CA . ARG A 1 381 ? -24.890 -9.354 55.287 1.00 57.41 381 ARG A CA 1
ATOM 2760 C C . ARG A 1 381 ? -25.372 -9.616 53.865 1.00 57.41 381 ARG A C 1
ATOM 2762 O O . ARG A 1 381 ? -25.999 -8.761 53.238 1.00 57.41 381 ARG A O 1
ATOM 2769 N N . LEU A 1 382 ? -25.068 -10.811 53.371 1.00 60.88 382 LEU A N 1
ATOM 2770 C CA . LEU A 1 382 ? -25.658 -11.355 52.153 1.00 60.88 382 LEU A CA 1
ATOM 2771 C C . LEU A 1 382 ? -27.097 -11.781 52.443 1.00 60.88 382 LEU A C 1
ATOM 2773 O O . LEU A 1 382 ? -27.347 -12.536 53.380 1.00 60.88 382 LEU A O 1
ATOM 2777 N N . LEU A 1 383 ? -28.036 -11.267 51.652 1.00 64.12 383 LEU A N 1
ATOM 2778 C CA . LEU A 1 383 ? -29.466 -11.570 51.779 1.00 64.12 383 LEU A CA 1
ATOM 2779 C C . LEU A 1 383 ? -29.909 -12.701 50.838 1.00 64.12 383 LEU A C 1
ATOM 2781 O O . LEU A 1 383 ? -31.075 -13.084 50.846 1.00 64.12 383 LEU A O 1
ATOM 2785 N N . VAL A 1 384 ? -28.987 -13.231 50.029 1.00 65.19 384 VAL A N 1
ATOM 2786 C CA . VAL A 1 384 ? -29.267 -14.184 48.952 1.00 65.19 384 VAL A CA 1
ATOM 2787 C C . VAL A 1 384 ? -28.275 -15.345 49.025 1.00 65.19 384 VAL A C 1
ATOM 2789 O O . VAL A 1 384 ? -27.086 -15.130 49.258 1.00 65.19 384 VAL A O 1
ATOM 2792 N N . HIS A 1 385 ? -28.766 -16.569 48.828 1.00 64.06 385 HIS A N 1
ATOM 2793 C CA . HIS A 1 385 ? -27.965 -17.793 48.776 1.00 64.06 385 HIS A CA 1
ATOM 2794 C C . HIS A 1 385 ? -27.827 -18.305 47.336 1.00 64.06 385 HIS A C 1
ATOM 2796 O O . HIS A 1 385 ? -28.616 -17.962 46.452 1.00 64.06 385 HIS A O 1
ATOM 2802 N N . GLU A 1 386 ? -26.832 -19.156 47.098 1.00 57.34 386 GLU A N 1
ATOM 2803 C CA . GLU A 1 386 ? -26.673 -19.854 45.821 1.00 57.34 386 GLU A CA 1
ATOM 2804 C C . GLU A 1 386 ? -27.953 -20.653 45.495 1.00 57.34 386 GLU A C 1
ATOM 2806 O O . GLU A 1 386 ? -28.569 -21.262 46.375 1.00 57.34 386 GLU A O 1
ATOM 2811 N N . GLY A 1 387 ? -28.426 -20.563 44.252 1.00 58.03 387 GLY A N 1
ATOM 2812 C CA . GLY A 1 387 ? -29.689 -21.150 43.794 1.00 58.03 387 GLY A CA 1
ATOM 2813 C C . GLY A 1 387 ? -30.951 -20.300 44.000 1.00 58.03 387 GLY A C 1
ATOM 2814 O O . GLY A 1 387 ? -32.003 -20.687 43.493 1.00 58.03 387 GLY A O 1
ATOM 2815 N N . ALA A 1 388 ? -30.884 -19.152 44.685 1.00 63.94 388 ALA A N 1
ATOM 2816 C CA . ALA A 1 388 ? -32.037 -18.263 44.847 1.00 63.94 388 ALA A CA 1
ATOM 2817 C C . ALA A 1 388 ? -32.411 -17.546 43.534 1.00 63.94 388 ALA A C 1
ATOM 2819 O O . ALA A 1 388 ? -31.539 -17.126 42.766 1.00 63.94 388 ALA A O 1
ATOM 2820 N N . GLU A 1 389 ? -33.712 -17.381 43.295 1.00 67.62 389 GLU A N 1
ATOM 2821 C CA . GLU A 1 389 ? -34.244 -16.527 42.229 1.00 67.62 389 GLU A CA 1
ATOM 2822 C C . GLU A 1 389 ? -34.355 -15.086 42.724 1.00 67.62 389 GLU A C 1
ATOM 2824 O O . GLU A 1 389 ? -34.979 -14.821 43.751 1.00 67.62 389 GLU A O 1
ATOM 2829 N N . VAL A 1 390 ? -33.752 -14.157 41.984 1.00 71.62 390 VAL A N 1
ATOM 2830 C CA . VAL A 1 390 ? -33.808 -12.717 42.258 1.00 71.62 390 VAL A CA 1
ATOM 2831 C C . VAL A 1 390 ? -34.461 -11.999 41.086 1.00 71.62 390 VAL A C 1
ATOM 2833 O O . VAL A 1 390 ? -34.213 -12.329 39.923 1.00 71.62 390 VAL A O 1
ATOM 2836 N N . ARG A 1 391 ? -35.306 -11.007 41.371 1.00 72.88 391 ARG A N 1
ATOM 2837 C CA . ARG A 1 391 ? -35.855 -10.098 40.360 1.00 72.88 391 ARG A CA 1
ATOM 2838 C C . ARG A 1 391 ? -34.977 -8.854 40.261 1.00 72.88 391 ARG A C 1
ATOM 2840 O O . ARG A 1 391 ? -34.356 -8.435 41.237 1.00 72.88 391 ARG A O 1
ATOM 2847 N N . ALA A 1 392 ? -34.931 -8.240 39.080 1.00 60.41 392 ALA A N 1
ATOM 2848 C CA . ALA A 1 392 ? -34.264 -6.956 38.893 1.00 60.41 392 ALA A CA 1
ATOM 2849 C C . ALA A 1 392 ? -34.781 -5.936 39.928 1.00 60.41 392 ALA A C 1
ATOM 2851 O O . ALA A 1 392 ? -35.984 -5.693 40.018 1.00 60.41 392 ALA A O 1
ATOM 2852 N N . GLY A 1 393 ? -33.869 -5.355 40.710 1.00 62.00 393 GLY A N 1
ATOM 2853 C CA . GLY A 1 393 ? -34.173 -4.409 41.788 1.00 62.00 393 GLY A CA 1
ATOM 2854 C C . GLY A 1 393 ? -34.156 -4.977 43.214 1.00 62.00 393 GLY A C 1
ATOM 2855 O O . GLY A 1 393 ? -34.144 -4.172 44.154 1.00 62.00 393 GLY A O 1
ATOM 2856 N N . ASP A 1 394 ? -34.095 -6.302 43.395 1.00 73.38 394 ASP A N 1
ATOM 2857 C CA . ASP A 1 394 ? -34.002 -6.934 44.721 1.00 73.38 394 ASP A CA 1
ATOM 2858 C C . ASP A 1 394 ? -32.662 -6.617 45.399 1.00 73.38 394 ASP A C 1
ATOM 2860 O O . ASP A 1 394 ? -31.618 -6.563 44.747 1.00 73.38 394 ASP A O 1
ATOM 2864 N N . VAL A 1 395 ? -32.678 -6.388 46.716 1.00 67.00 395 VAL A N 1
ATOM 2865 C CA . VAL A 1 395 ? -31.465 -6.069 47.489 1.00 67.00 395 VAL A CA 1
ATOM 2866 C C . VAL A 1 395 ? -30.675 -7.352 47.738 1.00 67.00 395 VAL A C 1
ATOM 2868 O O . VAL A 1 395 ? -31.138 -8.244 48.443 1.00 67.00 395 VAL A O 1
ATOM 2871 N N . ILE A 1 396 ? -29.468 -7.432 47.179 1.00 68.19 396 ILE A N 1
ATOM 2872 C CA . ILE A 1 396 ? -28.606 -8.618 47.275 1.00 68.19 396 ILE A CA 1
ATOM 2873 C C . ILE A 1 396 ? -27.678 -8.516 48.488 1.00 68.19 396 ILE A C 1
ATOM 2875 O O . ILE A 1 396 ? -27.454 -9.492 49.209 1.00 68.19 396 ILE A O 1
ATOM 2879 N N . VAL A 1 397 ? -27.137 -7.318 48.718 1.00 67.25 397 VAL A N 1
ATOM 2880 C CA . VAL A 1 397 ? -26.158 -7.052 49.774 1.00 67.25 397 VAL A CA 1
ATOM 2881 C C . VAL A 1 397 ? -26.582 -5.817 50.552 1.00 67.25 397 VAL A C 1
ATOM 2883 O O . VAL A 1 397 ? -26.826 -4.763 49.958 1.00 67.25 397 VAL A O 1
ATOM 2886 N N . ARG A 1 398 ? -26.629 -5.949 51.880 1.00 65.25 398 ARG A N 1
ATOM 2887 C CA . ARG A 1 398 ? -26.830 -4.841 52.816 1.00 65.25 398 ARG A CA 1
ATOM 2888 C C . ARG A 1 398 ? -25.609 -4.737 53.729 1.00 65.25 398 ARG A C 1
ATOM 2890 O O . ARG A 1 398 ? -25.214 -5.729 54.349 1.00 65.25 398 ARG A O 1
ATOM 2897 N N . TYR A 1 399 ? -25.004 -3.554 53.801 1.00 64.62 399 TYR A N 1
ATOM 2898 C CA . TYR A 1 399 ? -23.906 -3.285 54.739 1.00 64.62 399 TYR A CA 1
ATOM 2899 C C . TYR A 1 399 ? -24.453 -2.823 56.097 1.00 64.62 399 TYR A C 1
ATOM 2901 O O . TYR A 1 399 ? -25.580 -2.335 56.182 1.00 64.62 399 TYR A O 1
ATOM 2909 N N . ASP A 1 400 ? -23.660 -2.970 57.160 1.00 65.56 400 ASP A N 1
ATOM 2910 C CA . ASP A 1 400 ? -23.980 -2.396 58.471 1.00 65.56 400 ASP A CA 1
ATOM 2911 C C . ASP A 1 400 ? -23.954 -0.856 58.409 1.00 65.56 400 ASP A C 1
ATOM 2913 O O . ASP A 1 400 ? -22.892 -0.236 58.309 1.00 65.56 400 ASP A O 1
ATOM 2917 N N . THR A 1 401 ? -25.134 -0.231 58.433 1.00 70.38 401 THR A N 1
ATOM 2918 C CA . THR A 1 401 ? -25.289 1.229 58.370 1.00 70.38 401 THR A CA 1
ATOM 2919 C C . THR A 1 401 ? -25.131 1.898 59.732 1.00 70.38 401 THR A C 1
ATOM 2921 O O . THR A 1 401 ? -25.001 3.117 59.789 1.00 70.38 401 THR A O 1
ATOM 2924 N N . ALA A 1 402 ? -25.057 1.142 60.838 1.00 72.75 402 ALA A N 1
ATOM 2925 C CA . ALA A 1 402 ? -25.138 1.709 62.184 1.00 72.75 402 ALA A CA 1
ATOM 2926 C C . ALA A 1 402 ? -24.014 2.715 62.500 1.00 72.75 402 ALA A C 1
ATOM 2928 O O . ALA A 1 402 ? -24.206 3.643 63.287 1.00 72.75 402 ALA A O 1
ATOM 2929 N N . SER A 1 403 ? -22.826 2.549 61.912 1.00 73.25 403 SER A N 1
ATOM 2930 C CA . SER A 1 403 ? -21.714 3.499 62.065 1.00 73.25 403 SER A CA 1
ATOM 2931 C C . SER A 1 403 ? -21.905 4.770 61.226 1.00 73.25 403 SER A C 1
ATOM 2933 O O . SER A 1 403 ? -21.665 5.867 61.734 1.00 73.25 403 SER A O 1
ATOM 2935 N N . LEU A 1 404 ? -22.387 4.632 59.988 1.00 75.12 404 LEU A N 1
ATOM 2936 C CA . LEU A 1 404 ? -22.699 5.733 59.072 1.00 75.12 404 LEU A CA 1
ATOM 2937 C C . LEU A 1 404 ? -23.881 6.565 59.572 1.00 75.12 404 LEU A C 1
ATOM 2939 O O . LEU A 1 404 ? -23.791 7.790 59.598 1.00 75.12 404 LEU A O 1
ATOM 2943 N N . ASP A 1 405 ? -24.936 5.917 60.060 1.00 76.62 405 ASP A N 1
ATOM 2944 C CA . ASP A 1 405 ? -26.110 6.579 60.627 1.00 76.62 405 ASP A CA 1
ATOM 2945 C C . ASP A 1 405 ? -25.728 7.421 61.855 1.00 76.62 405 ASP A C 1
ATOM 2947 O O . ASP A 1 405 ? -26.122 8.585 61.967 1.00 76.62 405 ASP A O 1
ATOM 2951 N N . ARG A 1 406 ? -24.867 6.887 62.740 1.00 81.44 406 ARG A N 1
ATOM 2952 C CA . ARG A 1 406 ? -24.302 7.650 63.870 1.00 81.44 406 ARG A CA 1
ATOM 2953 C C . ARG A 1 406 ? -23.455 8.835 63.405 1.00 81.44 406 ARG A C 1
ATOM 2955 O O . ARG A 1 406 ? -23.515 9.901 64.018 1.00 81.44 406 ARG A O 1
ATOM 2962 N N . HIS A 1 407 ? -22.677 8.673 62.335 1.00 82.50 407 HIS A N 1
ATOM 2963 C CA . HIS A 1 407 ? -21.853 9.752 61.791 1.00 82.50 407 HIS A CA 1
ATOM 2964 C C . HIS A 1 407 ? -22.705 10.874 61.180 1.00 82.50 407 HIS A C 1
ATOM 2966 O O . HIS A 1 407 ? -22.487 12.044 61.491 1.00 82.50 407 HIS A O 1
ATOM 2972 N N . ILE A 1 408 ? -23.722 10.529 60.384 1.00 83.75 408 ILE A N 1
ATOM 2973 C CA . ILE A 1 408 ? -24.671 11.485 59.796 1.00 83.75 408 ILE A CA 1
ATOM 2974 C C . ILE A 1 408 ? -25.435 12.225 60.899 1.00 83.75 408 ILE A C 1
ATOM 2976 O O . ILE A 1 408 ? -25.559 13.448 60.839 1.00 83.75 408 ILE A O 1
ATOM 2980 N N . ALA A 1 409 ? -25.899 11.516 61.934 1.00 83.19 409 ALA A N 1
ATOM 2981 C CA . ALA A 1 409 ? -26.567 12.132 63.079 1.00 83.19 409 ALA A CA 1
ATOM 2982 C C . ALA A 1 409 ? -25.653 13.131 63.812 1.00 83.19 409 ALA A C 1
ATOM 2984 O O . ALA A 1 409 ? -26.088 14.232 64.150 1.00 83.19 409 ALA A O 1
ATOM 2985 N N . SER A 1 410 ? -24.373 12.789 63.998 1.00 89.88 410 SER A N 1
ATOM 2986 C CA . SER A 1 410 ? -23.383 13.688 64.601 1.00 89.88 410 SER A CA 1
ATOM 2987 C C . SER A 1 410 ? -23.135 14.940 63.751 1.00 89.88 410 SER A C 1
ATOM 2989 O O . SER A 1 410 ? -23.132 16.046 64.293 1.00 89.88 410 SER A O 1
ATOM 2991 N N . LEU A 1 411 ? -22.999 14.797 62.428 1.00 88.81 411 LEU A N 1
ATOM 2992 C CA . LEU A 1 411 ? -22.830 15.933 61.513 1.00 88.81 411 LEU A CA 1
ATOM 2993 C C . LEU A 1 411 ? -24.065 16.845 61.493 1.00 88.81 411 LEU A C 1
ATOM 2995 O O . LEU A 1 411 ? -23.925 18.067 61.511 1.00 88.81 411 LEU A O 1
ATOM 2999 N N . LYS A 1 412 ? -25.276 16.271 61.508 1.00 90.38 412 LYS A N 1
ATOM 3000 C CA . LYS A 1 412 ? -26.530 17.038 61.593 1.00 90.38 412 LYS A CA 1
ATOM 3001 C C . LYS A 1 412 ? -26.623 17.823 62.902 1.00 90.38 412 LYS A C 1
ATOM 3003 O O . LYS A 1 412 ? -26.949 19.006 62.871 1.00 90.38 412 LYS A O 1
ATOM 3008 N N . ALA A 1 413 ? -26.246 17.215 64.028 1.00 89.75 413 ALA A N 1
ATOM 3009 C CA . ALA A 1 413 ? -26.198 17.904 65.319 1.00 89.75 413 ALA A CA 1
ATOM 3010 C C . ALA A 1 413 ? -25.183 19.068 65.333 1.00 89.75 413 ALA A C 1
ATOM 3012 O O . ALA A 1 413 ? -25.472 20.138 65.877 1.00 89.75 413 ALA A O 1
ATOM 3013 N N . GLN A 1 414 ? -24.015 18.900 64.699 1.00 90.19 414 GLN A N 1
ATOM 3014 C CA . GLN A 1 414 ? -23.027 19.977 64.536 1.00 90.19 414 GLN A CA 1
ATOM 3015 C C . GLN A 1 414 ? -23.571 21.119 63.667 1.00 90.19 414 GLN A C 1
ATOM 3017 O O . GLN A 1 414 ? -23.469 22.283 64.054 1.00 90.19 414 GLN A O 1
ATOM 3022 N N . ALA A 1 415 ? -24.219 20.797 62.544 1.00 88.19 415 ALA A N 1
ATOM 3023 C CA . ALA A 1 415 ? -24.811 21.788 61.647 1.00 88.19 415 ALA A CA 1
ATOM 3024 C C . ALA A 1 415 ? -25.937 22.589 62.321 1.00 88.19 415 ALA A C 1
ATOM 3026 O O . ALA A 1 415 ? -26.014 23.808 62.165 1.00 88.19 415 ALA A O 1
ATOM 3027 N N . GLU A 1 416 ? -26.789 21.934 63.115 1.00 89.12 416 GLU A N 1
ATOM 3028 C CA . GLU A 1 416 ? -27.810 22.627 63.908 1.00 89.12 416 GLU A CA 1
ATOM 3029 C C . GLU A 1 416 ? -27.199 23.561 64.954 1.00 89.12 416 GLU A C 1
ATOM 3031 O O . GLU A 1 416 ? -27.696 24.670 65.155 1.00 89.12 416 GLU A O 1
ATOM 3036 N N . THR A 1 417 ? -26.113 23.139 65.604 1.00 91.19 417 THR A N 1
ATOM 3037 C CA . THR A 1 417 ? -25.418 23.956 66.606 1.00 91.19 417 THR A CA 1
ATOM 3038 C C . THR A 1 417 ? -24.813 25.207 65.966 1.00 91.19 417 THR A C 1
ATOM 3040 O O . THR A 1 417 ? -25.059 26.315 66.448 1.00 91.19 417 THR A O 1
ATOM 3043 N N . ALA A 1 418 ? -24.114 25.053 64.837 1.00 86.88 418 ALA A N 1
ATOM 3044 C CA . ALA A 1 418 ? -23.559 26.168 64.069 1.00 86.88 418 ALA A CA 1
ATOM 3045 C C . ALA A 1 418 ? -24.659 27.129 63.582 1.00 86.88 418 ALA A C 1
ATOM 3047 O O . ALA A 1 418 ? -24.525 28.350 63.683 1.00 86.88 418 ALA A O 1
ATOM 3048 N N . ARG A 1 419 ? -25.806 26.595 63.138 1.00 90.62 419 ARG A N 1
ATOM 3049 C CA . ARG A 1 419 ? -26.961 27.404 62.720 1.00 90.62 419 ARG A CA 1
ATOM 3050 C C . ARG A 1 419 ? -27.544 28.230 63.870 1.00 90.62 419 ARG A C 1
ATOM 3052 O O . ARG A 1 419 ? -27.839 29.406 63.674 1.00 90.62 419 ARG A O 1
ATOM 3059 N N . ARG A 1 420 ? -27.678 27.652 65.069 1.00 91.50 420 ARG A N 1
ATOM 3060 C CA . ARG A 1 420 ? -28.151 28.386 66.259 1.00 91.50 420 ARG A CA 1
ATOM 3061 C C . ARG A 1 420 ? -27.181 29.499 66.661 1.00 91.50 420 ARG A C 1
ATOM 3063 O O . ARG A 1 420 ? -27.630 30.598 66.976 1.00 91.50 420 ARG A O 1
ATOM 3070 N N . GLN A 1 421 ? -25.872 29.246 66.599 1.00 90.62 421 GLN A N 1
ATOM 3071 C CA . GLN A 1 421 ? -24.850 30.267 66.857 1.00 90.62 421 GLN A CA 1
ATOM 3072 C C . GLN A 1 421 ? -24.917 31.405 65.834 1.00 90.62 421 GLN A C 1
ATOM 3074 O O . GLN A 1 421 ? -24.901 32.573 66.213 1.00 90.62 421 GLN A O 1
ATOM 3079 N N . LEU A 1 422 ? -25.071 31.078 64.549 1.00 91.00 422 LEU A N 1
ATOM 3080 C CA . LEU A 1 422 ? -25.230 32.071 63.491 1.00 91.00 422 LEU A CA 1
ATOM 3081 C C . LEU A 1 422 ? -26.466 32.951 63.719 1.00 91.00 422 LEU A C 1
ATOM 3083 O O . LEU A 1 422 ? -26.392 34.169 63.571 1.00 91.00 422 LEU A O 1
ATOM 3087 N N . GLU A 1 423 ? -27.600 32.358 64.095 1.00 89.88 423 GLU A N 1
ATOM 3088 C CA . GLU A 1 423 ? -28.817 33.113 64.408 1.00 89.88 423 GLU A CA 1
ATOM 3089 C C . GLU A 1 423 ? -28.643 34.020 65.631 1.00 89.88 423 GLU A C 1
ATOM 3091 O O . GLU A 1 423 ? -29.129 35.150 65.615 1.00 89.88 423 GLU A O 1
ATOM 3096 N N . GLN A 1 424 ? -27.930 33.568 66.665 1.00 91.81 424 GLN A N 1
ATOM 3097 C CA . GLN A 1 424 ? -27.623 34.382 67.842 1.00 91.81 424 GLN A CA 1
ATOM 3098 C C . GLN A 1 424 ? -26.746 35.590 67.478 1.00 91.81 424 GLN A C 1
ATOM 3100 O O . GLN A 1 424 ? -27.116 36.721 67.789 1.00 91.81 424 GLN A O 1
ATOM 3105 N N . VAL A 1 425 ? -25.645 35.365 66.753 1.00 90.62 425 VAL A N 1
ATOM 3106 C CA . VAL A 1 425 ? -24.720 36.430 66.322 1.00 90.62 425 VAL A CA 1
ATOM 3107 C C . VAL A 1 425 ? -25.415 37.410 65.372 1.00 90.62 425 VAL A C 1
ATOM 3109 O O . VAL A 1 425 ? -25.223 38.617 65.481 1.00 90.62 425 VAL A O 1
ATOM 3112 N N . ARG A 1 426 ? -26.290 36.930 64.477 1.00 90.31 426 ARG A N 1
ATOM 3113 C CA . ARG A 1 426 ? -27.093 37.802 63.600 1.00 90.31 426 ARG A CA 1
ATOM 3114 C C . ARG A 1 426 ? -28.061 38.690 64.375 1.00 90.31 426 ARG A C 1
ATOM 3116 O O . ARG A 1 426 ? -28.220 39.852 64.015 1.00 90.31 426 ARG A O 1
ATOM 3123 N N . ARG A 1 427 ? -28.710 38.166 65.421 1.00 89.50 427 ARG A N 1
ATOM 3124 C CA . ARG A 1 427 ? -29.594 38.969 66.286 1.00 89.50 427 ARG A CA 1
ATOM 3125 C C . ARG A 1 427 ? -28.805 40.035 67.043 1.00 89.50 427 ARG A C 1
ATOM 3127 O O . ARG A 1 427 ? -29.264 41.169 67.130 1.00 89.50 427 ARG A O 1
ATOM 3134 N N . GLU A 1 428 ? -27.620 39.688 67.539 1.00 87.50 428 GLU A N 1
ATOM 3135 C CA . GLU A 1 428 ? -26.727 40.623 68.228 1.00 87.50 428 GLU A CA 1
ATOM 3136 C C . GLU A 1 428 ? -26.233 41.729 67.284 1.00 87.50 428 GLU A C 1
ATOM 3138 O O . GLU A 1 428 ? -26.388 42.912 67.590 1.00 87.50 428 GLU A O 1
ATOM 3143 N N . ALA A 1 429 ? -25.768 41.368 66.084 1.00 86.12 429 ALA A N 1
ATOM 3144 C CA . ALA A 1 429 ? -25.380 42.327 65.050 1.00 86.12 429 ALA A CA 1
ATOM 3145 C C . ALA A 1 429 ? -26.543 43.257 64.657 1.00 86.12 429 ALA A C 1
ATOM 3147 O O . ALA A 1 429 ? -26.361 44.469 64.568 1.00 86.12 429 ALA A O 1
ATOM 3148 N N . ALA A 1 430 ? -27.758 42.717 64.500 1.00 84.62 430 ALA A N 1
ATOM 3149 C CA . ALA A 1 430 ? -28.948 43.510 64.189 1.00 84.62 430 ALA A CA 1
ATOM 3150 C C . ALA A 1 430 ? -29.323 44.493 65.313 1.00 84.62 430 ALA A C 1
ATOM 3152 O O . ALA A 1 430 ? -29.776 45.599 65.027 1.00 84.62 430 ALA A O 1
ATOM 3153 N N . SER A 1 431 ? -29.108 44.121 66.581 1.00 84.12 431 SER A N 1
ATOM 3154 C CA . SER A 1 431 ? -29.350 45.017 67.720 1.00 84.12 431 SER A CA 1
ATOM 3155 C C . SER A 1 431 ? -28.349 46.177 67.797 1.00 84.12 431 SER A C 1
ATOM 3157 O O . SER A 1 431 ? -28.722 47.278 68.194 1.00 84.12 431 SER A O 1
ATOM 3159 N N . LEU A 1 432 ? -27.103 45.953 67.363 1.00 80.75 432 LEU A N 1
ATOM 3160 C CA . LEU A 1 432 ? -26.023 46.947 67.378 1.00 80.75 432 LEU A CA 1
ATOM 3161 C C . LEU A 1 432 ? -26.016 47.848 66.138 1.00 80.75 432 LEU A C 1
ATOM 3163 O O . LEU A 1 432 ? -25.530 48.976 66.201 1.00 80.75 432 LEU A O 1
ATOM 3167 N N . ALA A 1 433 ? -26.585 47.392 65.019 1.00 77.25 433 ALA A N 1
ATOM 3168 C CA . ALA A 1 433 ? -26.662 48.172 63.786 1.00 77.25 433 ALA A CA 1
ATOM 3169 C C . ALA A 1 433 ? -27.381 49.523 63.979 1.00 77.25 433 ALA A C 1
ATOM 3171 O O . ALA A 1 433 ? -27.002 50.507 63.352 1.00 77.25 433 ALA A O 1
ATOM 3172 N N . GLY A 1 434 ? -28.367 49.593 64.883 1.00 75.31 434 GLY A N 1
ATOM 3173 C CA . GLY A 1 434 ? -29.100 50.829 65.180 1.00 75.31 434 GLY A CA 1
ATOM 3174 C C . GLY A 1 434 ? -28.330 51.860 66.019 1.00 75.31 434 GLY A C 1
ATOM 3175 O O . GLY A 1 434 ? -28.634 53.045 65.932 1.00 75.31 434 GLY A O 1
ATOM 3176 N N . THR A 1 435 ? -27.337 51.451 66.820 1.00 72.00 435 THR A N 1
ATOM 3177 C CA . THR A 1 435 ? -26.532 52.361 67.670 1.00 72.00 435 THR A CA 1
ATOM 3178 C C . THR A 1 435 ? -25.160 52.689 67.070 1.00 72.00 435 THR A C 1
ATOM 3180 O O . THR A 1 435 ? -24.550 53.707 67.422 1.00 72.00 435 THR A O 1
ATOM 3183 N N . ALA A 1 436 ? -24.700 51.870 66.117 1.00 63.75 436 ALA A N 1
ATOM 3184 C CA . ALA A 1 436 ? -23.399 51.973 65.457 1.00 63.75 436 ALA A CA 1
ATOM 3185 C C . ALA A 1 436 ? -23.195 53.248 64.617 1.00 63.75 436 ALA A C 1
ATOM 3187 O O . ALA A 1 436 ? -22.048 53.626 64.373 1.00 63.75 436 ALA A O 1
ATOM 3188 N N . GLU A 1 437 ? -24.263 53.942 64.208 1.00 64.94 437 GLU A N 1
ATOM 3189 C CA . GLU A 1 437 ? -24.157 55.236 63.510 1.00 64.94 437 GLU A CA 1
ATOM 3190 C C . GLU A 1 437 ? -23.649 56.360 64.427 1.00 64.94 437 GLU A C 1
ATOM 3192 O O . GLU A 1 437 ? -22.967 57.279 63.975 1.00 64.94 437 GLU A O 1
ATOM 3197 N N . THR A 1 438 ? -23.927 56.265 65.729 1.00 69.06 438 THR A N 1
ATOM 3198 C CA . THR A 1 438 ? -23.599 57.296 66.726 1.00 69.06 438 THR A CA 1
ATOM 3199 C C . THR A 1 438 ? -22.331 57.020 67.532 1.00 69.06 438 THR A C 1
ATOM 3201 O O . THR A 1 438 ? -21.736 57.960 68.058 1.00 69.06 438 THR A O 1
ATOM 3204 N N . GLN A 1 439 ? -21.888 55.762 67.651 1.00 77.00 439 GLN A N 1
ATOM 3205 C CA . GLN A 1 439 ? -20.744 55.388 68.492 1.00 77.00 439 GLN A CA 1
ATOM 3206 C C . GLN A 1 439 ? -19.673 54.615 67.710 1.00 77.00 439 GLN A C 1
ATOM 3208 O O . GLN A 1 439 ? -19.900 53.511 67.219 1.00 77.00 439 GLN A O 1
ATOM 3213 N N . ALA A 1 440 ? -18.449 55.153 67.668 1.00 72.19 440 ALA A N 1
ATOM 3214 C CA . ALA A 1 440 ? -17.315 54.512 66.991 1.00 72.19 440 ALA A CA 1
ATOM 3215 C C . ALA A 1 440 ? -16.939 53.137 67.589 1.00 72.19 440 ALA A C 1
ATOM 3217 O O . ALA A 1 440 ? -16.443 52.267 66.873 1.00 72.19 440 ALA A O 1
ATOM 3218 N N . ALA A 1 441 ? -17.198 52.921 68.885 1.00 73.25 441 ALA A N 1
ATOM 3219 C CA . ALA A 1 441 ? -16.974 51.636 69.552 1.00 73.25 441 ALA A CA 1
ATOM 3220 C C . ALA A 1 441 ? -17.922 50.534 69.039 1.00 73.25 441 ALA A C 1
ATOM 3222 O O . ALA A 1 441 ? -17.490 49.398 68.833 1.00 73.25 441 ALA A O 1
ATOM 3223 N N . ASP A 1 442 ? -19.182 50.880 68.768 1.00 76.44 442 ASP A N 1
ATOM 3224 C CA . ASP A 1 442 ? -20.189 49.950 68.251 1.00 76.44 442 ASP A CA 1
ATOM 3225 C C . ASP A 1 442 ? -19.927 49.595 66.783 1.00 76.44 442 ASP A C 1
ATOM 3227 O O . ASP A 1 442 ? -20.112 48.446 66.390 1.00 76.44 442 ASP A O 1
ATOM 3231 N N . LYS A 1 443 ? -19.374 50.526 65.992 1.00 79.38 443 LYS A N 1
ATOM 3232 C CA . LYS A 1 443 ? -18.936 50.260 64.611 1.00 79.38 443 LYS A CA 1
ATOM 3233 C C . LYS A 1 443 ? -17.840 49.188 64.535 1.00 79.38 443 LYS A C 1
ATOM 3235 O O . LYS A 1 443 ? -17.903 48.297 63.690 1.00 79.38 443 LYS A O 1
ATOM 3240 N N . THR A 1 444 ? -16.854 49.239 65.433 1.00 80.94 444 THR A N 1
ATOM 3241 C CA . THR A 1 444 ? -15.782 48.228 65.503 1.00 80.94 444 THR A CA 1
ATOM 3242 C C . THR A 1 444 ? -16.318 46.864 65.948 1.00 80.94 444 THR A C 1
ATOM 3244 O O . THR A 1 444 ? -15.919 45.836 65.402 1.00 80.94 444 THR A O 1
ATOM 3247 N N . ARG A 1 445 ? -17.264 46.836 66.900 1.00 83.69 445 ARG A N 1
ATOM 3248 C CA . ARG A 1 445 ? -17.940 45.599 67.332 1.00 83.69 445 ARG A CA 1
ATOM 3249 C C . ARG A 1 445 ? -18.795 44.993 66.221 1.00 83.69 445 ARG A C 1
ATOM 3251 O O . ARG A 1 445 ? -18.721 43.786 66.006 1.00 83.69 445 ARG A O 1
ATOM 3258 N N . LEU A 1 446 ? -19.535 45.812 65.477 1.00 85.19 446 LEU A N 1
ATOM 3259 C CA . LEU A 1 446 ? -20.338 45.363 64.341 1.00 85.19 446 LEU A CA 1
ATOM 3260 C C . LEU A 1 446 ? -19.460 44.685 63.279 1.00 85.19 446 LEU A C 1
ATOM 3262 O O . LEU A 1 446 ? -19.760 43.565 62.880 1.00 85.19 446 LEU A O 1
ATOM 3266 N N . ALA A 1 447 ? -18.320 45.288 62.925 1.00 84.69 447 ALA A N 1
ATOM 3267 C CA . ALA A 1 447 ? -17.375 44.699 61.973 1.00 84.69 447 ALA A CA 1
ATOM 3268 C C . ALA A 1 447 ? -16.829 43.331 62.441 1.00 84.69 447 ALA A C 1
ATOM 3270 O O . ALA A 1 447 ? -16.690 42.407 61.640 1.00 84.69 447 ALA A O 1
ATOM 3271 N N . SER A 1 448 ? -16.559 43.166 63.745 1.00 85.94 448 SER A N 1
ATOM 3272 C CA . SER A 1 448 ? -16.149 41.863 64.297 1.00 85.94 448 SER A CA 1
ATOM 3273 C C . SER A 1 448 ? -17.259 40.807 64.248 1.00 85.94 448 SER A C 1
ATOM 3275 O O . SER A 1 448 ? -16.984 39.635 63.987 1.00 85.94 448 SER A O 1
ATOM 3277 N N . LEU A 1 449 ? -18.518 41.214 64.448 1.00 88.88 449 LEU A N 1
ATOM 3278 C CA . LEU A 1 449 ? -19.673 40.319 64.373 1.00 88.88 449 LEU A CA 1
ATOM 3279 C C . LEU A 1 449 ? -19.979 39.927 62.923 1.00 88.88 449 LEU A C 1
ATOM 3281 O O . LEU A 1 449 ? -20.300 38.771 62.670 1.00 88.88 449 LEU A O 1
ATOM 3285 N N . GLU A 1 450 ? -19.822 40.843 61.966 1.00 88.44 450 GLU A N 1
ATOM 3286 C CA . GLU A 1 450 ? -19.946 40.562 60.530 1.00 88.44 450 GLU A CA 1
ATOM 3287 C C . GLU A 1 450 ? -18.901 39.548 60.052 1.00 88.44 450 GLU A C 1
ATOM 3289 O O . GLU A 1 450 ? -19.248 38.589 59.358 1.00 88.44 450 GLU A O 1
ATOM 3294 N N . LEU A 1 451 ? -17.643 39.692 60.487 1.00 89.69 451 LEU A N 1
ATOM 3295 C CA . LEU A 1 451 ? -16.601 38.695 60.222 1.00 89.69 451 LEU A CA 1
ATOM 3296 C C . LEU A 1 451 ? -17.001 37.323 60.792 1.00 89.69 451 LEU A C 1
ATOM 3298 O O . LEU A 1 451 ? -16.917 36.309 60.099 1.00 89.69 451 LEU A O 1
ATOM 3302 N N . ARG A 1 452 ? -17.512 37.298 62.031 1.00 89.62 452 ARG A N 1
ATOM 3303 C CA . ARG A 1 452 ? -17.951 36.065 62.699 1.00 89.62 452 ARG A CA 1
ATOM 3304 C C . ARG A 1 452 ? -19.159 35.413 62.022 1.00 89.62 452 ARG A C 1
ATOM 3306 O O . ARG A 1 452 ? -19.246 34.186 61.979 1.00 89.62 452 ARG A O 1
ATOM 3313 N N . ILE A 1 453 ? -20.077 36.211 61.475 1.00 90.19 453 ILE A N 1
ATOM 3314 C CA . ILE A 1 453 ? -21.191 35.738 60.640 1.00 90.19 453 ILE A CA 1
ATOM 3315 C C . ILE A 1 453 ? -20.642 35.034 59.397 1.00 90.19 453 ILE A C 1
ATOM 3317 O O . ILE A 1 453 ? -21.089 33.929 59.099 1.00 90.19 453 ILE A O 1
ATOM 3321 N N . GLY A 1 454 ? -19.653 35.627 58.720 1.00 84.12 454 GLY A N 1
ATOM 3322 C CA . GLY A 1 454 ? -19.004 35.022 57.555 1.00 84.12 454 GLY A CA 1
ATOM 3323 C C . GLY A 1 454 ? -18.325 33.684 57.874 1.00 84.12 454 GLY A C 1
ATOM 3324 O O . GLY A 1 454 ? -18.520 32.706 57.151 1.00 84.12 454 GLY A O 1
ATOM 3325 N N . GLU A 1 455 ? -17.598 33.604 58.993 1.00 89.06 455 GLU A N 1
ATOM 3326 C CA . GLU A 1 455 ? -16.973 32.357 59.464 1.00 89.06 455 GLU A CA 1
ATOM 3327 C C . GLU A 1 455 ? -18.016 31.254 59.700 1.00 89.06 455 GLU A C 1
ATOM 3329 O O . GLU A 1 455 ? -17.913 30.171 59.120 1.00 89.06 455 GLU A O 1
ATOM 3334 N N . LEU A 1 456 ? -19.065 31.545 60.479 1.00 87.88 456 LEU A N 1
ATOM 3335 C CA . LEU A 1 456 ? -20.124 30.581 60.803 1.00 87.88 456 LEU A CA 1
ATOM 3336 C C . LEU A 1 456 ? -20.945 30.161 59.572 1.00 87.88 456 LEU A C 1
ATOM 3338 O O . LEU A 1 456 ? -21.417 29.026 59.503 1.00 87.88 456 LEU A O 1
ATOM 3342 N N . GLN A 1 457 ? -21.112 31.047 58.585 1.00 88.19 457 GLN A N 1
ATOM 3343 C CA . GLN A 1 457 ? -21.732 30.694 57.304 1.00 88.19 457 GLN A CA 1
ATOM 3344 C C . GLN A 1 457 ? -20.880 29.690 56.523 1.00 88.19 457 GLN A C 1
ATOM 3346 O O . GLN A 1 457 ? -21.409 28.673 56.074 1.00 88.19 457 GLN A O 1
ATOM 3351 N N . SER A 1 458 ? -19.571 29.937 56.412 1.00 87.62 458 SER A N 1
ATOM 3352 C CA . SER A 1 458 ? -18.651 29.031 55.713 1.00 87.62 458 SER A CA 1
ATOM 3353 C C . SER A 1 458 ? -18.571 27.650 56.379 1.00 87.62 458 SER A C 1
ATOM 3355 O O . SER A 1 458 ? -18.564 26.622 55.700 1.00 87.62 458 SER A O 1
ATOM 3357 N N . GLU A 1 459 ? -18.604 27.608 57.715 1.00 88.56 459 GLU A N 1
ATOM 3358 C CA . GLU A 1 459 ? -18.649 26.366 58.489 1.00 88.56 459 GLU A CA 1
ATOM 3359 C C . GLU A 1 459 ? -19.961 25.599 58.249 1.00 88.56 459 GLU A C 1
ATOM 3361 O O . GLU A 1 459 ? -19.949 24.380 58.053 1.00 88.56 459 GLU A O 1
ATOM 3366 N N . GLY A 1 460 ? -21.094 26.308 58.181 1.00 86.56 460 GLY A N 1
ATOM 3367 C CA . GLY A 1 460 ? -22.393 25.723 57.847 1.00 86.56 460 GLY A CA 1
ATOM 3368 C C . GLY A 1 460 ? -22.428 25.084 56.453 1.00 86.56 460 GLY A C 1
ATOM 3369 O O . GLY A 1 460 ? -22.915 23.961 56.301 1.00 86.56 460 GLY A O 1
ATOM 3370 N N . GLU A 1 461 ? -21.874 25.756 55.442 1.00 87.75 461 GLU A N 1
ATOM 3371 C CA . GLU A 1 461 ? -21.767 25.227 54.074 1.00 87.75 461 GLU A CA 1
ATOM 3372 C C . GLU A 1 461 ? -20.850 23.998 54.000 1.00 87.75 461 GLU A C 1
ATOM 3374 O O . GLU A 1 461 ? -21.186 22.997 53.354 1.00 87.75 461 GLU A O 1
ATOM 3379 N N . PHE A 1 462 ? -19.726 24.026 54.721 1.00 88.69 462 PHE A N 1
ATOM 3380 C CA . PHE A 1 462 ? -18.815 22.889 54.826 1.00 88.69 462 PHE A CA 1
ATOM 3381 C C . PHE A 1 462 ? -19.497 21.661 55.449 1.00 88.69 462 PHE A C 1
ATOM 3383 O O . PHE A 1 462 ? -19.424 20.558 54.896 1.00 88.69 462 PHE A O 1
ATOM 3390 N N . LEU A 1 463 ? -20.210 21.843 56.566 1.00 87.88 463 LEU A N 1
ATOM 3391 C CA . LEU A 1 463 ? -20.959 20.767 57.221 1.00 87.88 463 LEU A CA 1
ATOM 3392 C C . LEU A 1 463 ? -22.067 20.216 56.316 1.00 87.88 463 LEU A C 1
ATOM 3394 O O . LEU A 1 463 ? -22.244 19.000 56.241 1.00 87.88 463 LEU A O 1
ATOM 3398 N N . HIS A 1 464 ? -22.760 21.078 55.569 1.00 88.12 464 HIS A N 1
ATOM 3399 C CA . HIS A 1 464 ? -23.787 20.653 54.620 1.00 88.12 464 HIS A CA 1
ATOM 3400 C C . HIS A 1 464 ? -23.215 19.779 53.492 1.00 88.12 464 HIS A C 1
ATOM 3402 O O . HIS A 1 464 ? -23.756 18.711 53.199 1.00 88.12 464 HIS A O 1
ATOM 3408 N N . SER A 1 465 ? -22.073 20.171 52.916 1.00 85.44 465 SER A N 1
ATOM 3409 C CA . SER A 1 465 ? -21.367 19.373 51.904 1.00 85.44 465 SER A CA 1
ATOM 3410 C C . SER A 1 465 ? -20.952 17.995 52.440 1.00 85.44 465 SER A C 1
ATOM 3412 O O . SER A 1 465 ? -21.121 16.976 51.762 1.00 85.44 465 SER A O 1
ATOM 3414 N N . ARG A 1 466 ? -20.486 17.927 53.697 1.00 87.81 466 ARG A N 1
ATOM 3415 C CA . ARG A 1 466 ? -20.135 16.657 54.355 1.00 87.81 466 ARG A CA 1
ATOM 3416 C C . ARG A 1 466 ? -21.344 15.766 54.623 1.00 87.81 466 ARG A C 1
ATOM 3418 O O . ARG A 1 466 ? -21.238 14.559 54.418 1.00 87.81 466 ARG A O 1
ATOM 3425 N N . ILE A 1 467 ? -22.478 16.337 55.032 1.00 86.25 467 ILE A N 1
ATOM 3426 C CA . ILE A 1 467 ? -23.738 15.593 55.191 1.00 86.25 467 ILE A CA 1
ATOM 3427 C C . ILE A 1 467 ? -24.162 15.005 53.841 1.00 86.25 467 ILE A C 1
ATOM 3429 O O . ILE A 1 467 ? -24.393 13.804 53.756 1.00 86.25 467 ILE A O 1
ATOM 3433 N N . ALA A 1 468 ? -24.160 15.802 52.769 1.00 78.69 468 ALA A N 1
ATOM 3434 C CA . ALA A 1 468 ? -24.524 15.336 51.430 1.00 78.69 468 ALA A CA 1
ATOM 3435 C C . ALA A 1 468 ? -23.561 14.265 50.875 1.00 78.69 468 ALA A C 1
ATOM 3437 O O . ALA A 1 468 ? -23.955 13.399 50.091 1.00 78.69 468 ALA A O 1
ATOM 3438 N N . ALA A 1 469 ? -22.279 14.306 51.246 1.00 77.62 469 ALA A N 1
ATOM 3439 C CA . ALA A 1 469 ? -21.325 13.247 50.920 1.00 77.62 469 ALA A CA 1
ATOM 3440 C C . ALA A 1 469 ? -21.626 11.950 51.693 1.00 77.62 469 ALA A C 1
ATOM 3442 O O . ALA A 1 469 ? -21.698 10.887 51.080 1.00 77.62 469 ALA A O 1
ATOM 3443 N N . ALA A 1 470 ? -21.872 12.045 53.002 1.00 79.25 470 ALA A N 1
ATOM 3444 C CA . ALA A 1 470 ? -22.193 10.896 53.848 1.00 79.25 470 ALA A CA 1
ATOM 3445 C C . ALA A 1 470 ? -23.552 10.259 53.496 1.00 79.25 470 ALA A C 1
ATOM 3447 O O . ALA A 1 470 ? -23.680 9.039 53.498 1.00 79.25 470 ALA A O 1
ATOM 3448 N N . GLU A 1 471 ? -24.559 11.053 53.121 1.00 79.94 471 GLU A N 1
ATOM 3449 C CA . GLU A 1 471 ? -25.866 10.554 52.668 1.00 79.94 471 GLU A CA 1
ATOM 3450 C C . GLU A 1 471 ? -25.778 9.847 51.306 1.00 79.94 471 GLU A C 1
ATOM 3452 O O . GLU A 1 471 ? -26.420 8.816 51.104 1.00 79.94 471 GLU A O 1
ATOM 3457 N N . ARG A 1 472 ? -24.932 10.331 50.382 1.00 75.69 472 ARG A N 1
ATOM 3458 C CA . ARG A 1 472 ? -24.627 9.602 49.136 1.00 75.69 472 ARG A CA 1
ATOM 3459 C C . ARG A 1 472 ? -23.915 8.281 49.410 1.00 75.69 472 ARG A C 1
ATOM 3461 O O . ARG A 1 472 ? -24.175 7.292 48.728 1.00 75.69 472 ARG A O 1
ATOM 3468 N N . GLU A 1 473 ? -23.049 8.249 50.416 1.00 70.38 473 GLU A N 1
ATOM 3469 C CA . GLU A 1 473 ? -22.388 7.019 50.845 1.00 70.38 473 GLU A CA 1
ATOM 3470 C C . GLU A 1 473 ? -23.374 6.021 51.478 1.00 70.38 473 GLU A C 1
ATOM 3472 O O . GLU A 1 473 ? -23.296 4.824 51.189 1.00 70.38 473 GLU A O 1
ATOM 3477 N N . LEU A 1 474 ? -24.346 6.509 52.258 1.00 75.69 474 LEU A N 1
ATOM 3478 C CA . LEU A 1 474 ? -25.454 5.710 52.788 1.00 75.69 474 LEU A CA 1
ATOM 3479 C C . LEU A 1 474 ? -26.354 5.174 51.662 1.00 75.69 474 LEU A C 1
ATOM 3481 O O . LEU A 1 474 ? -26.747 4.012 51.699 1.00 75.69 474 LEU A O 1
ATOM 3485 N N . ALA A 1 475 ? -26.632 5.961 50.621 1.00 68.00 475 ALA A N 1
ATOM 3486 C CA . ALA A 1 475 ? -27.395 5.496 49.459 1.00 68.00 475 ALA A CA 1
ATOM 3487 C C . ALA A 1 475 ? -26.673 4.376 48.682 1.00 68.00 475 ALA A C 1
ATOM 3489 O O . ALA A 1 475 ? -27.316 3.485 48.133 1.00 68.00 475 ALA A O 1
ATOM 3490 N N . GLY A 1 476 ? -25.335 4.373 48.687 1.00 65.31 476 GLY A N 1
ATOM 3491 C CA . GLY A 1 476 ? -24.508 3.288 48.149 1.00 65.31 476 GLY A CA 1
ATOM 3492 C C . GLY A 1 476 ? -24.377 2.065 49.070 1.00 65.31 476 GLY A C 1
ATOM 3493 O O . GLY A 1 476 ? -23.581 1.171 48.775 1.00 65.31 476 GLY A O 1
ATOM 3494 N N . SER A 1 477 ? -25.103 2.022 50.197 1.00 66.38 477 SER A N 1
ATOM 3495 C CA . SER A 1 477 ? -25.046 0.916 51.163 1.00 66.38 477 SER A CA 1
ATOM 3496 C C . SER A 1 477 ? -25.987 -0.266 50.845 1.00 66.38 477 SER A C 1
ATOM 3498 O O . SER A 1 477 ? -25.996 -1.282 51.546 1.00 66.38 477 SER A O 1
ATOM 3500 N N . GLU A 1 478 ? -26.749 -0.180 49.757 1.00 67.50 478 GLU A N 1
ATOM 3501 C CA . GLU A 1 478 ? -27.558 -1.288 49.254 1.00 67.50 478 GLU A CA 1
ATOM 3502 C C . GLU A 1 478 ? -27.176 -1.590 47.804 1.00 67.50 478 GLU A C 1
ATOM 3504 O O . GLU A 1 478 ? -27.238 -0.721 46.935 1.00 67.50 478 GLU A O 1
ATOM 3509 N N . VAL A 1 479 ? -26.791 -2.839 47.527 1.00 66.50 479 VAL A N 1
ATOM 3510 C CA . VAL A 1 479 ? -26.531 -3.303 46.157 1.00 66.50 479 VAL A CA 1
ATOM 3511 C C . VAL A 1 479 ? -27.744 -4.080 45.670 1.00 66.50 479 VAL A C 1
ATOM 3513 O O . VAL A 1 479 ? -28.130 -5.081 46.278 1.00 66.50 479 VAL A O 1
ATOM 3516 N N . ARG A 1 480 ? -28.344 -3.617 44.571 1.00 70.94 480 ARG A N 1
ATOM 3517 C CA . ARG A 1 480 ? -29.536 -4.221 43.963 1.00 70.94 480 ARG A CA 1
ATOM 3518 C C . ARG A 1 480 ? -29.187 -5.079 42.753 1.00 70.94 480 ARG A C 1
ATOM 3520 O O . ARG A 1 480 ? -28.212 -4.805 42.055 1.00 70.94 480 ARG A O 1
ATOM 3527 N N . ALA A 1 481 ? -30.005 -6.092 42.492 1.00 63.06 481 ALA A N 1
ATOM 3528 C CA . ALA A 1 481 ? -29.873 -6.962 41.333 1.00 63.06 481 ALA A CA 1
ATOM 3529 C C . ALA A 1 481 ? -30.081 -6.171 40.028 1.00 63.06 481 ALA A C 1
ATOM 3531 O O . ALA A 1 481 ? -31.154 -5.592 39.847 1.00 63.06 481 ALA A O 1
ATOM 3532 N N . PRO A 1 482 ? -29.103 -6.148 39.101 1.00 58.56 482 PRO A N 1
ATOM 3533 C CA . PRO A 1 482 ? -29.244 -5.424 37.838 1.00 58.56 482 PRO A CA 1
ATOM 3534 C C . PRO A 1 482 ? -30.180 -6.131 36.845 1.00 58.56 482 PRO A C 1
ATOM 3536 O O . PRO A 1 482 ? -30.720 -5.486 35.950 1.00 58.56 482 PRO A O 1
ATOM 3539 N N . VAL A 1 483 ? -30.372 -7.448 36.985 1.00 63.72 483 VAL A N 1
ATOM 3540 C CA . VAL A 1 483 ? -31.200 -8.289 36.107 1.00 63.72 483 VAL A CA 1
ATOM 3541 C C . VAL A 1 483 ? -31.902 -9.384 36.913 1.00 63.72 483 VAL A C 1
ATOM 3543 O O . VAL A 1 483 ? -31.392 -9.805 37.950 1.00 63.72 483 VAL A O 1
ATOM 3546 N N . SER A 1 484 ? -33.058 -9.848 36.432 1.00 65.00 484 SER A N 1
ATOM 3547 C CA . SER A 1 484 ? -33.755 -11.009 36.998 1.00 65.00 484 SER A CA 1
ATOM 3548 C C . SER A 1 484 ? -33.066 -12.309 36.570 1.00 65.00 484 SER A C 1
ATOM 3550 O O . SER A 1 484 ? -32.739 -12.456 35.392 1.00 65.00 484 SER A O 1
ATOM 3552 N N . GLY A 1 485 ? -32.870 -13.256 37.486 1.00 70.06 485 GLY A N 1
ATOM 3553 C CA . GLY A 1 485 ? -32.262 -14.555 37.184 1.00 70.06 485 GLY A CA 1
ATOM 3554 C C . GLY A 1 485 ? -31.988 -15.400 38.428 1.00 70.06 485 GLY A C 1
ATOM 3555 O O . GLY A 1 485 ? -32.303 -14.994 39.548 1.00 70.06 485 GLY A O 1
ATOM 3556 N N . ARG A 1 486 ? -31.390 -16.582 38.241 1.00 65.31 486 ARG A N 1
ATOM 3557 C CA . ARG A 1 486 ? -30.977 -17.466 39.346 1.00 65.31 486 ARG A CA 1
ATOM 3558 C C . ARG A 1 486 ? -29.505 -17.232 39.683 1.00 65.31 486 ARG A C 1
ATOM 3560 O O . ARG A 1 486 ? -28.677 -17.128 38.779 1.00 65.31 486 ARG A O 1
ATOM 3567 N N . VAL A 1 487 ? -29.169 -17.144 40.969 1.00 63.41 487 VAL A N 1
ATOM 3568 C CA . VAL A 1 487 ? -27.776 -17.010 41.428 1.00 63.41 487 VAL A CA 1
ATOM 3569 C C . VAL A 1 487 ? -27.062 -18.357 41.267 1.00 63.41 487 VAL A C 1
ATOM 3571 O O . VAL A 1 487 ? -27.442 -19.326 41.917 1.00 63.41 487 VAL A O 1
ATOM 3574 N N . VAL A 1 488 ? -26.058 -18.434 40.388 1.00 56.91 488 VAL A N 1
ATOM 3575 C CA . VAL A 1 488 ? -25.352 -19.685 40.013 1.00 56.91 488 VAL A CA 1
ATOM 3576 C C . VAL A 1 488 ? -23.949 -19.783 40.617 1.00 56.91 488 VAL A C 1
ATOM 3578 O O . VAL A 1 488 ? -23.394 -20.872 40.684 1.00 56.91 488 VAL A O 1
ATOM 3581 N N . GLY A 1 489 ? -23.387 -18.665 41.074 1.00 56.69 489 GLY A N 1
ATOM 3582 C CA . GLY A 1 489 ? -22.081 -18.635 41.723 1.00 56.69 489 GLY A CA 1
ATOM 3583 C C . GLY A 1 489 ? -22.032 -17.534 42.768 1.00 56.69 489 GLY A C 1
ATOM 3584 O O . GLY A 1 489 ? -22.200 -16.359 42.424 1.00 56.69 489 GLY A O 1
ATOM 3585 N N . LEU A 1 490 ? -21.808 -17.911 44.027 1.00 55.66 490 LEU A N 1
ATOM 3586 C CA . LEU A 1 490 ? -21.578 -16.986 45.135 1.00 55.66 490 LEU A CA 1
ATOM 3587 C C . LEU A 1 490 ? -20.246 -17.330 45.811 1.00 55.66 490 LEU A C 1
ATOM 3589 O O . LEU A 1 490 ? -20.177 -18.231 46.640 1.00 55.66 490 LEU A O 1
ATOM 3593 N N . ALA A 1 491 ? -19.187 -16.596 45.472 1.00 50.56 491 ALA A N 1
ATOM 3594 C CA . ALA A 1 491 ? -17.901 -16.714 46.157 1.00 50.56 491 ALA A CA 1
ATOM 3595 C C . ALA A 1 491 ? -17.673 -15.472 47.020 1.00 50.56 491 ALA A C 1
ATOM 3597 O O . ALA A 1 491 ? -17.618 -14.361 46.492 1.00 50.56 491 ALA A O 1
ATOM 3598 N N . VAL A 1 492 ? -17.557 -15.669 48.334 1.00 52.22 492 VAL A N 1
ATOM 3599 C CA . VAL A 1 492 ? -17.115 -14.651 49.293 1.00 52.22 492 VAL A CA 1
ATOM 3600 C C . VAL A 1 492 ? -15.681 -15.004 49.657 1.00 52.22 492 VAL A C 1
ATOM 3602 O O . VAL A 1 492 ? -15.447 -15.951 50.403 1.00 52.22 492 VAL A O 1
ATOM 3605 N N . ASP A 1 493 ? -14.715 -14.287 49.085 1.00 46.25 493 ASP A N 1
ATOM 3606 C CA . ASP A 1 493 ? -13.322 -14.433 49.504 1.00 46.25 493 ASP A CA 1
ATOM 3607 C C . ASP A 1 493 ? -13.169 -13.785 50.894 1.00 46.25 493 ASP A C 1
ATOM 3609 O O . ASP A 1 493 ? -12.920 -12.585 51.008 1.00 46.25 493 ASP A O 1
ATOM 3613 N N . ASP A 1 494 ? -13.352 -14.563 51.964 1.00 40.53 494 ASP A N 1
ATOM 3614 C CA . ASP A 1 494 ? -13.030 -14.141 53.330 1.00 40.53 494 ASP A CA 1
ATOM 3615 C C . ASP A 1 494 ? -11.505 -14.141 53.499 1.00 40.53 494 ASP A C 1
ATOM 3617 O O . ASP A 1 494 ? -10.884 -15.121 53.920 1.00 40.53 494 ASP A O 1
ATOM 3621 N N . ALA A 1 495 ? -10.864 -13.027 53.148 1.00 34.22 495 ALA A N 1
ATOM 3622 C CA . ALA A 1 495 ? -9.483 -12.806 53.537 1.00 34.22 495 ALA A CA 1
ATOM 3623 C C . ALA A 1 495 ? -9.441 -12.657 55.070 1.00 34.22 495 ALA A C 1
ATOM 3625 O O . ALA A 1 495 ? -10.047 -11.750 55.642 1.00 34.22 495 ALA A O 1
ATOM 3626 N N . GLY A 1 496 ? -8.779 -13.610 55.734 1.00 37.12 496 GLY A N 1
ATOM 3627 C CA . GLY A 1 496 ? -8.672 -13.687 57.190 1.00 37.12 496 GLY A CA 1
ATOM 3628 C C . GLY A 1 496 ? -8.085 -12.424 57.845 1.00 37.12 496 GLY A C 1
ATOM 3629 O O . GLY A 1 496 ? -7.617 -11.514 57.161 1.00 37.12 496 GLY A O 1
ATOM 3630 N N . PRO A 1 497 ? -8.032 -12.372 59.190 1.00 35.31 497 PRO A N 1
ATOM 3631 C CA . PRO A 1 497 ? -7.847 -11.144 59.979 1.00 35.31 497 PRO A CA 1
ATOM 3632 C C . PRO A 1 497 ? -6.517 -10.382 59.783 1.00 35.31 497 PRO A C 1
ATOM 3634 O O . PRO A 1 497 ? -6.300 -9.369 60.440 1.00 35.31 497 PRO A O 1
ATOM 3637 N N . ALA A 1 498 ? -5.634 -10.824 58.882 1.00 37.69 498 ALA A N 1
ATOM 3638 C CA . ALA A 1 498 ? -4.364 -10.172 58.568 1.00 37.69 498 ALA A CA 1
ATOM 3639 C C . ALA A 1 498 ? -4.044 -10.066 57.057 1.00 37.69 498 ALA A C 1
ATOM 3641 O O . ALA A 1 498 ? -2.930 -9.679 56.709 1.00 37.69 498 ALA A O 1
ATOM 3642 N N . ALA A 1 499 ? -4.979 -10.366 56.146 1.00 31.86 499 ALA A N 1
ATOM 3643 C CA . ALA A 1 499 ? -4.758 -10.242 54.701 1.00 31.86 499 ALA A CA 1
ATOM 3644 C C . ALA A 1 499 ? -5.895 -9.454 54.034 1.00 31.86 499 ALA A C 1
ATOM 3646 O O . ALA A 1 499 ? -7.063 -9.619 54.359 1.00 31.86 499 ALA A O 1
ATOM 3647 N N . GLY A 1 500 ? -5.534 -8.535 53.140 1.00 36.28 500 GLY A N 1
ATOM 3648 C CA . GLY A 1 500 ? -6.459 -7.606 52.501 1.00 36.28 500 GLY A CA 1
ATOM 3649 C C . GLY A 1 500 ? -7.342 -8.218 51.410 1.00 36.28 500 GLY A C 1
ATOM 3650 O O . GLY A 1 500 ? -7.011 -9.242 50.828 1.00 36.28 500 GLY A O 1
ATOM 3651 N N . ALA A 1 501 ? -8.409 -7.472 51.101 1.00 35.44 501 ALA A N 1
ATOM 3652 C CA . ALA A 1 501 ? -9.320 -7.616 49.961 1.00 35.44 501 ALA A CA 1
ATOM 3653 C C . ALA A 1 501 ? -10.110 -8.937 49.887 1.00 35.44 501 ALA A C 1
ATOM 3655 O O . ALA A 1 501 ? -9.642 -9.930 49.342 1.00 35.44 501 ALA A O 1
ATOM 3656 N N . GLY A 1 502 ? -11.367 -8.893 50.334 1.00 44.62 502 GLY A N 1
ATOM 3657 C CA . GLY A 1 502 ? -12.385 -9.853 49.912 1.00 44.62 502 GLY A CA 1
ATOM 3658 C C . GLY A 1 502 ? -13.118 -9.342 48.674 1.00 44.62 502 GLY A C 1
ATOM 3659 O O . GLY A 1 502 ? -13.528 -8.180 48.627 1.00 44.62 502 GLY A O 1
ATOM 3660 N N . THR A 1 503 ? -13.265 -10.193 47.662 1.00 44.88 503 THR A N 1
ATOM 3661 C CA . THR A 1 503 ? -14.070 -9.908 46.468 1.00 44.88 503 THR A CA 1
ATOM 3662 C C . THR A 1 503 ? -15.286 -10.817 46.519 1.00 44.88 503 THR A C 1
ATOM 3664 O O . THR A 1 503 ? -15.131 -12.034 46.495 1.00 44.88 503 THR A O 1
ATOM 3667 N N . ILE A 1 504 ? -16.495 -10.260 46.586 1.00 49.62 504 ILE A N 1
ATOM 3668 C CA . ILE A 1 504 ? -17.700 -11.068 46.381 1.00 49.62 504 ILE A CA 1
ATOM 3669 C C . ILE A 1 504 ? -17.933 -11.155 44.875 1.00 49.62 504 ILE A C 1
ATOM 3671 O O . ILE A 1 504 ? -18.213 -10.149 44.219 1.00 49.62 504 ILE A O 1
ATOM 3675 N N . ARG A 1 505 ? -17.799 -12.356 44.312 1.00 52.84 505 ARG A N 1
ATOM 3676 C CA . ARG A 1 505 ? -18.187 -12.626 42.923 1.00 52.84 505 ARG A CA 1
ATOM 3677 C C . ARG A 1 505 ? -19.589 -13.211 42.920 1.00 52.84 505 ARG A C 1
ATOM 3679 O O . ARG A 1 505 ? -19.798 -14.305 43.439 1.00 52.84 505 ARG A O 1
ATOM 3686 N N . LEU A 1 506 ? -20.523 -12.477 42.318 1.00 58.69 506 LEU A N 1
ATOM 3687 C CA . LEU A 1 506 ? -21.896 -12.918 42.101 1.00 58.69 506 LEU A CA 1
ATOM 3688 C C . LEU A 1 506 ? -22.118 -13.222 40.616 1.00 58.69 506 LEU A C 1
ATOM 3690 O O . LEU A 1 506 ? -21.898 -12.363 39.761 1.00 58.69 506 LEU A O 1
ATOM 3694 N N . GLN A 1 507 ? -22.584 -14.431 40.313 1.00 56.31 507 GLN A N 1
ATOM 3695 C CA . GLN A 1 507 ? -23.004 -14.835 38.971 1.00 56.31 507 GLN A CA 1
ATOM 3696 C C . GLN A 1 507 ? -24.522 -15.026 38.941 1.00 56.31 507 GLN A C 1
ATOM 3698 O O . GLN A 1 507 ? -25.056 -15.853 39.678 1.00 56.31 507 GLN A O 1
ATOM 3703 N N . ILE A 1 508 ? -25.213 -14.274 38.080 1.00 55.16 508 ILE A N 1
ATOM 3704 C CA . ILE A 1 508 ? -26.658 -14.402 37.850 1.00 55.16 508 ILE A CA 1
ATOM 3705 C C . ILE A 1 508 ? -26.858 -14.958 36.437 1.00 55.16 508 ILE A C 1
ATOM 3707 O O . ILE A 1 508 ? -26.434 -14.331 35.465 1.00 55.16 508 ILE A O 1
ATOM 3711 N N . ALA A 1 509 ? -27.491 -16.126 36.318 1.00 53.06 509 ALA A N 1
ATOM 3712 C CA . ALA A 1 509 ? -27.857 -16.718 35.032 1.00 53.06 509 ALA A CA 1
ATOM 3713 C C . ALA A 1 509 ? -29.283 -16.308 34.639 1.00 53.06 509 ALA A C 1
ATOM 3715 O O . ALA A 1 509 ? -30.206 -16.402 35.450 1.00 53.06 509 ALA A O 1
ATOM 3716 N N . THR A 1 510 ? -29.463 -15.858 33.395 1.00 49.78 510 THR A N 1
ATOM 3717 C CA . THR A 1 510 ? -30.700 -15.215 32.916 1.00 49.78 510 THR A CA 1
ATOM 3718 C C . THR A 1 510 ? -31.455 -16.013 31.842 1.00 49.78 510 THR A C 1
ATOM 3720 O O . THR A 1 510 ? -32.089 -15.406 30.985 1.00 49.78 510 THR A O 1
ATOM 3723 N N . ALA A 1 511 ? -31.400 -17.350 31.831 1.00 45.03 511 ALA A N 1
ATOM 3724 C CA . ALA A 1 511 ? -32.126 -18.139 30.827 1.00 45.03 511 ALA A CA 1
ATOM 3725 C C . ALA A 1 511 ? -32.772 -19.409 31.402 1.00 45.03 511 ALA A C 1
ATOM 3727 O O . ALA A 1 511 ? -32.086 -20.277 31.943 1.00 45.03 511 ALA A O 1
ATOM 3728 N N . ASP A 1 512 ? -34.090 -19.514 31.217 1.00 42.38 512 ASP A N 1
ATOM 3729 C CA . ASP A 1 512 ? -34.887 -20.717 31.437 1.00 42.38 512 ASP A CA 1
ATOM 3730 C C . ASP A 1 512 ? -34.693 -21.707 30.277 1.00 42.38 512 ASP A C 1
ATOM 3732 O O . ASP A 1 512 ? -34.950 -21.395 29.113 1.00 42.38 512 ASP A O 1
ATOM 3736 N N . GLY A 1 513 ? -34.256 -22.924 30.599 1.00 37.12 513 GLY A N 1
ATOM 3737 C CA . GLY A 1 513 ? -34.191 -24.056 29.674 1.00 37.12 513 GLY A CA 1
ATOM 3738 C C . GLY A 1 513 ? -33.727 -25.334 30.392 1.00 37.12 513 GLY A C 1
ATOM 3739 O O . GLY A 1 513 ? -32.829 -25.258 31.231 1.00 37.12 513 GLY A O 1
ATOM 3740 N N . PRO A 1 514 ? -34.307 -26.517 30.098 1.00 37.84 514 PRO A N 1
ATOM 3741 C CA . PRO A 1 514 ? -34.358 -27.693 30.986 1.00 37.84 514 PRO A CA 1
ATOM 3742 C C . PRO A 1 514 ? -33.043 -28.497 31.104 1.00 37.84 514 PRO A C 1
ATOM 3744 O O . PRO A 1 514 ? -33.058 -29.702 31.341 1.00 37.84 514 PRO A O 1
ATOM 3747 N N . LEU A 1 515 ? -31.879 -27.860 30.946 1.00 38.88 515 LEU A N 1
ATOM 3748 C CA . LEU A 1 515 ? -30.574 -28.523 31.054 1.00 38.88 515 LEU A CA 1
ATOM 3749 C C . LEU A 1 515 ? -29.949 -28.447 32.459 1.00 38.88 515 LEU A C 1
ATOM 3751 O O . LEU A 1 515 ? -29.078 -29.259 32.774 1.00 38.88 515 LEU A O 1
ATOM 3755 N N . LEU A 1 516 ? -30.424 -27.539 33.324 1.00 38.84 516 LEU A N 1
ATOM 3756 C CA . LEU A 1 516 ? -29.963 -27.429 34.718 1.00 38.84 516 LEU A CA 1
ATOM 3757 C C . LEU A 1 516 ? -30.348 -28.666 35.558 1.00 38.84 516 LEU A C 1
ATOM 3759 O O . LEU A 1 516 ? -29.676 -29.000 36.529 1.00 38.84 516 LEU A O 1
ATOM 3763 N N . GLU A 1 517 ? -31.392 -29.391 35.144 1.00 37.03 517 GLU A N 1
ATOM 3764 C CA . GLU A 1 517 ? -31.915 -30.576 35.836 1.00 37.03 517 GLU A CA 1
ATOM 3765 C C . GLU A 1 517 ? -31.005 -31.813 35.687 1.00 37.03 517 GLU A C 1
ATOM 3767 O O . GLU A 1 517 ? -31.032 -32.715 36.523 1.00 37.03 517 GLU A O 1
ATOM 3772 N N . ARG A 1 518 ? -30.137 -31.847 34.660 1.00 35.09 518 ARG A N 1
ATOM 3773 C CA . ARG A 1 518 ? -29.182 -32.953 34.441 1.00 35.09 518 ARG A CA 1
ATOM 3774 C C . ARG A 1 518 ? -27.819 -32.755 35.105 1.00 35.09 518 ARG A C 1
ATOM 3776 O O . ARG A 1 518 ? -27.140 -33.748 35.343 1.00 35.09 518 ARG A O 1
ATOM 3783 N N . LEU A 1 519 ? -27.419 -31.521 35.415 1.00 37.78 519 LEU A N 1
ATOM 3784 C CA . LEU A 1 519 ? -26.111 -31.224 36.025 1.00 37.78 519 LEU A CA 1
ATOM 3785 C C . LEU A 1 519 ? -26.132 -31.199 37.564 1.00 37.78 519 LEU A C 1
ATOM 3787 O O . LEU A 1 519 ? -25.070 -31.154 38.176 1.00 37.78 519 LEU A O 1
ATOM 3791 N N . LEU A 1 520 ? -27.313 -31.279 38.189 1.00 37.53 520 LEU A N 1
ATOM 3792 C CA . LEU A 1 520 ? -27.489 -31.292 39.649 1.00 37.53 520 LEU A CA 1
ATOM 3793 C C . LEU A 1 520 ? -27.769 -32.685 40.247 1.00 37.53 520 LEU A C 1
ATOM 3795 O O . LEU A 1 520 ? -28.076 -32.782 41.435 1.00 37.53 520 LEU A O 1
ATOM 3799 N N . GLN A 1 521 ? -27.635 -33.780 39.486 1.00 33.12 521 GLN A N 1
ATOM 3800 C CA . GLN A 1 521 ? -27.605 -35.101 40.124 1.00 33.12 521 GLN A CA 1
ATOM 3801 C C . GLN A 1 521 ? -26.293 -35.256 40.911 1.00 33.12 521 GLN A C 1
ATOM 3803 O O . GLN A 1 521 ? -25.217 -35.103 40.327 1.00 33.12 521 GLN A O 1
ATOM 3808 N N . PRO A 1 522 ? -26.342 -35.556 42.223 1.00 33.69 522 PRO A N 1
ATOM 3809 C CA . PRO A 1 522 ? -25.138 -35.666 43.029 1.00 33.69 522 PRO A CA 1
ATOM 3810 C C . PRO A 1 522 ? -24.292 -36.838 42.526 1.00 33.69 522 PRO A C 1
ATOM 3812 O O . PRO A 1 522 ? -24.711 -37.997 42.558 1.00 33.69 522 PRO A O 1
ATOM 3815 N N . ILE A 1 523 ? -23.077 -36.532 42.068 1.00 34.25 523 ILE A N 1
ATOM 3816 C CA . ILE A 1 523 ? -22.033 -37.524 41.816 1.00 34.25 523 ILE A CA 1
ATOM 3817 C C . ILE A 1 523 ? -21.811 -38.282 43.131 1.00 34.25 523 ILE A C 1
ATOM 3819 O O . ILE A 1 523 ? -21.442 -37.694 44.145 1.00 34.25 523 ILE A O 1
ATOM 3823 N N . ASN A 1 524 ? -22.090 -39.586 43.104 1.00 30.50 524 ASN A N 1
ATOM 3824 C CA . ASN A 1 524 ? -21.995 -40.517 44.225 1.00 30.50 524 ASN A CA 1
ATOM 3825 C C . ASN A 1 524 ? -20.777 -40.260 45.133 1.00 30.50 524 ASN A C 1
ATOM 3827 O O . ASN A 1 524 ? -19.640 -40.590 44.792 1.00 30.50 524 ASN A O 1
ATOM 3831 N N . ALA A 1 525 ? -21.042 -39.771 46.344 1.00 34.34 525 ALA A N 1
ATOM 3832 C CA . ALA A 1 525 ? -20.089 -39.725 47.442 1.00 34.34 525 ALA A CA 1
ATOM 3833 C C . ALA A 1 525 ? -19.847 -41.145 47.990 1.00 34.34 525 ALA A C 1
ATOM 3835 O O . ALA A 1 525 ? -20.473 -41.586 48.952 1.00 34.34 525 ALA A O 1
ATOM 3836 N N . ARG A 1 526 ? -18.922 -41.888 47.374 1.00 34.44 526 ARG A N 1
ATOM 3837 C CA . ARG A 1 526 ? -18.332 -43.112 47.944 1.00 34.44 526 ARG A CA 1
ATOM 3838 C C . ARG A 1 526 ? -16.849 -42.921 48.255 1.00 34.44 526 ARG A C 1
ATOM 3840 O O . ARG A 1 526 ? -16.065 -43.732 47.816 1.00 34.44 526 ARG A O 1
ATOM 3847 N N . PHE A 1 527 ? -16.445 -41.912 49.022 1.00 34.59 527 PHE A N 1
ATOM 3848 C CA . PHE A 1 527 ? -15.118 -41.901 49.667 1.00 34.59 527 PHE A CA 1
ATOM 3849 C C . PHE A 1 527 ? -15.090 -40.895 50.824 1.00 34.59 527 PHE A C 1
ATOM 3851 O O . PHE A 1 527 ? -14.515 -39.828 50.698 1.00 34.59 527 PHE A O 1
ATOM 3858 N N . TYR A 1 528 ? -15.713 -41.227 51.959 1.00 29.42 528 TYR A N 1
ATOM 3859 C CA . TYR A 1 528 ? -15.280 -40.719 53.269 1.00 29.42 528 TYR A CA 1
ATOM 3860 C C . TYR A 1 528 ? -15.834 -41.639 54.368 1.00 29.42 528 TYR A C 1
ATOM 3862 O O . TYR A 1 528 ? -17.017 -41.608 54.700 1.00 29.42 528 TYR A O 1
ATOM 3870 N N . ARG A 1 529 ? -14.988 -42.531 54.898 1.00 29.52 529 ARG A N 1
ATOM 3871 C CA . ARG A 1 529 ? -15.281 -43.330 56.099 1.00 29.52 529 ARG A CA 1
ATOM 3872 C C . ARG A 1 529 ? -14.642 -42.605 57.282 1.00 29.52 529 ARG A C 1
ATOM 3874 O O . ARG A 1 529 ? -13.420 -42.567 57.375 1.00 29.52 529 ARG A O 1
ATOM 3881 N N . ALA A 1 530 ? -15.456 -42.041 58.168 1.00 31.41 530 ALA A N 1
ATOM 3882 C CA . ALA A 1 530 ? -15.000 -41.576 59.477 1.00 31.41 530 ALA A CA 1
ATOM 3883 C C . ALA A 1 530 ? -14.740 -42.780 60.414 1.00 31.41 530 ALA A C 1
ATOM 3885 O O . ALA A 1 530 ? -15.446 -43.792 60.304 1.00 31.41 530 ALA A O 1
ATOM 3886 N N . PRO A 1 531 ? -13.761 -42.705 61.335 1.00 33.34 531 PRO A N 1
ATOM 3887 C CA . PRO A 1 531 ? -13.534 -43.747 62.329 1.00 33.34 531 PRO A CA 1
ATOM 3888 C C . PRO A 1 531 ? -14.635 -43.697 63.398 1.00 33.34 531 PRO A C 1
ATOM 3890 O O . PRO A 1 531 ? -14.955 -42.638 63.934 1.00 33.34 531 PRO A O 1
ATOM 3893 N N . ARG A 1 532 ? -15.233 -44.854 63.701 1.00 36.66 532 ARG A N 1
ATOM 3894 C CA . ARG A 1 532 ? -16.176 -45.010 64.814 1.00 36.66 532 ARG A CA 1
ATOM 3895 C C . ARG A 1 532 ? -15.402 -45.060 66.128 1.00 36.66 532 ARG A C 1
ATOM 3897 O O . ARG A 1 532 ? -14.562 -45.938 66.303 1.00 36.66 532 ARG A O 1
ATOM 3904 N N . THR A 1 533 ? -15.745 -44.169 67.046 1.00 43.31 533 THR A N 1
ATOM 3905 C CA . THR A 1 533 ? -15.500 -44.344 68.475 1.00 43.31 533 THR A CA 1
ATOM 3906 C C . THR A 1 533 ? -16.368 -45.490 69.002 1.00 43.31 533 THR A C 1
ATOM 3908 O O . THR A 1 533 ? -17.562 -45.584 68.702 1.00 43.31 533 THR A O 1
ATOM 3911 N N . ARG A 1 534 ? -15.743 -46.376 69.771 1.00 40.25 534 ARG A N 1
ATOM 3912 C CA . ARG A 1 534 ? -16.366 -47.140 70.846 1.00 40.25 534 ARG A CA 1
ATOM 3913 C C . ARG A 1 534 ? -15.563 -46.867 72.101 1.00 40.25 534 ARG A C 1
ATOM 3915 O O . ARG A 1 534 ? -14.326 -46.755 71.947 1.00 40.25 534 ARG A O 1
#

Sequence (534 aa):
MYKSGPILHQARRAVLAAFVLGGFASLLQLALPFYALHVVESALSQASLETLLLLAVIVAGAGAALACLASARDRILLRAGLWLDHTLGAHLLHRASRAGAEPEELSRSADALGRLAQALTQRMLLPAMDAVWLPVFLAALALLHPALAAVTGAFAALLLLAALLQARTAGRLSRQAGLATRETASWWASAVGGRVPGPSTAAIEQWERLDRARIAAVYALERRRGGLRDLARLAAVGAQIAMIGAGAWLVMREELSLSGFVAAMLMGAIALRPLAGLLATLPAMRDAMAAYRLLSAREPVRGPEAGADPASAAVGRPAAPPRLNLRAPLAAGVATVLLLAAAAAGAALARRGDLAGLAGGAIFETRLAALQYPKGRAGVRLLVHEGAEVRAGDVIVRYDTASLDRHIASLKAQAETARRQLEQVRREAASLAGTAETQAADKTRLASLELRIGELQSEGEFLHSRIAAAERELAGSEVRAPVSGRVVGLAVDDAGPAAGAGTIRLQIATADGPLLERLLQPINARFYRAPRTR

Radius of gyration: 41.6 Å; chains: 1; bounding box: 78×104×122 Å